Protein AF-0000000078793483 (afdb_homodimer)

Secondary structure (DSSP, 8-state):
-------EE---S-TT-SEEEEEPPS---BPPPEE--SEEEEEEEEE--EEEEETTEEEE--SSEEEEE-TT--EEEEESS--EEEEEEEEGGGS-TTTTHHHHHHHHHTTT--EETT---THHHHHHHHHHHHHHS--TTHHHHHHHHHHHHHHHHHHHHHS--SS----HHHHHHHHHHHSSSS----HHHHHHHTTS-HHHHHHHHHHHHSS-HHHHHHHHHHHHHHHHHHH----HHHHHHHTT-S-HHHHHHHHHHHHSS-HHHHHHHHH-/-------EE---S-TT-SEEEEEPPS---BPPPEE--SEEEEEEEEE--EEEEETTEEEE--SSEEEEE-TT--EEEEESS--EEEEEEEEGGGS-TTTTHHHHHHHHHTTT--EETT---THHHHHHHHHHHHHHS--TTHHHHHHHHHHHHHHHHHHHHHS--SS----HHHHHHHHHHHSSSS----HHHHHHHTTS-HHHHHHHHHHHHSS-HHHHHHHHHHHHHHHHHHH----HHHHHHHTT-S-HHHHHHHHHHHHSS-HHHHHHHHH-

Nearest PDB structures (foldseek):
  3lsg-assembly1_A  TM=8.757E-01  e=7.540E-05  Fusobacterium nucleatum subsp. nucleatum
  6swi-assembly1_A  TM=8.833E-01  e=2.533E-04  Geobacillus stearothermophilus
  3oio-assembly1_A  TM=7.846E-01  e=2.398E-04  Chromobacterium violaceum
  3w6v-assembly1_A  TM=8.165E-01  e=6.462E-04  Streptomyces griseus
  4fe7-assembly1_A-2  TM=6.194E-01  e=6.049E-05  Escherichia coli

Organism: Cecembia lonarensis (strain CCUG 58316 / KCTC 22772 / LW9) (NCBI:txid1225176)

Structure (mmCIF, N/CA/C/O backbone):
data_AF-0000000078793483-model_v1
#
loop_
_entity.id
_entity.type
_entity.pdbx_description
1 polymer 'Transcriptional activator RhaR'
#
loop_
_atom_site.group_PDB
_atom_site.id
_atom_site.type_symbol
_atom_site.label_atom_id
_atom_site.label_alt_id
_atom_site.label_comp_id
_atom_site.label_asym_id
_atom_site.label_entity_id
_atom_site.label_seq_id
_atom_site.pdbx_PDB_ins_code
_atom_site.Cartn_x
_atom_site.Cartn_y
_atom_site.Cartn_z
_atom_site.occupancy
_atom_site.B_iso_or_equiv
_atom_site.auth_seq_id
_atom_site.auth_comp_id
_atom_site.auth_asym_id
_atom_site.auth_atom_id
_atom_site.pdbx_PDB_model_num
ATOM 1 N N . MET A 1 1 ? -15.031 -50.344 -11.984 1 23.44 1 MET A N 1
ATOM 2 C CA . MET A 1 1 ? -15.297 -49.031 -12.531 1 23.44 1 MET A CA 1
ATOM 3 C C . MET A 1 1 ? -15.195 -47.969 -11.445 1 23.44 1 MET A C 1
ATOM 5 O O . MET A 1 1 ? -16.109 -47.812 -10.625 1 23.44 1 MET A O 1
ATOM 9 N N . ILE A 1 2 ? -14.07 -47.719 -10.906 1 30.75 2 ILE A N 1
ATOM 10 C CA . ILE A 1 2 ? -13.93 -46.938 -9.688 1 30.75 2 ILE A CA 1
ATOM 11 C C . ILE A 1 2 ? -14.359 -45.5 -9.969 1 30.75 2 ILE A C 1
ATOM 13 O O . ILE A 1 2 ? -13.945 -44.906 -10.969 1 30.75 2 ILE A O 1
ATOM 17 N N . PRO A 1 3 ? -15.43 -45 -9.461 1 30.16 3 PRO A N 1
ATOM 18 C CA . PRO A 1 3 ? -16.047 -43.688 -9.734 1 30.16 3 PRO A CA 1
ATOM 19 C C . PRO A 1 3 ? -15.07 -42.531 -9.594 1 30.16 3 PRO A C 1
ATOM 21 O O . PRO A 1 3 ? -14.234 -42.531 -8.695 1 30.16 3 PRO A O 1
ATOM 24 N N . SER A 1 4 ? -14.43 -42.031 -10.703 1 36.22 4 SER A N 1
ATOM 25 C CA . SER A 1 4 ? -13.617 -40.844 -10.836 1 36.22 4 SER A CA 1
ATOM 26 C C . SER A 1 4 ? -14.234 -39.656 -10.078 1 36.22 4 SER A C 1
ATOM 28 O O . SER A 1 4 ? -15.352 -39.25 -10.367 1 36.22 4 SER A O 1
ATOM 30 N N . SER A 1 5 ? -14.008 -39.531 -8.938 1 37.38 5 SER A N 1
ATOM 31 C CA . SER A 1 5 ? -14.625 -38.438 -8.195 1 37.38 5 SER A CA 1
ATOM 32 C C . SER A 1 5 ? -14.328 -37.094 -8.852 1 37.38 5 SER A C 1
ATOM 34 O O . SER A 1 5 ? -13.188 -36.812 -9.195 1 37.38 5 SER A O 1
ATOM 36 N N . PRO A 1 6 ? -15.227 -36.375 -9.438 1 42.81 6 PRO A N 1
ATOM 37 C CA . PRO A 1 6 ? -15.141 -35.094 -10.133 1 42.81 6 PRO A CA 1
ATOM 38 C C . PRO A 1 6 ? -14.352 -34.031 -9.352 1 42.81 6 PRO A C 1
ATOM 40 O O . PRO A 1 6 ? -14.32 -34.062 -8.117 1 42.81 6 PRO A O 1
ATOM 43 N N . ILE A 1 7 ? -13.219 -33.594 -9.891 1 48.56 7 ILE A N 1
ATOM 44 C CA . ILE A 1 7 ? -12.492 -32.469 -9.312 1 48.56 7 ILE A CA 1
ATOM 45 C C . ILE A 1 7 ? -13.477 -31.375 -8.906 1 48.56 7 ILE A C 1
ATOM 47 O O . ILE A 1 7 ? -14.344 -30.984 -9.695 1 48.56 7 ILE A O 1
ATOM 51 N N . SER A 1 8 ? -13.469 -31.094 -7.68 1 53.72 8 SER A N 1
ATOM 52 C CA . SER A 1 8 ? -14.445 -30.156 -7.145 1 53.72 8 SER A CA 1
ATOM 53 C C . SER A 1 8 ? -14.039 -28.703 -7.418 1 53.72 8 SER A C 1
ATOM 55 O O . SER A 1 8 ? -12.859 -28.359 -7.324 1 53.72 8 SER A O 1
ATOM 57 N N . THR A 1 9 ? -14.742 -27.953 -8.266 1 50 9 THR A N 1
ATOM 58 C CA . THR A 1 9 ? -14.656 -26.5 -8.273 1 50 9 THR A CA 1
ATOM 59 C C . THR A 1 9 ? -15.094 -25.922 -6.934 1 50 9 THR A C 1
ATOM 61 O O . THR A 1 9 ? -16.219 -26.125 -6.5 1 50 9 THR A O 1
ATOM 64 N N . LYS A 1 10 ? -14.023 -25.438 -6.16 1 66 10 LYS A N 1
ATOM 65 C CA . LYS A 1 10 ? -14.398 -24.828 -4.891 1 66 10 LYS A CA 1
ATOM 66 C C . LYS A 1 10 ? -14.531 -23.312 -5.035 1 66 10 LYS A C 1
ATOM 68 O O . LYS A 1 10 ? -13.617 -22.641 -5.516 1 66 10 LYS A O 1
ATOM 73 N N . ASN A 1 11 ? -15.719 -22.797 -4.953 1 59.62 11 ASN A N 1
ATOM 74 C CA . ASN A 1 11 ? -15.938 -21.344 -4.926 1 59.62 11 ASN A CA 1
ATOM 75 C C . ASN A 1 11 ? -15.914 -20.797 -3.502 1 59.62 11 ASN A C 1
ATOM 77 O O . ASN A 1 11 ? -16.891 -20.953 -2.76 1 59.62 11 ASN A O 1
ATOM 81 N N . LYS A 1 12 ? -14.805 -20.344 -3.053 1 70.75 12 LYS A N 1
ATOM 82 C CA . LYS A 1 12 ? -14.664 -19.828 -1.696 1 70.75 12 LYS A CA 1
ATOM 83 C C . LYS A 1 12 ? -15.164 -18.375 -1.609 1 70.75 12 LYS A C 1
ATOM 85 O O . LYS A 1 12 ? -15.273 -17.828 -0.516 1 70.75 12 LYS A O 1
ATOM 90 N N . LEU A 1 13 ? -15.344 -17.734 -2.768 1 70.31 13 LEU A N 1
ATOM 91 C CA . LEU A 1 13 ? -15.938 -16.406 -2.795 1 70.31 13 LEU A CA 1
ATOM 92 C C . LEU A 1 13 ? -17.422 -16.484 -3.104 1 70.31 13 LEU A C 1
ATOM 94 O O . LEU A 1 13 ? -17.828 -17.031 -4.133 1 70.31 13 LEU A O 1
ATOM 98 N N . GLU A 1 14 ? -18.234 -16.125 -2.137 1 66.06 14 GLU A N 1
ATOM 99 C CA . GLU A 1 14 ? -19.672 -16.109 -2.408 1 66.06 14 GLU A CA 1
ATOM 100 C C . GLU A 1 14 ? -19.984 -15.281 -3.654 1 66.06 14 GLU A C 1
ATOM 102 O O . GLU A 1 14 ? -19.219 -14.398 -4.031 1 66.06 14 GLU A O 1
ATOM 107 N N . SER A 1 15 ? -20.984 -15.656 -4.398 1 59.72 15 SER A N 1
ATOM 108 C CA . SER A 1 15 ? -21.344 -15.094 -5.699 1 59.72 15 SER A CA 1
ATOM 109 C C . SER A 1 15 ? -21.266 -13.57 -5.688 1 59.72 15 SER A C 1
ATOM 111 O O . SER A 1 15 ? -20.781 -12.961 -6.645 1 59.72 15 SER A O 1
ATOM 113 N N . GLN A 1 16 ? -21.453 -12.977 -4.516 1 69.44 16 GLN A N 1
ATOM 114 C CA . GLN A 1 16 ? -21.531 -11.516 -4.508 1 69.44 16 GLN A CA 1
ATOM 115 C C . GLN A 1 16 ? -20.266 -10.906 -3.926 1 69.44 16 GLN A C 1
ATOM 117 O O . GLN A 1 16 ? -20.031 -9.695 -4.055 1 69.44 16 GLN A O 1
ATOM 122 N N . GLU A 1 17 ? -19.375 -11.781 -3.545 1 85.69 17 GLU A N 1
ATOM 123 C CA . GLU A 1 17 ? -18.172 -11.242 -2.914 1 85.69 17 GLU A CA 1
ATOM 124 C C . GLU A 1 17 ? -17.047 -11.109 -3.918 1 85.69 17 GLU A C 1
ATOM 126 O O . GLU A 1 17 ? -16.703 -12.07 -4.621 1 85.69 17 GLU A O 1
ATOM 131 N N . LEU A 1 18 ? -16.516 -9.969 -4.082 1 90 18 LEU A N 1
ATOM 132 C CA . LEU A 1 18 ? -15.453 -9.703 -5.059 1 90 18 LEU A CA 1
ATOM 133 C C . LEU A 1 18 ? -14.078 -9.867 -4.426 1 90 18 LEU A C 1
ATOM 135 O O . LEU A 1 18 ? -13.07 -9.984 -5.133 1 90 18 LEU A O 1
ATOM 139 N N . PHE A 1 19 ? -14.008 -9.93 -3.111 1 95.5 19 PHE A N 1
ATOM 140 C CA . PHE A 1 19 ? -12.75 -9.992 -2.379 1 95.5 19 PHE A CA 1
ATOM 141 C C . PHE A 1 19 ? -12.93 -10.734 -1.062 1 95.5 19 PHE A C 1
ATOM 143 O O . PHE A 1 19 ? -13.953 -10.578 -0.388 1 95.5 19 PHE A O 1
ATOM 150 N N . LYS A 1 20 ? -11.953 -11.555 -0.68 1 96.19 20 LYS A N 1
ATOM 151 C CA . LYS A 1 20 ? -11.953 -12.273 0.592 1 96.19 20 LYS A CA 1
ATOM 152 C C . LYS A 1 20 ? -10.531 -12.578 1.05 1 96.19 20 LYS A C 1
ATOM 154 O O . LYS A 1 20 ? -9.656 -12.859 0.228 1 96.19 20 LYS A O 1
ATOM 159 N N . ILE A 1 21 ? -10.305 -12.469 2.326 1 97.44 21 ILE A N 1
ATOM 160 C CA . ILE A 1 21 ? -9.039 -12.898 2.9 1 97.44 21 ILE A CA 1
ATOM 161 C C . ILE A 1 21 ? -9.289 -13.672 4.191 1 97.44 21 ILE A C 1
ATOM 163 O O . ILE A 1 21 ? -10.219 -13.359 4.938 1 97.44 21 ILE A O 1
ATOM 167 N N . SER A 1 22 ? -8.531 -14.664 4.426 1 96.75 22 SER A N 1
ATOM 168 C CA . SER A 1 22 ? -8.633 -15.477 5.641 1 96.75 22 SER A CA 1
ATOM 169 C C . SER A 1 22 ? -7.273 -16.047 6.031 1 96.75 22 SER A C 1
ATOM 171 O O . SER A 1 22 ? -6.344 -16.062 5.219 1 96.75 22 SER A O 1
ATOM 173 N N . ARG A 1 23 ? -7.156 -16.375 7.27 1 96.31 23 ARG A N 1
ATOM 174 C CA . ARG A 1 23 ? -5.988 -17.125 7.727 1 96.31 23 ARG A CA 1
ATOM 175 C C . ARG A 1 23 ? -6.125 -18.609 7.395 1 96.31 23 ARG A C 1
ATOM 177 O O . ARG A 1 23 ? -7.242 -19.125 7.25 1 96.31 23 ARG A O 1
ATOM 184 N N . PHE A 1 24 ? -5.031 -19.266 7.246 1 93.44 24 PHE A N 1
ATOM 185 C CA . PHE A 1 24 ? -5.059 -20.719 7.125 1 93.44 24 PHE A CA 1
ATOM 186 C C . PHE A 1 24 ? -5.645 -21.359 8.383 1 93.44 24 PHE A C 1
ATOM 188 O O . PHE A 1 24 ? -5.359 -20.922 9.5 1 93.44 24 PHE A O 1
ATOM 195 N N . LYS A 1 25 ? -6.438 -22.406 8.125 1 89.88 25 LYS A N 1
ATOM 196 C CA . LYS A 1 25 ? -6.801 -23.25 9.266 1 89.88 25 LYS A CA 1
ATOM 197 C C . LYS A 1 25 ? -5.586 -23.984 9.812 1 89.88 25 LYS A C 1
ATOM 199 O O . LYS A 1 25 ? -4.809 -24.562 9.047 1 89.88 25 LYS A O 1
ATOM 204 N N . PRO A 1 26 ? -5.363 -23.875 11.156 1 86.94 26 PRO A N 1
ATOM 205 C CA . PRO A 1 26 ? -4.184 -24.516 11.75 1 86.94 26 PRO A CA 1
ATOM 206 C C . PRO A 1 26 ? -4.316 -26.031 11.844 1 86.94 26 PRO A C 1
ATOM 208 O O . PRO A 1 26 ? -4.352 -26.578 12.945 1 86.94 26 PRO A O 1
ATOM 211 N N . LEU A 1 27 ? -4.383 -26.672 10.672 1 83.88 27 LEU A N 1
ATOM 212 C CA . LEU A 1 27 ? -4.551 -28.109 10.57 1 83.88 27 LEU A CA 1
ATOM 213 C C . LEU A 1 27 ? -3.602 -28.703 9.523 1 83.88 27 LEU A C 1
ATOM 215 O O . LEU A 1 27 ? -3.445 -28.141 8.438 1 83.88 27 LEU A O 1
ATOM 219 N N . ILE A 1 28 ? -2.941 -29.781 10.031 1 83 28 ILE A N 1
ATOM 220 C CA . ILE A 1 28 ? -2.154 -30.531 9.062 1 83 28 ILE A CA 1
ATOM 221 C C . ILE A 1 28 ? -3.082 -31.344 8.164 1 83 28 ILE A C 1
ATOM 223 O O . ILE A 1 28 ? -3.777 -32.25 8.633 1 83 28 ILE A O 1
ATOM 227 N N . LYS A 1 29 ? -3.221 -30.953 6.934 1 78.75 29 LYS A N 1
ATOM 228 C CA . LYS A 1 29 ? -4.16 -31.656 6.059 1 78.75 29 LYS A CA 1
ATOM 229 C C . LYS A 1 29 ? -3.635 -31.719 4.629 1 78.75 29 LYS A C 1
ATOM 231 O O . LYS A 1 29 ? -2.848 -30.859 4.211 1 78.75 29 LYS A O 1
ATOM 236 N N . LYS A 1 30 ? -3.982 -32.781 4.035 1 80.12 30 LYS A N 1
ATOM 237 C CA . LYS A 1 30 ? -3.873 -32.875 2.584 1 80.12 30 LYS A CA 1
ATOM 238 C C . LYS A 1 30 ? -5.188 -32.5 1.907 1 80.12 30 LYS A C 1
ATOM 240 O O . LYS A 1 30 ? -6.234 -33.062 2.205 1 80.12 30 LYS A O 1
ATOM 245 N N . THR A 1 31 ? -5.098 -31.453 1.108 1 83.06 31 THR A N 1
ATOM 246 C CA . THR A 1 31 ? -6.32 -31.078 0.415 1 83.06 31 THR A CA 1
ATOM 247 C C . THR A 1 31 ? -6.477 -31.859 -0.885 1 83.06 31 THR A C 1
ATOM 249 O O . THR A 1 31 ? -5.492 -32.375 -1.433 1 83.06 31 THR A O 1
ATOM 252 N N . LYS A 1 32 ? -7.68 -31.953 -1.383 1 79.88 32 LYS A N 1
ATOM 253 C CA . LYS A 1 32 ? -7.926 -32.531 -2.697 1 79.88 32 LYS A CA 1
ATOM 254 C C . LYS A 1 32 ? -7.566 -31.562 -3.811 1 79.88 32 LYS A C 1
ATOM 256 O O . LYS A 1 32 ? -7.734 -30.344 -3.658 1 79.88 32 LYS A O 1
ATOM 261 N N . PRO A 1 33 ? -7.039 -32.094 -4.875 1 79.5 33 PRO A N 1
ATOM 262 C CA . PRO A 1 33 ? -6.816 -31.219 -6.02 1 79.5 33 PRO A CA 1
ATOM 263 C C . PRO A 1 33 ? -8.062 -30.422 -6.406 1 79.5 33 PRO A C 1
ATOM 265 O O . PRO A 1 33 ? -9.164 -30.984 -6.453 1 79.5 33 PRO A O 1
ATOM 268 N N . HIS A 1 34 ? -7.871 -29.141 -6.562 1 81.38 34 HIS A N 1
ATOM 269 C CA . HIS A 1 34 ? -9.016 -28.297 -6.898 1 81.38 34 HIS A CA 1
ATOM 270 C C . HIS A 1 34 ? -8.578 -27.047 -7.66 1 81.38 34 HIS A C 1
ATOM 272 O O . HIS A 1 34 ? -7.383 -26.734 -7.707 1 81.38 34 HIS A O 1
ATOM 278 N N . LYS A 1 35 ? -9.508 -26.5 -8.328 1 79.44 35 LYS A N 1
ATOM 279 C CA . LYS A 1 35 ? -9.289 -25.234 -9.023 1 79.44 35 LYS A CA 1
ATOM 280 C C . LYS A 1 35 ? -10.352 -24.203 -8.648 1 79.44 35 LYS A C 1
ATOM 282 O O . LYS A 1 35 ? -11.414 -24.562 -8.141 1 79.44 35 LYS A O 1
ATOM 287 N N . HIS A 1 36 ? -9.922 -22.922 -8.695 1 79.31 36 HIS A N 1
ATOM 288 C CA . HIS A 1 36 ? -10.836 -21.812 -8.477 1 79.31 36 HIS A CA 1
ATOM 289 C C . HIS A 1 36 ? -11.07 -21.031 -9.766 1 79.31 36 HIS A C 1
ATOM 291 O O . HIS A 1 36 ? -10.125 -20.688 -10.477 1 79.31 36 HIS A O 1
ATOM 297 N N . GLU A 1 37 ? -12.391 -20.938 -10.031 1 77.5 37 GLU A N 1
ATOM 298 C CA . GLU A 1 37 ? -12.719 -20.188 -11.242 1 77.5 37 GLU A CA 1
ATOM 299 C C . GLU A 1 37 ? -13.117 -18.75 -10.898 1 77.5 37 GLU A C 1
ATOM 301 O O . GLU A 1 37 ? -13.734 -18.5 -9.859 1 77.5 37 GLU A O 1
ATOM 306 N N . GLY A 1 38 ? -12.539 -17.875 -11.648 1 80.19 38 GLY A N 1
ATOM 307 C CA . GLY A 1 38 ? -13.102 -16.547 -11.633 1 80.19 38 GLY A CA 1
ATOM 308 C C . GLY A 1 38 ? -12.383 -15.602 -10.688 1 80.19 38 GLY A C 1
ATOM 309 O O . GLY A 1 38 ? -12.773 -14.438 -10.547 1 80.19 38 GLY A O 1
ATOM 310 N N . TYR A 1 39 ? -11.422 -16.188 -9.953 1 87.94 39 TYR A N 1
ATOM 311 C CA . TYR A 1 39 ? -10.734 -15.234 -9.086 1 87.94 39 TYR A CA 1
ATOM 312 C C . TYR A 1 39 ? -9.258 -15.602 -8.938 1 87.94 39 TYR A C 1
ATOM 314 O O . TYR A 1 39 ? -8.867 -16.734 -9.195 1 87.94 39 TYR A O 1
ATOM 322 N N . PHE A 1 40 ? -8.43 -14.648 -8.625 1 91.12 40 PHE A N 1
ATOM 323 C CA . PHE A 1 40 ? -7.012 -14.789 -8.305 1 91.12 40 PHE A CA 1
ATOM 324 C C . PHE A 1 40 ? -6.82 -15.133 -6.836 1 91.12 40 PHE A C 1
ATOM 326 O O . PHE A 1 40 ? -7.676 -14.82 -6.004 1 91.12 40 PHE A O 1
ATOM 333 N N . GLU A 1 41 ? -5.711 -15.789 -6.535 1 94.38 41 GLU A N 1
ATOM 334 C CA . GLU A 1 41 ? -5.34 -16.047 -5.148 1 94.38 41 GLU A CA 1
ATOM 335 C C . GLU A 1 41 ? -3.918 -15.578 -4.859 1 94.38 41 GLU A C 1
ATOM 337 O O . GLU A 1 41 ? -2.988 -15.906 -5.598 1 94.38 41 GLU A O 1
ATOM 342 N N . LEU A 1 42 ? -3.748 -14.727 -3.898 1 96.25 42 LEU A N 1
ATOM 343 C CA . LEU A 1 42 ? -2.459 -14.438 -3.279 1 96.25 42 LEU A CA 1
ATOM 344 C C . LEU A 1 42 ? -2.328 -15.148 -1.937 1 96.25 42 LEU A C 1
ATOM 346 O O . LEU A 1 42 ? -3.148 -14.945 -1.039 1 96.25 42 LEU A O 1
ATOM 350 N N . ILE A 1 43 ? -1.295 -15.977 -1.832 1 97.06 43 ILE A N 1
ATOM 351 C CA . ILE A 1 43 ? -1.139 -16.812 -0.643 1 97.06 43 ILE A CA 1
ATOM 352 C C . ILE A 1 43 ? 0.224 -16.547 -0.006 1 97.06 43 ILE A C 1
ATOM 354 O O . ILE A 1 43 ? 1.243 -16.5 -0.7 1 97.06 43 ILE A O 1
ATOM 358 N N . LEU A 1 44 ? 0.242 -16.312 1.23 1 97.56 44 LEU A N 1
ATOM 359 C CA . LEU A 1 44 ? 1.479 -16.234 2 1 97.56 44 LEU A CA 1
ATOM 360 C C . LEU A 1 44 ? 1.509 -17.297 3.09 1 97.56 44 LEU A C 1
ATOM 362 O O . LEU A 1 44 ? 0.669 -17.297 3.992 1 97.56 44 LEU A O 1
ATOM 366 N N . ILE A 1 45 ? 2.383 -18.25 2.979 1 95.88 45 ILE A N 1
ATOM 367 C CA . ILE A 1 45 ? 2.65 -19.188 4.059 1 95.88 45 ILE A CA 1
ATOM 368 C C . ILE A 1 45 ? 3.795 -18.672 4.926 1 95.88 45 ILE A C 1
ATOM 370 O O . ILE A 1 45 ? 4.949 -18.641 4.496 1 95.88 45 ILE A O 1
ATOM 374 N N . ALA A 1 46 ? 3.475 -18.25 6.09 1 94.69 46 ALA A N 1
ATOM 375 C CA . ALA A 1 46 ? 4.473 -17.703 7.004 1 94.69 46 ALA A CA 1
ATOM 376 C C . ALA A 1 46 ? 5.199 -18.812 7.754 1 94.69 46 ALA A C 1
ATOM 378 O O . ALA A 1 46 ? 6.402 -18.719 8.008 1 94.69 46 ALA A O 1
ATOM 379 N N . GLU A 1 47 ? 4.48 -19.766 8.18 1 90.69 47 GLU A N 1
ATOM 380 C CA . GLU A 1 47 ? 4.992 -20.969 8.836 1 90.69 47 GLU A CA 1
ATOM 381 C C . GLU A 1 47 ? 4.324 -22.219 8.281 1 90.69 47 GLU A C 1
ATOM 383 O O . GLU A 1 47 ? 3.166 -22.188 7.867 1 90.69 47 GLU A O 1
ATOM 388 N N . GLY A 1 48 ? 5.109 -23.281 8.297 1 88.56 48 GLY A N 1
ATOM 389 C CA . GLY A 1 48 ? 4.59 -24.547 7.812 1 88.56 48 GLY A CA 1
ATOM 390 C C . GLY A 1 48 ? 5.586 -25.312 6.961 1 88.56 48 GLY A C 1
ATOM 391 O O . GLY A 1 48 ? 6.617 -24.766 6.559 1 88.56 48 GLY A O 1
ATOM 392 N N . GLU A 1 49 ? 5.273 -26.609 6.863 1 84.38 49 GLU A N 1
ATOM 393 C CA . GLU A 1 49 ? 6.074 -27.5 6.027 1 84.38 49 GLU A CA 1
ATOM 394 C C . GLU A 1 49 ? 5.191 -28.391 5.148 1 84.38 49 GLU A C 1
ATOM 396 O O . GLU A 1 49 ? 4 -28.547 5.426 1 84.38 49 GLU A O 1
ATOM 401 N N . GLY A 1 50 ? 5.898 -28.859 4.066 1 88.62 50 GLY A N 1
ATOM 402 C CA . GLY A 1 50 ? 5.191 -29.734 3.156 1 88.62 50 GLY A CA 1
ATOM 403 C C . GLY A 1 50 ? 5.367 -29.359 1.698 1 88.62 50 GLY A C 1
ATOM 404 O O . GLY A 1 50 ? 6.449 -28.922 1.289 1 88.62 50 GLY A O 1
ATOM 405 N N . PHE A 1 51 ? 4.176 -29.641 0.994 1 85.25 51 PHE A N 1
ATOM 406 C CA . PHE A 1 51 ? 4.285 -29.453 -0.448 1 85.25 51 PHE A CA 1
ATOM 407 C C . PHE A 1 51 ? 3.049 -28.75 -0.997 1 85.25 51 PHE A C 1
ATOM 409 O O . PHE A 1 51 ? 1.958 -28.875 -0.438 1 85.25 51 PHE A O 1
ATOM 416 N N . HIS A 1 52 ? 3.281 -27.938 -1.968 1 91.81 52 HIS A N 1
ATOM 417 C CA . HIS A 1 52 ? 2.215 -27.328 -2.756 1 91.81 52 HIS A CA 1
ATOM 418 C C . HIS A 1 52 ? 2.312 -27.734 -4.223 1 91.81 52 HIS A C 1
ATOM 420 O O . HIS A 1 52 ? 3.301 -27.422 -4.891 1 91.81 52 HIS A O 1
ATOM 426 N N . TRP A 1 53 ? 1.3 -28.438 -4.625 1 81.06 53 TRP A N 1
ATOM 427 C CA . TRP A 1 53 ? 1.233 -28.828 -6.027 1 81.06 53 TRP A CA 1
ATOM 428 C C . TRP A 1 53 ? 0.428 -27.812 -6.836 1 81.06 53 TRP A C 1
ATOM 430 O O . TRP A 1 53 ? -0.71 -27.5 -6.484 1 81.06 53 TRP A O 1
ATOM 440 N N . ILE A 1 54 ? 1.061 -27.328 -7.859 1 82.56 54 ILE A N 1
ATOM 441 C CA . ILE A 1 54 ? 0.388 -26.391 -8.75 1 82.56 54 ILE A CA 1
ATOM 442 C C . ILE A 1 54 ? 0.548 -26.844 -10.195 1 82.56 54 ILE A C 1
ATOM 444 O O . ILE A 1 54 ? 1.668 -26.938 -10.711 1 82.56 54 ILE A O 1
ATOM 448 N N . GLU A 1 55 ? -0.542 -27.078 -10.727 1 69.75 55 GLU A N 1
ATOM 449 C CA . GLU A 1 55 ? -0.528 -27.656 -12.07 1 69.75 55 GLU A CA 1
ATOM 450 C C . GLU A 1 55 ? 0.36 -28.891 -12.141 1 69.75 55 GLU A C 1
ATOM 452 O O . GLU A 1 55 ? 0.1 -29.891 -11.461 1 69.75 55 GLU A O 1
ATOM 457 N N . THR A 1 56 ? 1.571 -28.734 -12.672 1 61.84 56 THR A N 1
ATOM 458 C CA . THR A 1 56 ? 2.416 -29.922 -12.82 1 61.84 56 THR A CA 1
ATOM 459 C C . THR A 1 56 ? 3.627 -29.844 -11.898 1 61.84 56 THR A C 1
ATOM 461 O O . THR A 1 56 ? 4.453 -30.75 -11.867 1 61.84 56 THR A O 1
ATOM 464 N N . GLU A 1 57 ? 3.678 -28.828 -11.188 1 70.62 57 GLU A N 1
ATOM 465 C CA . GLU A 1 57 ? 4.867 -28.609 -10.367 1 70.62 57 GLU A CA 1
ATOM 466 C C . GLU A 1 57 ? 4.59 -28.922 -8.898 1 70.62 57 GLU A C 1
ATOM 468 O O . GLU A 1 57 ? 3.512 -28.609 -8.391 1 70.62 57 GLU A O 1
ATOM 473 N N . ASN A 1 58 ? 5.535 -29.625 -8.336 1 77.94 58 ASN A N 1
ATOM 474 C CA . ASN A 1 58 ? 5.523 -29.906 -6.906 1 77.94 58 ASN A CA 1
ATOM 475 C C . ASN A 1 58 ? 6.555 -29.062 -6.16 1 77.94 58 ASN A C 1
ATOM 477 O O . ASN A 1 58 ? 7.758 -29.297 -6.293 1 77.94 58 ASN A O 1
ATOM 481 N N . TYR A 1 59 ? 6.09 -28.156 -5.355 1 83.62 59 TYR A N 1
ATOM 482 C CA . TYR A 1 59 ? 6.977 -27.25 -4.652 1 83.62 59 TYR A CA 1
ATOM 483 C C . TYR A 1 59 ? 7.109 -27.625 -3.184 1 83.62 59 TYR A C 1
ATOM 485 O O . TYR A 1 59 ? 6.102 -27.781 -2.484 1 83.62 59 TYR A O 1
ATOM 493 N N . GLN A 1 60 ? 8.32 -27.844 -2.795 1 85.5 60 GLN A N 1
ATOM 494 C CA . GLN A 1 60 ? 8.539 -27.906 -1.354 1 85.5 60 GLN A CA 1
ATOM 495 C C . GLN A 1 60 ? 8.383 -26.531 -0.715 1 85.5 60 GLN A C 1
ATOM 497 O O . GLN A 1 60 ? 9.023 -25.562 -1.145 1 85.5 60 GLN A O 1
ATOM 502 N N . ILE A 1 61 ? 7.582 -26.438 0.275 1 89.31 61 ILE A N 1
ATOM 503 C CA . ILE A 1 61 ? 7.309 -25.156 0.917 1 89.31 61 ILE A CA 1
ATOM 504 C C . ILE A 1 61 ? 8.57 -24.656 1.612 1 89.31 61 ILE A C 1
ATOM 506 O O . ILE A 1 61 ? 9.195 -25.375 2.391 1 89.31 61 ILE A O 1
ATOM 510 N N . GLN A 1 62 ? 9.008 -23.469 1.332 1 87.38 62 GLN A N 1
ATOM 511 C CA . GLN A 1 62 ? 10.117 -22.766 1.962 1 87.38 62 GLN A CA 1
ATOM 512 C C . GLN A 1 62 ? 9.656 -21.438 2.566 1 87.38 62 GLN A C 1
ATOM 514 O O . GLN A 1 62 ? 9.633 -20.406 1.885 1 87.38 62 GLN A O 1
ATOM 519 N N . THR A 1 63 ? 9.422 -21.391 3.816 1 90.12 63 THR A N 1
ATOM 520 C CA . THR A 1 63 ? 8.758 -20.25 4.441 1 90.12 63 THR A CA 1
ATOM 521 C C . THR A 1 63 ? 9.758 -19.125 4.703 1 90.12 63 THR A C 1
ATOM 523 O O . THR A 1 63 ? 10.922 -19.375 5.023 1 90.12 63 THR A O 1
ATOM 526 N N . PRO A 1 64 ? 9.312 -17.891 4.559 1 92.31 64 PRO A N 1
ATOM 527 C CA . PRO A 1 64 ? 7.996 -17.516 4.047 1 92.31 64 PRO A CA 1
ATOM 528 C C . PRO A 1 64 ? 7.84 -17.797 2.555 1 92.31 64 PRO A C 1
ATOM 530 O O . PRO A 1 64 ? 8.766 -17.562 1.777 1 92.31 64 PRO A O 1
ATOM 533 N N . ASP A 1 65 ? 6.773 -18.422 2.186 1 93.94 65 ASP A N 1
ATOM 534 C CA . ASP A 1 65 ? 6.527 -18.859 0.812 1 93.94 65 ASP A CA 1
ATOM 535 C C . ASP A 1 65 ? 5.309 -18.156 0.224 1 93.94 65 ASP A C 1
ATOM 537 O O . ASP A 1 65 ? 4.227 -18.172 0.819 1 93.94 65 ASP A O 1
ATOM 541 N N . PHE A 1 66 ? 5.547 -17.484 -0.908 1 95.5 66 PHE A N 1
ATOM 542 C CA . PHE A 1 66 ? 4.469 -16.719 -1.523 1 95.5 66 PHE A CA 1
ATOM 543 C C . PHE A 1 66 ? 4.008 -17.375 -2.818 1 95.5 66 PHE A C 1
ATOM 545 O O . PHE A 1 66 ? 4.828 -17.875 -3.59 1 95.5 66 PHE A O 1
ATOM 552 N N . TYR A 1 67 ? 2.67 -17.375 -3.051 1 94.5 67 TYR A N 1
ATOM 553 C CA . TYR A 1 67 ? 2.107 -17.906 -4.285 1 94.5 67 TYR A CA 1
ATOM 554 C C . TYR A 1 67 ? 1.103 -16.938 -4.891 1 94.5 67 TYR A C 1
ATOM 556 O O . TYR A 1 67 ? 0.327 -16.297 -4.172 1 94.5 67 TYR A O 1
ATOM 564 N N . PHE A 1 68 ? 1.174 -16.844 -6.152 1 93.62 68 PHE A N 1
ATOM 565 C CA . PHE A 1 68 ? 0.161 -16.156 -6.941 1 93.62 68 PHE A CA 1
ATOM 566 C C . PHE A 1 68 ? -0.517 -17.109 -7.914 1 93.62 68 PHE A C 1
ATOM 568 O O . PHE A 1 68 ? 0.084 -17.531 -8.914 1 93.62 68 PHE A O 1
ATOM 575 N N . LEU A 1 69 ? -1.82 -17.391 -7.688 1 92.31 69 LEU A N 1
ATOM 576 C CA . LEU A 1 69 ? -2.557 -18.328 -8.523 1 92.31 69 LEU A CA 1
ATOM 577 C C . LEU A 1 69 ? -3.582 -17.609 -9.391 1 92.31 69 LEU A C 1
ATOM 579 O O . LEU A 1 69 ? -4.34 -16.766 -8.883 1 92.31 69 LEU A O 1
ATOM 583 N N . LYS A 1 70 ? -3.553 -17.906 -10.648 1 8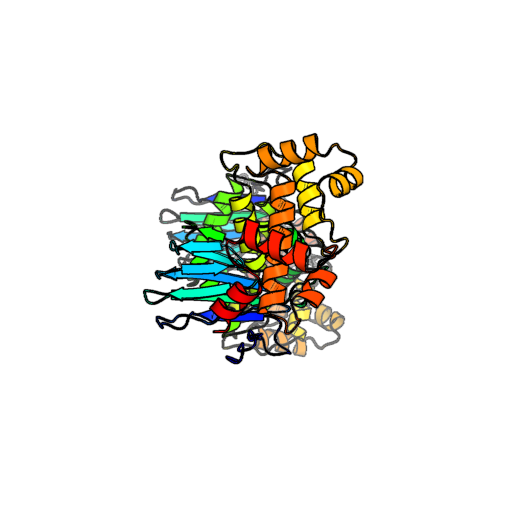5.94 70 LYS A N 1
ATOM 584 C CA . LYS A 1 70 ? -4.523 -17.359 -11.594 1 85.94 70 LYS A CA 1
ATOM 585 C C . LYS A 1 70 ? -5.773 -18.234 -11.656 1 85.94 70 LYS A C 1
ATOM 587 O O . LYS A 1 70 ? -5.75 -19.391 -11.25 1 85.94 70 LYS A O 1
ATOM 592 N N . PRO A 1 71 ? -6.875 -17.562 -12.117 1 82.12 71 PRO A N 1
ATOM 593 C CA . PRO A 1 71 ? -8.094 -18.359 -12.258 1 82.12 71 PRO A CA 1
ATOM 594 C C . PRO A 1 71 ? -7.879 -19.609 -13.109 1 82.12 71 PRO A C 1
ATOM 596 O O . PRO A 1 71 ? -7.219 -19.547 -14.148 1 82.12 71 PRO A O 1
ATOM 599 N N . GLY A 1 72 ? -8.32 -20.719 -12.531 1 76.19 72 GLY A N 1
ATOM 600 C CA . GLY A 1 72 ? -8.297 -21.938 -13.312 1 76.19 72 GLY A CA 1
ATOM 601 C C . GLY A 1 72 ? -7.094 -22.812 -13.023 1 76.19 72 GLY A C 1
ATOM 602 O O . GLY A 1 72 ? -7.023 -23.953 -13.484 1 76.19 72 GLY A O 1
ATOM 603 N N . GLN A 1 73 ? -6.129 -22.344 -12.273 1 80 73 GLN A N 1
ATOM 604 C CA . GLN A 1 73 ? -4.949 -23.141 -11.961 1 80 73 GLN A CA 1
ATOM 605 C C . GLN A 1 73 ? -5.262 -24.188 -10.891 1 80 73 GLN A C 1
ATOM 607 O O . GLN A 1 73 ? -5.812 -23.875 -9.844 1 80 73 GLN A O 1
ATOM 612 N N . LEU A 1 74 ? -4.977 -25.422 -11.219 1 77.12 74 LEU A N 1
ATOM 613 C CA . LEU A 1 74 ? -5.18 -26.547 -10.32 1 77.12 74 LEU A CA 1
ATOM 614 C C . LEU A 1 74 ? -4.09 -26.594 -9.25 1 77.12 74 LEU A C 1
ATOM 616 O O . LEU A 1 74 ? -2.908 -26.406 -9.555 1 77.12 74 LEU A O 1
ATOM 620 N N . HIS A 1 75 ? -4.531 -26.812 -8.023 1 85.06 75 HIS A N 1
ATOM 621 C CA . HIS A 1 75 ? -3.514 -26.922 -6.984 1 85.06 75 HIS A CA 1
ATOM 622 C C . HIS A 1 75 ? -4.043 -27.672 -5.773 1 85.06 75 HIS A C 1
ATOM 624 O O . HIS A 1 75 ? -5.25 -27.906 -5.652 1 85.06 75 HIS A O 1
ATOM 630 N N . PHE A 1 76 ? -3.205 -28.188 -4.969 1 83.5 76 PHE A N 1
ATOM 631 C CA . PHE A 1 76 ? -3.564 -28.766 -3.678 1 83.5 76 PHE A CA 1
ATOM 632 C C . PHE A 1 76 ? -2.373 -28.75 -2.729 1 83.5 76 PHE A C 1
ATOM 634 O O . PHE A 1 76 ? -1.23 -28.578 -3.16 1 83.5 76 PHE A O 1
ATOM 641 N N . TRP A 1 77 ? -2.725 -28.844 -1.485 1 89.19 77 TRP A N 1
ATOM 642 C CA . TRP A 1 77 ? -1.732 -28.766 -0.419 1 89.19 77 TRP A CA 1
ATOM 643 C C . TRP A 1 77 ? -1.49 -30.141 0.2 1 89.19 77 TRP A C 1
ATOM 645 O O . TRP A 1 77 ? -2.42 -30.938 0.334 1 89.19 77 TRP A O 1
ATOM 655 N N . GLN A 1 78 ? -0.314 -30.453 0.525 1 84.19 78 GLN A N 1
ATOM 656 C CA . GLN A 1 78 ? 0.068 -31.547 1.419 1 84.19 78 GLN A CA 1
ATOM 657 C C . GLN A 1 78 ? 0.935 -31.031 2.566 1 84.19 78 GLN A C 1
ATOM 659 O O . GLN A 1 78 ? 2.158 -31.172 2.537 1 84.19 78 GLN A O 1
ATOM 664 N N . PHE A 1 79 ? 0.291 -30.531 3.598 1 86.06 79 PHE A N 1
ATOM 665 C CA . PHE A 1 79 ? 1.013 -29.969 4.734 1 86.06 79 PHE A CA 1
ATOM 666 C C . PHE A 1 79 ? 1.546 -31.078 5.633 1 86.06 79 PHE A C 1
ATOM 668 O O . PHE A 1 79 ? 0.862 -32.062 5.871 1 86.06 79 PHE A O 1
ATOM 675 N N . THR A 1 80 ? 2.75 -30.984 6.141 1 82.75 80 THR A N 1
ATOM 676 C CA . THR A 1 80 ? 3.342 -31.938 7.082 1 82.75 80 THR A CA 1
ATOM 677 C C . THR A 1 80 ? 3.561 -31.266 8.438 1 82.75 80 THR A C 1
ATOM 679 O O . THR A 1 80 ? 3.99 -31.922 9.391 1 82.75 80 THR A O 1
ATOM 682 N N . ALA A 1 81 ? 3.393 -30.016 8.586 1 82.44 81 ALA A N 1
ATOM 683 C CA . ALA A 1 81 ? 3.363 -29.234 9.82 1 82.44 81 ALA A CA 1
ATOM 684 C C . ALA A 1 81 ? 2.221 -28.219 9.805 1 82.44 81 ALA A C 1
ATOM 686 O O . ALA A 1 81 ? 1.669 -27.922 8.742 1 82.44 81 ALA A O 1
ATOM 687 N N . ILE A 1 82 ? 1.889 -27.656 10.867 1 86.44 82 ILE A N 1
ATOM 688 C CA . ILE A 1 82 ? 0.786 -26.719 10.984 1 86.44 82 ILE A CA 1
ATOM 689 C C . ILE A 1 82 ? 1.098 -25.469 10.164 1 86.44 82 ILE A C 1
ATOM 691 O O . ILE A 1 82 ? 2.113 -24.797 10.391 1 86.44 82 ILE A O 1
ATOM 695 N N . PRO A 1 83 ? 0.262 -25.172 9.227 1 93.5 83 PRO A N 1
ATOM 696 C CA . PRO A 1 83 ? 0.505 -23.969 8.438 1 93.5 83 PRO A CA 1
ATOM 697 C C . PRO A 1 83 ? -0.021 -22.703 9.109 1 93.5 83 PRO A C 1
ATOM 699 O O . PRO A 1 83 ? -1.056 -22.75 9.781 1 93.5 83 PRO A O 1
ATOM 702 N N . LYS A 1 84 ? 0.718 -21.641 9.055 1 94.94 84 LYS A N 1
ATOM 703 C CA . LYS A 1 84 ? 0.288 -20.297 9.391 1 94.94 84 LYS A CA 1
ATOM 704 C C . LYS A 1 84 ? 0.491 -19.344 8.211 1 94.94 84 LYS A C 1
ATOM 706 O O . LYS A 1 84 ? 1.525 -19.391 7.539 1 94.94 84 LYS A O 1
ATOM 711 N N . GLY A 1 85 ? -0.531 -18.609 7.887 1 97.12 85 GLY A N 1
ATOM 712 C CA . GLY A 1 85 ? -0.452 -17.688 6.773 1 97.12 85 GLY A CA 1
ATOM 713 C C . GLY A 1 85 ? -1.807 -17.156 6.34 1 97.12 85 GLY A C 1
ATOM 714 O O . GLY A 1 85 ? -2.738 -17.078 7.145 1 97.12 85 GLY A O 1
ATOM 715 N N . TYR A 1 86 ? -1.835 -16.641 5.156 1 97.56 86 TYR A N 1
ATOM 716 C CA . TYR A 1 86 ? -3.018 -15.953 4.66 1 97.56 86 TYR A CA 1
ATOM 717 C C . TYR A 1 86 ? -3.359 -16.406 3.244 1 97.56 86 TYR A C 1
ATOM 719 O O . TYR A 1 86 ? -2.465 -16.688 2.443 1 97.56 86 TYR A O 1
ATOM 727 N N . VAL A 1 87 ? -4.605 -16.516 2.961 1 97.12 87 VAL A N 1
ATOM 728 C CA . VAL A 1 87 ? -5.105 -16.672 1.6 1 97.12 87 VAL A CA 1
ATOM 729 C C . VAL A 1 87 ? -6.016 -15.508 1.242 1 97.12 87 VAL A C 1
ATOM 731 O O . VAL A 1 87 ? -7.004 -15.25 1.933 1 97.12 87 VAL A O 1
ATOM 734 N N . MET A 1 88 ? -5.652 -14.812 0.261 1 97.25 88 MET A N 1
ATOM 735 C CA . MET A 1 88 ? -6.422 -13.68 -0.246 1 97.25 88 MET A CA 1
ATOM 736 C C . MET A 1 88 ? -6.934 -13.961 -1.655 1 97.25 88 MET A C 1
ATOM 738 O O . MET A 1 88 ? -6.188 -14.445 -2.508 1 97.25 88 MET A O 1
ATOM 742 N N . MET A 1 89 ? -8.195 -13.695 -1.908 1 95.94 89 MET A N 1
ATOM 743 C CA . MET A 1 89 ? -8.828 -13.953 -3.197 1 95.94 89 MET A CA 1
ATOM 744 C C . MET A 1 89 ? -9.547 -12.711 -3.703 1 95.94 89 MET A C 1
ATOM 746 O O . MET A 1 89 ? -10.156 -11.977 -2.922 1 95.94 89 MET A O 1
ATOM 750 N N . PHE A 1 90 ? -9.469 -12.469 -4.953 1 93.25 90 PHE A N 1
ATOM 751 C CA . PHE A 1 90 ? -10.242 -11.375 -5.52 1 93.25 90 PHE A CA 1
ATOM 752 C C . PHE A 1 90 ? -10.594 -11.648 -6.977 1 93.25 90 PHE A C 1
ATOM 754 O O . PHE A 1 90 ? -9.812 -12.273 -7.699 1 93.25 90 PHE A O 1
ATOM 761 N N . LYS A 1 91 ? -11.719 -11.234 -7.391 1 87.56 91 LYS A N 1
ATOM 762 C CA . LYS A 1 91 ? -12.148 -11.305 -8.781 1 87.56 91 LYS A CA 1
ATOM 763 C C . LYS A 1 91 ? -11.602 -10.125 -9.586 1 87.56 91 LYS A C 1
ATOM 765 O O . LYS A 1 91 ? -11.281 -9.078 -9.023 1 87.56 91 LYS A O 1
ATOM 770 N N . GLU A 1 92 ? -11.531 -10.32 -10.867 1 83.19 92 GLU A N 1
ATOM 771 C CA . GLU A 1 92 ? -11.07 -9.234 -11.727 1 83.19 92 GLU A CA 1
ATOM 772 C C . GLU A 1 92 ? -11.945 -7.996 -11.578 1 83.19 92 GLU A C 1
ATOM 774 O O . GLU A 1 92 ? -11.461 -6.867 -11.68 1 83.19 92 GLU A O 1
ATOM 779 N N . GLU A 1 93 ? -13.164 -8.164 -11.25 1 84.31 93 GLU A N 1
ATOM 780 C CA . GLU A 1 93 ? -14.141 -7.082 -11.117 1 84.31 93 GLU A CA 1
ATOM 781 C C . GLU A 1 93 ? -13.844 -6.219 -9.891 1 84.31 93 GLU A C 1
ATOM 783 O O . GLU A 1 93 ? -14.359 -5.105 -9.773 1 84.31 93 GLU A O 1
ATOM 788 N N . PHE A 1 94 ? -13.125 -6.77 -9.016 1 90.19 94 PHE A N 1
ATOM 789 C CA . PHE A 1 94 ? -12.719 -6.008 -7.84 1 90.19 94 PHE A CA 1
ATOM 790 C C . PHE A 1 94 ? -11.805 -4.855 -8.234 1 90.19 94 PHE A C 1
ATOM 792 O O . PHE A 1 94 ? -11.719 -3.852 -7.52 1 90.19 94 PHE A O 1
ATOM 799 N N . ILE A 1 95 ? -11.102 -5.051 -9.367 1 83.94 95 ILE A N 1
ATOM 800 C CA . ILE A 1 95 ? -10.156 -4.059 -9.859 1 83.94 95 ILE A CA 1
ATOM 801 C C . ILE A 1 95 ? -10.82 -3.201 -10.93 1 83.94 95 ILE A C 1
ATOM 803 O O . ILE A 1 95 ? -11.062 -3.666 -12.047 1 83.94 95 ILE A O 1
ATOM 807 N N . ASP A 1 96 ? -11.047 -1.953 -10.578 1 73.75 96 ASP A N 1
ATOM 808 C CA . ASP A 1 96 ? -11.633 -1.03 -11.547 1 73.75 96 ASP A CA 1
ATOM 809 C C . ASP A 1 96 ? -10.656 -0.734 -12.68 1 73.75 96 ASP A C 1
ATOM 811 O O . ASP A 1 96 ? -9.539 -0.267 -12.445 1 73.75 96 ASP A O 1
ATOM 815 N N . ALA A 1 97 ? -11.086 -0.917 -13.844 1 67.75 97 ALA A N 1
ATOM 816 C CA . ALA A 1 97 ? -10.203 -0.865 -15.008 1 67.75 97 ALA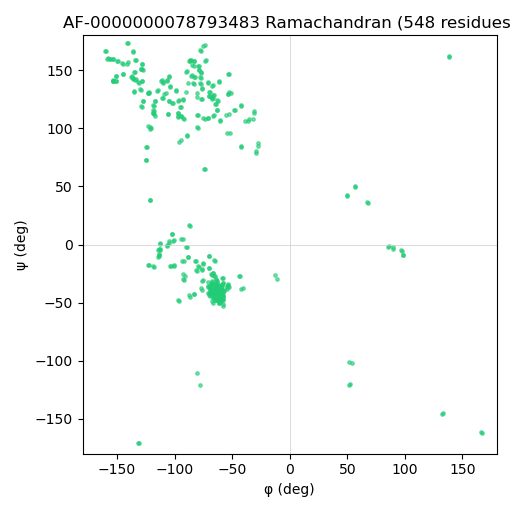 A CA 1
ATOM 817 C C . ALA A 1 97 ? -9.664 0.547 -15.227 1 67.75 97 ALA A C 1
ATOM 819 O O . ALA A 1 97 ? -8.594 0.728 -15.805 1 67.75 97 ALA A O 1
ATOM 820 N N . VAL A 1 98 ? -10.344 1.502 -14.773 1 63.25 98 VAL A N 1
ATOM 821 C CA . VAL A 1 98 ? -9.93 2.885 -14.992 1 63.25 98 VAL A CA 1
ATOM 822 C C . VAL A 1 98 ? -9.148 3.389 -13.781 1 63.25 98 VAL A C 1
ATOM 824 O O . VAL A 1 98 ? -8.008 3.84 -13.914 1 63.25 98 VAL A O 1
ATOM 827 N N . LYS A 1 99 ? -9.648 3.188 -12.617 1 69.25 99 LYS A N 1
ATOM 828 C CA . LYS A 1 99 ? -9.078 3.756 -11.398 1 69.25 99 LYS A CA 1
ATOM 829 C C . LYS A 1 99 ? -7.895 2.932 -10.906 1 69.25 99 LYS A C 1
ATOM 831 O O . LYS A 1 99 ? -7.035 3.441 -10.188 1 69.25 99 LYS A O 1
ATOM 836 N N . GLU A 1 100 ? -7.922 1.659 -11.375 1 76.56 100 GLU A N 1
ATOM 837 C CA . GLU A 1 100 ? -6.891 0.745 -10.898 1 76.56 100 GLU A CA 1
ATOM 838 C C . GLU A 1 100 ? -6.078 0.176 -12.055 1 76.56 100 GLU A C 1
ATOM 840 O O . GLU A 1 100 ? -5.715 -1.002 -12.047 1 76.56 100 GLU A O 1
ATOM 845 N N . VAL A 1 101 ? -5.793 0.945 -13.031 1 70.75 101 VAL A N 1
ATOM 846 C CA . VAL A 1 101 ? -5.156 0.492 -14.266 1 70.75 101 VAL A CA 1
ATOM 847 C C . VAL A 1 101 ? -3.758 -0.042 -13.961 1 70.75 101 VAL A C 1
ATOM 849 O O . VAL A 1 101 ? -3.295 -0.991 -14.594 1 70.75 101 VAL A O 1
ATOM 852 N N . LYS A 1 102 ? -3.174 0.508 -13.008 1 75.69 102 LYS A N 1
ATOM 853 C CA . LYS A 1 102 ? -1.806 0.105 -12.695 1 75.69 102 LYS A CA 1
ATOM 854 C C . LYS A 1 102 ? -1.769 -1.311 -12.125 1 75.69 102 LYS A C 1
ATOM 856 O O . LYS A 1 102 ? -0.857 -2.084 -12.43 1 75.69 102 LYS A O 1
ATOM 861 N N . ILE A 1 103 ? -2.75 -1.648 -11.305 1 82.75 103 ILE A N 1
ATOM 862 C CA . ILE A 1 103 ? -2.834 -2.996 -10.75 1 82.75 103 ILE A CA 1
ATOM 863 C C . ILE A 1 103 ? -3.047 -4.004 -11.883 1 82.75 103 ILE A C 1
ATOM 865 O O . ILE A 1 103 ? -2.398 -5.051 -11.914 1 82.75 103 ILE A O 1
ATOM 869 N N . LEU A 1 104 ? -3.916 -3.637 -12.789 1 73.94 104 LEU A N 1
ATOM 870 C CA . LEU A 1 104 ? -4.203 -4.52 -13.914 1 73.94 104 LEU A CA 1
ATOM 871 C C . LEU A 1 104 ? -2.953 -4.75 -14.758 1 73.94 104 LEU A C 1
ATOM 873 O O . LEU A 1 104 ? -2.672 -5.883 -15.156 1 73.94 104 LEU A O 1
ATOM 877 N N . HIS A 1 105 ? -2.256 -3.689 -14.93 1 74.81 105 HIS A N 1
ATOM 878 C CA . HIS A 1 105 ? -1.019 -3.787 -15.695 1 74.81 105 HIS A CA 1
ATOM 879 C C . HIS A 1 105 ? -0.008 -4.691 -15 1 74.81 105 HIS A C 1
ATOM 881 O O . HIS A 1 105 ? 0.661 -5.5 -15.648 1 74.81 105 HIS A O 1
ATOM 887 N N . GLN A 1 106 ? 0.084 -4.578 -13.758 1 80.31 106 GLN A N 1
ATOM 888 C CA . GLN A 1 106 ? 1.014 -5.391 -12.984 1 80.31 106 GLN A CA 1
ATOM 889 C C . GLN A 1 106 ? 0.639 -6.867 -13.039 1 80.31 106 GLN A C 1
ATOM 891 O O . GLN A 1 106 ? 1.505 -7.727 -13.227 1 80.31 106 GLN A O 1
ATOM 896 N N . ILE A 1 107 ? -0.661 -7.121 -12.898 1 81.25 107 ILE A N 1
ATOM 897 C CA . ILE A 1 107 ? -1.15 -8.492 -12.977 1 81.25 107 ILE A CA 1
ATOM 898 C C . ILE A 1 107 ? -0.791 -9.102 -14.328 1 81.25 107 ILE A C 1
ATOM 900 O O . ILE A 1 107 ? -0.316 -10.234 -14.406 1 81.25 107 ILE A O 1
ATOM 904 N N . GLN A 1 108 ? -0.926 -8.305 -15.305 1 70.19 108 GLN A N 1
ATOM 905 C CA . GLN A 1 108 ? -0.646 -8.766 -16.656 1 70.19 108 GLN A CA 1
ATOM 906 C C . GLN A 1 108 ? 0.844 -9.031 -16.859 1 70.19 108 GLN A C 1
ATOM 908 O O . GLN A 1 108 ? 1.228 -9.922 -17.609 1 70.19 108 GLN A O 1
ATOM 913 N N . GLN A 1 109 ? 1.665 -8.375 -16.094 1 67.31 109 GLN A N 1
ATOM 914 C CA . GLN A 1 109 ? 3.113 -8.453 -16.266 1 67.31 109 GLN A CA 1
ATOM 915 C C . GLN A 1 109 ? 3.693 -9.609 -15.453 1 67.31 109 GLN A C 1
ATOM 917 O O . GLN A 1 109 ? 4.855 -9.977 -15.633 1 67.31 109 GLN A O 1
ATOM 922 N N . MET A 1 110 ? 2.879 -10.156 -14.609 1 74.81 110 MET A N 1
ATOM 923 C CA . MET A 1 110 ? 3.369 -11.234 -13.758 1 74.81 110 MET A CA 1
ATOM 924 C C . MET A 1 110 ? 3.746 -12.461 -14.578 1 74.81 110 MET A C 1
ATOM 926 O O . MET A 1 110 ? 4.492 -13.32 -14.117 1 74.81 110 MET A O 1
ATOM 930 N N . GLY A 1 111 ? 3.334 -12.469 -15.734 1 65.38 111 GLY A N 1
ATOM 931 C CA . GLY A 1 111 ? 3.654 -13.594 -16.594 1 65.38 111 GLY A CA 1
ATOM 932 C C . GLY A 1 111 ? 3.312 -14.938 -15.984 1 65.38 111 GLY A C 1
ATOM 933 O O . GLY A 1 111 ? 2.182 -15.156 -15.539 1 65.38 111 GLY A O 1
ATOM 934 N N . GLU A 1 112 ? 4.426 -15.773 -15.844 1 64.88 112 GLU A N 1
ATOM 935 C CA . GLU A 1 112 ? 4.234 -17.141 -15.359 1 64.88 112 GLU A CA 1
ATOM 936 C C . GLU A 1 112 ? 4.637 -17.25 -13.891 1 64.88 112 GLU A C 1
ATOM 938 O O . GLU A 1 112 ? 4.711 -18.359 -13.352 1 64.88 112 GLU A O 1
ATOM 943 N N . LEU A 1 113 ? 4.883 -16.062 -13.359 1 74.56 113 LEU A N 1
ATOM 944 C CA . LEU A 1 113 ? 5.301 -16.125 -11.969 1 74.56 113 LEU A CA 1
ATOM 945 C C . LEU A 1 113 ? 4.191 -16.703 -11.094 1 74.56 113 LEU A C 1
ATOM 947 O O . LEU A 1 113 ? 3.057 -16.219 -11.125 1 74.56 113 LEU A O 1
ATOM 951 N N . THR A 1 114 ? 4.508 -17.766 -10.352 1 82.62 114 THR A N 1
ATOM 952 C CA . THR A 1 114 ? 3.525 -18.438 -9.516 1 82.62 114 THR A CA 1
ATOM 953 C C . THR A 1 114 ? 3.986 -18.469 -8.055 1 82.62 114 THR A C 1
ATOM 955 O O . THR A 1 114 ? 3.166 -18.562 -7.145 1 82.62 114 THR A O 1
ATOM 958 N N . ARG A 1 115 ? 5.309 -18.219 -7.984 1 89.31 115 ARG A N 1
ATOM 959 C CA . ARG A 1 115 ? 5.832 -18.453 -6.645 1 89.31 115 ARG A CA 1
ATOM 960 C C . ARG A 1 115 ? 7.074 -17.609 -6.379 1 89.31 115 ARG A C 1
ATOM 962 O O . ARG A 1 115 ? 7.867 -17.359 -7.289 1 89.31 115 ARG A O 1
ATOM 969 N N . ILE A 1 116 ? 7.172 -17.109 -5.223 1 87.44 116 ILE A N 1
ATOM 970 C CA . ILE A 1 116 ? 8.391 -16.547 -4.672 1 87.44 116 ILE A CA 1
ATOM 971 C C . ILE A 1 116 ? 8.773 -17.281 -3.385 1 87.44 116 ILE A C 1
ATOM 973 O O . ILE A 1 116 ? 8.242 -16.969 -2.312 1 87.44 116 ILE A O 1
ATOM 977 N N . PRO A 1 117 ? 9.75 -18.188 -3.5 1 86.31 117 PRO A N 1
ATOM 978 C CA . PRO A 1 117 ? 10.148 -18.938 -2.314 1 86.31 117 PRO A CA 1
ATOM 979 C C . PRO A 1 117 ? 11.031 -18.141 -1.365 1 86.31 117 PRO A C 1
ATOM 981 O O . PRO A 1 117 ? 11.789 -17.266 -1.809 1 86.31 117 PRO A O 1
ATOM 984 N N . ALA A 1 118 ? 10.961 -18.391 -0.01 1 83.88 118 ALA A N 1
ATOM 985 C CA . ALA A 1 118 ? 11.828 -17.812 1.011 1 83.88 118 ALA A CA 1
ATOM 986 C C . ALA A 1 118 ? 11.906 -16.297 0.853 1 83.88 118 ALA A C 1
ATOM 988 O O . ALA A 1 118 ? 13 -15.719 0.83 1 83.88 118 ALA A O 1
ATOM 989 N N . TRP A 1 119 ? 10.711 -15.688 0.573 1 88.25 119 TRP A N 1
ATOM 990 C CA . TRP A 1 119 ? 10.648 -14.25 0.359 1 88.25 119 TRP A CA 1
ATOM 991 C C . TRP A 1 119 ? 11.062 -13.492 1.617 1 88.25 119 TRP A C 1
ATOM 993 O O . TRP A 1 119 ? 10.344 -13.5 2.619 1 88.25 119 TRP A O 1
ATOM 1003 N N . LYS A 1 120 ? 12.078 -12.773 1.638 1 84.94 120 LYS A N 1
ATOM 1004 C CA . LYS A 1 120 ? 12.719 -12.195 2.816 1 84.94 120 LYS A CA 1
ATOM 1005 C C . LYS A 1 120 ? 12.125 -10.82 3.135 1 84.94 120 LYS A C 1
ATOM 1007 O O . LYS A 1 120 ? 12.508 -10.188 4.121 1 84.94 120 LYS A O 1
ATOM 1012 N N . ASP A 1 121 ? 11.258 -10.406 2.355 1 91.25 121 ASP A N 1
ATOM 1013 C CA . ASP A 1 121 ? 10.656 -9.102 2.605 1 91.25 121 ASP A CA 1
ATOM 1014 C C . ASP A 1 121 ? 9.742 -9.148 3.828 1 91.25 121 ASP A C 1
ATOM 1016 O O . ASP A 1 121 ? 8.602 -9.609 3.744 1 91.25 121 ASP A O 1
ATOM 1020 N N . THR A 1 122 ? 10.102 -8.555 4.918 1 87.25 122 THR A N 1
ATOM 1021 C CA . THR A 1 122 ? 9.477 -8.719 6.227 1 87.25 122 THR A CA 1
ATOM 1022 C C . THR A 1 122 ? 8.156 -7.953 6.293 1 87.25 122 THR A C 1
ATOM 1024 O O . THR A 1 122 ? 7.289 -8.273 7.109 1 87.25 122 THR A O 1
ATOM 1027 N N . ILE A 1 123 ? 7.992 -6.984 5.43 1 95.12 123 ILE A N 1
ATOM 1028 C CA . ILE A 1 123 ? 6.793 -6.16 5.547 1 95.12 123 ILE A CA 1
ATOM 1029 C C . ILE A 1 123 ? 5.602 -6.891 4.938 1 95.12 123 ILE A C 1
ATOM 1031 O O . ILE A 1 123 ? 4.449 -6.559 5.223 1 95.12 123 ILE A O 1
ATOM 1035 N N . VAL A 1 124 ? 5.836 -7.883 4.109 1 96.31 124 VAL A N 1
ATOM 1036 C CA . VAL A 1 124 ? 4.777 -8.547 3.363 1 96.31 124 VAL A CA 1
ATOM 1037 C C . VAL A 1 124 ? 3.787 -9.195 4.332 1 96.31 124 VAL A C 1
ATOM 1039 O O . VAL A 1 124 ? 2.572 -9.039 4.184 1 96.31 124 VAL A O 1
ATOM 1042 N N . GLY A 1 125 ? 4.316 -9.867 5.371 1 96.12 125 GLY A N 1
ATOM 1043 C CA . GLY A 1 125 ? 3.441 -10.461 6.367 1 96.12 125 GLY A CA 1
ATOM 1044 C C . GLY A 1 125 ? 2.561 -9.445 7.07 1 96.12 125 GLY A C 1
ATOM 1045 O O . GLY A 1 125 ? 1.386 -9.711 7.328 1 96.12 125 GLY A O 1
ATOM 1046 N N . GLN A 1 126 ? 3.074 -8.336 7.336 1 96.31 126 GLN A N 1
ATOM 1047 C CA . GLN A 1 126 ? 2.324 -7.281 8.016 1 96.31 126 GLN A CA 1
ATOM 1048 C C . GLN A 1 126 ? 1.258 -6.688 7.098 1 96.31 126 GLN A C 1
ATOM 1050 O O . GLN A 1 126 ? 0.184 -6.297 7.559 1 96.31 126 GLN A O 1
ATOM 1055 N N . ILE A 1 127 ? 1.578 -6.59 5.828 1 97.94 127 ILE A N 1
ATOM 1056 C CA . ILE A 1 127 ? 0.613 -6.109 4.844 1 97.94 127 ILE A CA 1
ATOM 1057 C C . ILE A 1 127 ? -0.602 -7.035 4.82 1 97.94 127 ILE A C 1
ATOM 1059 O O . ILE A 1 127 ? -1.742 -6.574 4.898 1 97.94 127 ILE A O 1
ATOM 1063 N N . PHE A 1 128 ? -0.366 -8.328 4.832 1 97.81 128 PHE A N 1
ATOM 1064 C CA . PHE A 1 128 ? -1.466 -9.281 4.84 1 97.81 128 PHE A CA 1
ATOM 1065 C C . PHE A 1 128 ? -2.301 -9.141 6.105 1 97.81 128 PHE A C 1
ATOM 1067 O O . PHE A 1 128 ? -3.531 -9.203 6.055 1 97.81 128 PHE A O 1
ATOM 1074 N N . GLU A 1 129 ? -1.635 -8.961 7.176 1 96.81 129 GLU A N 1
ATOM 1075 C CA . GLU A 1 129 ? -2.344 -8.789 8.438 1 96.81 129 GLU A CA 1
ATOM 1076 C C . GLU A 1 129 ? -3.201 -7.527 8.43 1 96.81 129 GLU A C 1
ATOM 1078 O O . GLU A 1 129 ? -4.348 -7.543 8.883 1 96.81 129 GLU A O 1
ATOM 1083 N N . ASP A 1 130 ? -2.629 -6.465 7.957 1 97.25 130 ASP A N 1
ATOM 1084 C CA . ASP A 1 130 ? -3.361 -5.203 7.898 1 97.25 130 ASP A CA 1
ATOM 1085 C C . ASP A 1 130 ? -4.566 -5.312 6.969 1 97.25 130 ASP A C 1
ATOM 1087 O O . ASP A 1 130 ? -5.633 -4.766 7.262 1 97.25 130 ASP A O 1
ATOM 1091 N N . ILE A 1 131 ? -4.422 -5.988 5.844 1 98 131 ILE A N 1
ATOM 1092 C CA . ILE A 1 131 ? -5.523 -6.219 4.918 1 98 131 ILE A CA 1
ATOM 1093 C C . ILE A 1 131 ? -6.605 -7.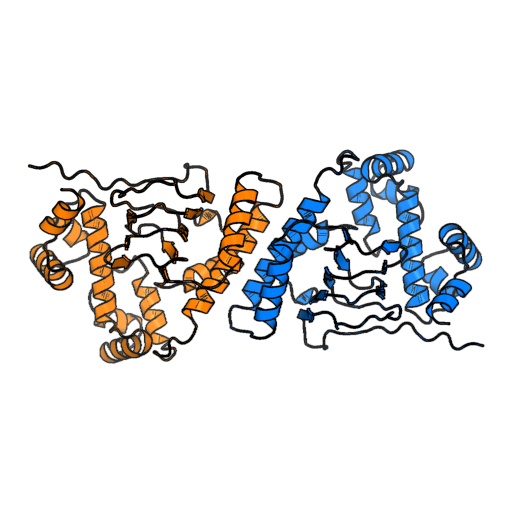051 5.602 1 98 131 ILE A C 1
ATOM 1095 O O . ILE A 1 131 ? -7.797 -6.758 5.477 1 98 131 ILE A O 1
ATOM 1099 N N . LEU A 1 132 ? -6.18 -8.094 6.324 1 97.31 132 LEU A N 1
ATOM 1100 C CA . LEU A 1 132 ? -7.121 -8.945 7.043 1 97.31 132 LEU A CA 1
ATOM 1101 C C . LEU A 1 132 ? -7.949 -8.125 8.031 1 97.31 132 LEU A C 1
ATOM 1103 O O . LEU A 1 132 ? -9.172 -8.273 8.102 1 97.31 132 LEU A O 1
ATOM 1107 N N . LEU A 1 133 ? -7.328 -7.262 8.727 1 95.5 133 LEU A N 1
ATOM 1108 C CA . LEU A 1 133 ? -8.016 -6.434 9.711 1 95.5 133 LEU A CA 1
ATOM 1109 C C . LEU A 1 133 ? -9.008 -5.496 9.031 1 95.5 133 LEU A C 1
ATOM 1111 O O . LEU A 1 133 ? -10.133 -5.32 9.5 1 95.5 133 LEU A O 1
ATOM 1115 N N . ALA A 1 134 ? -8.586 -4.906 7.941 1 94.75 134 ALA A N 1
ATOM 1116 C CA . ALA A 1 134 ? -9.469 -4.016 7.191 1 94.75 134 ALA A CA 1
ATOM 1117 C C . ALA A 1 134 ? -10.672 -4.773 6.645 1 94.75 134 ALA A C 1
ATOM 1119 O O . ALA A 1 134 ? -11.773 -4.223 6.57 1 94.75 134 ALA A O 1
ATOM 1120 N N . TYR A 1 135 ? -10.438 -6 6.23 1 95.5 135 TYR A N 1
ATOM 1121 C CA . TYR A 1 135 ? -11.508 -6.844 5.699 1 95.5 135 TYR A CA 1
ATOM 1122 C C . TYR A 1 135 ? -12.492 -7.234 6.793 1 95.5 135 TYR A C 1
ATOM 1124 O O . TYR A 1 135 ? -13.703 -7.238 6.574 1 95.5 135 TYR A O 1
ATOM 1132 N N . GLN A 1 136 ? -11.969 -7.539 7.945 1 93.25 136 GLN A N 1
ATOM 1133 C CA . GLN A 1 136 ? -12.797 -8.016 9.055 1 93.25 136 GLN A CA 1
ATOM 1134 C C . GLN A 1 136 ? -13.57 -6.871 9.695 1 93.25 136 GLN A C 1
ATOM 1136 O O . GLN A 1 136 ? -14.656 -7.082 10.234 1 93.25 136 GLN A O 1
ATOM 1141 N N . ASN A 1 137 ? -12.992 -5.641 9.664 1 92 137 ASN A N 1
ATOM 1142 C CA . ASN A 1 137 ? -13.617 -4.438 10.203 1 92 137 ASN A CA 1
ATOM 1143 C C . ASN A 1 137 ? -13.703 -3.328 9.164 1 92 137 ASN A C 1
ATOM 1145 O O . ASN A 1 137 ? -13.047 -2.291 9.297 1 92 137 ASN A O 1
ATOM 1149 N N . PRO A 1 138 ? -14.617 -3.559 8.234 1 90 138 PRO A N 1
ATOM 1150 C CA . PRO A 1 138 ? -14.648 -2.639 7.094 1 90 138 PRO A CA 1
ATOM 1151 C C . PRO A 1 138 ? -15.172 -1.255 7.469 1 90 138 PRO A C 1
ATOM 1153 O O . PRO A 1 138 ? -16.078 -1.139 8.289 1 90 138 PRO A O 1
ATOM 1156 N N . ASP A 1 139 ? -14.562 -0.211 6.938 1 85.25 139 ASP A N 1
ATOM 1157 C CA . ASP A 1 139 ? -15.047 1.166 6.98 1 85.25 139 ASP A CA 1
ATOM 1158 C C . ASP A 1 139 ? -15.008 1.807 5.594 1 85.25 139 ASP A C 1
ATOM 1160 O O . ASP A 1 139 ? -14.852 1.111 4.59 1 85.25 139 ASP A O 1
ATOM 1164 N N . GLN A 1 140 ? -15.242 3.102 5.512 1 85.25 140 GLN A N 1
ATOM 1165 C CA . GLN A 1 140 ? -15.367 3.766 4.223 1 85.25 140 GLN A CA 1
ATOM 1166 C C . GLN A 1 140 ? -14.023 3.834 3.5 1 85.25 140 GLN A C 1
ATOM 1168 O O . GLN A 1 140 ? -13.977 4.09 2.295 1 85.25 140 GLN A O 1
ATOM 1173 N N . TYR A 1 141 ? -12.898 3.494 4.156 1 89.31 141 TYR A N 1
ATOM 1174 C CA . TYR A 1 141 ? -11.57 3.639 3.57 1 89.31 141 TYR A CA 1
ATOM 1175 C C . TYR A 1 141 ? -10.93 2.277 3.334 1 89.31 141 TYR A C 1
ATOM 1177 O O . TYR A 1 141 ? -9.859 2.188 2.725 1 89.31 141 TYR A O 1
ATOM 1185 N N . SER A 1 142 ? -11.586 1.207 3.744 1 92.88 142 SER A N 1
ATOM 1186 C CA . SER A 1 142 ? -11.008 -0.132 3.715 1 92.88 142 SER A CA 1
ATOM 1187 C C . SER A 1 142 ? -10.703 -0.571 2.287 1 92.88 142 SER A C 1
ATOM 1189 O O . SER A 1 142 ? -9.648 -1.153 2.023 1 92.88 142 SER A O 1
ATOM 1191 N N . GLU A 1 143 ? -11.609 -0.291 1.4 1 92.38 143 GLU A N 1
ATOM 1192 C CA . GLU A 1 143 ? -11.398 -0.725 0.022 1 92.38 143 GLU A CA 1
ATOM 1193 C C . GLU A 1 143 ? -10.18 -0.041 -0.591 1 92.38 143 GLU A C 1
ATOM 1195 O O . GLU A 1 143 ? -9.375 -0.685 -1.268 1 92.38 143 GLU A O 1
ATOM 1200 N N . ASP A 1 144 ? -10.047 1.225 -0.363 1 91.88 144 ASP A N 1
ATOM 1201 C CA . ASP A 1 144 ? -8.898 1.971 -0.87 1 91.88 144 ASP A CA 1
ATOM 1202 C C . ASP A 1 144 ? -7.594 1.462 -0.256 1 91.88 144 ASP A C 1
ATOM 1204 O O . ASP A 1 144 ? -6.574 1.367 -0.941 1 91.88 144 ASP A O 1
ATOM 1208 N N . LEU A 1 145 ? -7.672 1.215 1.028 1 95.75 145 LEU A N 1
ATOM 1209 C CA . LEU A 1 145 ? -6.516 0.658 1.722 1 95.75 145 LEU A CA 1
ATOM 1210 C C . LEU A 1 145 ? -6.09 -0.665 1.092 1 95.75 145 LEU A C 1
ATOM 1212 O O . LEU A 1 145 ? -4.918 -0.852 0.766 1 95.75 145 LEU A O 1
ATOM 1216 N N . ILE A 1 146 ? -7.023 -1.513 0.857 1 96.88 146 ILE A N 1
ATOM 1217 C CA . ILE A 1 146 ? -6.758 -2.838 0.309 1 96.88 146 ILE A CA 1
ATOM 1218 C C . ILE A 1 146 ? -6.191 -2.709 -1.104 1 96.88 146 ILE A C 1
ATOM 1220 O O . ILE A 1 146 ? -5.199 -3.361 -1.442 1 96.88 146 ILE A O 1
ATOM 1224 N N . LYS A 1 147 ? -6.77 -1.897 -1.898 1 94.44 147 LYS A N 1
ATOM 1225 C CA . LYS A 1 147 ? -6.297 -1.718 -3.268 1 94.44 147 LYS A CA 1
ATOM 1226 C C . LYS A 1 147 ? -4.91 -1.082 -3.291 1 94.44 147 LYS A C 1
ATOM 1228 O O . LYS A 1 147 ? -4.09 -1.4 -4.152 1 94.44 147 LYS A O 1
ATOM 1233 N N . GLY A 1 148 ? -4.645 -0.134 -2.355 1 96.44 148 GLY A N 1
ATOM 1234 C CA . GLY A 1 148 ? -3.289 0.371 -2.199 1 96.44 148 GLY A CA 1
ATOM 1235 C C . GLY A 1 148 ? -2.281 -0.716 -1.879 1 96.44 148 GLY A C 1
ATOM 1236 O O . GLY A 1 148 ? -1.205 -0.768 -2.48 1 96.44 148 GLY A O 1
ATOM 1237 N N . TYR A 1 149 ? -2.633 -1.581 -0.973 1 97.5 149 TYR A N 1
ATOM 1238 C CA . TYR A 1 149 ? -1.759 -2.686 -0.594 1 97.5 149 TYR A CA 1
ATOM 1239 C C . TYR A 1 149 ? -1.565 -3.652 -1.757 1 97.5 149 TYR A C 1
ATOM 1241 O O . TYR A 1 149 ? -0.479 -4.207 -1.937 1 97.5 149 TYR A O 1
ATOM 1249 N N . LEU A 1 150 ? -2.631 -3.902 -2.537 1 96.31 150 LEU A N 1
ATOM 1250 C CA . LEU A 1 150 ? -2.486 -4.77 -3.701 1 96.31 150 LEU A CA 1
ATOM 1251 C C . LEU A 1 150 ? -1.477 -4.191 -4.688 1 96.31 150 LEU A C 1
ATOM 1253 O O . LEU A 1 150 ? -0.65 -4.926 -5.234 1 96.31 150 LEU A O 1
ATOM 1257 N N . ARG A 1 151 ? -1.553 -2.928 -4.906 1 94.44 151 ARG A N 1
ATOM 1258 C CA . ARG A 1 151 ? -0.594 -2.271 -5.789 1 94.44 151 ARG A CA 1
ATOM 1259 C C . ARG A 1 151 ? 0.831 -2.438 -5.27 1 94.44 151 ARG A C 1
ATOM 1261 O O . ARG A 1 151 ? 1.753 -2.699 -6.043 1 94.44 151 ARG A O 1
ATOM 1268 N N . VAL A 1 152 ? 1.017 -2.264 -3.961 1 96.88 152 VAL A N 1
ATOM 1269 C CA . VAL A 1 152 ? 2.318 -2.445 -3.326 1 96.88 152 VAL A CA 1
ATOM 1270 C C . VAL A 1 152 ? 2.789 -3.885 -3.516 1 96.88 152 VAL A C 1
ATOM 1272 O O . VAL A 1 152 ? 3.914 -4.125 -3.959 1 96.88 152 VAL A O 1
ATOM 1275 N N . LEU A 1 153 ? 1.953 -4.809 -3.197 1 96.25 153 LEU A N 1
ATOM 1276 C CA . LEU A 1 153 ? 2.305 -6.223 -3.285 1 96.25 153 LEU A CA 1
ATOM 1277 C C . LEU A 1 153 ? 2.699 -6.598 -4.711 1 96.25 153 LEU A C 1
ATOM 1279 O O . LEU A 1 153 ? 3.73 -7.238 -4.926 1 96.25 153 LEU A O 1
ATOM 1283 N N . PHE A 1 154 ? 1.934 -6.188 -5.703 1 93.62 154 PHE A N 1
ATOM 1284 C CA . PHE A 1 154 ? 2.23 -6.539 -7.09 1 93.62 154 PHE A CA 1
ATOM 1285 C C . PHE A 1 154 ? 3.521 -5.871 -7.551 1 93.62 154 PHE A C 1
ATOM 1287 O O . PHE A 1 154 ? 4.266 -6.438 -8.352 1 93.62 154 PHE A O 1
ATOM 1294 N N . SER A 1 155 ? 3.789 -4.66 -7.055 1 93 155 SER A N 1
ATOM 1295 C CA . SER A 1 155 ? 5.059 -4.004 -7.359 1 93 155 SER A CA 1
ATOM 1296 C C . SER A 1 155 ? 6.234 -4.797 -6.805 1 93 155 SER A C 1
ATOM 1298 O O . SER A 1 155 ? 7.246 -4.98 -7.488 1 93 155 SER A O 1
ATOM 1300 N N . LYS A 1 156 ? 6.098 -5.258 -5.574 1 93 156 LYS A N 1
ATOM 1301 C CA . LYS A 1 156 ? 7.152 -6.039 -4.938 1 93 156 LYS A CA 1
ATOM 1302 C C . LYS A 1 156 ? 7.371 -7.363 -5.66 1 93 156 LYS A C 1
ATOM 1304 O O . LYS A 1 156 ? 8.508 -7.785 -5.867 1 93 156 LYS A O 1
ATOM 1309 N N . ILE A 1 157 ? 6.285 -7.98 -6.047 1 90.31 157 ILE A N 1
ATOM 1310 C CA . ILE A 1 157 ? 6.352 -9.258 -6.758 1 90.31 157 ILE A CA 1
ATOM 1311 C C . ILE A 1 157 ? 7.027 -9.055 -8.109 1 90.31 157 ILE A C 1
ATOM 1313 O O . ILE A 1 157 ? 7.922 -9.82 -8.484 1 90.31 157 ILE A O 1
ATOM 1317 N N . ALA A 1 158 ? 6.594 -8.07 -8.805 1 83.94 158 ALA A N 1
ATOM 1318 C CA . ALA A 1 158 ? 7.164 -7.781 -10.117 1 83.94 158 ALA A CA 1
ATOM 1319 C C . ALA A 1 158 ? 8.656 -7.488 -10.008 1 83.94 158 ALA A C 1
ATOM 1321 O O . ALA A 1 158 ? 9.445 -7.922 -10.859 1 83.94 158 ALA A O 1
ATOM 1322 N N . ASN A 1 159 ? 9.008 -6.695 -9.016 1 83.31 159 ASN A N 1
ATOM 1323 C CA . ASN A 1 159 ? 10.414 -6.379 -8.797 1 83.31 159 ASN A CA 1
ATOM 1324 C C . ASN A 1 159 ? 11.234 -7.633 -8.516 1 83.31 159 ASN A C 1
ATOM 1326 O O . ASN A 1 159 ? 12.352 -7.77 -9.008 1 83.31 159 ASN A O 1
ATOM 1330 N N . HIS A 1 160 ? 10.727 -8.453 -7.695 1 78.31 160 HIS A N 1
ATOM 1331 C CA . HIS A 1 160 ? 11.398 -9.711 -7.395 1 78.31 160 HIS A CA 1
ATOM 1332 C C . HIS A 1 160 ? 11.594 -10.547 -8.656 1 78.31 160 HIS A C 1
ATOM 1334 O O . HIS A 1 160 ? 12.648 -11.164 -8.836 1 78.31 160 HIS A O 1
ATOM 1340 N N . ALA A 1 161 ? 10.562 -10.531 -9.469 1 71.12 161 ALA A N 1
ATOM 1341 C CA . ALA A 1 161 ? 10.586 -11.312 -10.703 1 71.12 161 ALA A CA 1
ATOM 1342 C C . ALA A 1 161 ? 11.594 -10.742 -11.695 1 71.12 161 ALA A C 1
ATOM 1344 O O . ALA A 1 161 ? 12.133 -11.469 -12.531 1 71.12 161 ALA A O 1
ATOM 1345 N N . SER A 1 162 ? 11.688 -9.375 -11.664 1 65.12 162 SER A N 1
ATOM 1346 C CA . SER A 1 162 ? 12.562 -8.703 -12.617 1 65.12 162 SER A CA 1
ATOM 1347 C C . SER A 1 162 ? 14.023 -8.82 -12.203 1 65.12 162 SER A C 1
ATOM 1349 O O . SER A 1 162 ? 14.93 -8.539 -12.992 1 65.12 162 SER A O 1
ATOM 1351 N N . GLU A 1 163 ? 14.312 -8.758 -10.969 1 58.16 163 GLU A N 1
ATOM 1352 C CA . GLU A 1 163 ? 15.703 -8.914 -10.555 1 58.16 163 GLU A CA 1
ATOM 1353 C C . GLU A 1 163 ? 16.406 -9.977 -11.391 1 58.16 163 GLU A C 1
ATOM 1355 O O . GLU A 1 163 ? 15.844 -11.047 -11.641 1 58.16 163 GLU A O 1
ATOM 1360 N N . PRO A 1 164 ? 17.312 -9.312 -12.328 1 43.66 164 PRO A N 1
ATOM 1361 C CA . PRO A 1 164 ? 18.031 -10.281 -13.172 1 43.66 164 PRO A CA 1
ATOM 1362 C C . PRO A 1 164 ? 18.25 -11.617 -12.469 1 43.66 164 PRO A C 1
ATOM 1364 O O . PRO A 1 164 ? 18.734 -11.641 -11.328 1 43.66 164 PRO A O 1
ATOM 1367 N N . SER A 1 165 ? 17.391 -12.32 -12.43 1 40.5 165 SER A N 1
ATOM 1368 C CA . SER A 1 165 ? 18.062 -13.602 -12.234 1 40.5 165 SER A CA 1
ATOM 1369 C C . SER A 1 165 ? 19.438 -13.625 -12.914 1 40.5 165 SER A C 1
ATOM 1371 O O . SER A 1 165 ? 19.656 -12.914 -13.898 1 40.5 165 SER A O 1
ATOM 1373 N N . THR A 1 166 ? 20.547 -13.586 -12.164 1 36.41 166 THR A N 1
ATOM 1374 C CA . THR A 1 166 ? 21.797 -13.805 -12.906 1 36.41 166 THR A CA 1
ATOM 1375 C C . THR A 1 166 ? 21.5 -14.336 -14.305 1 36.41 166 THR A C 1
ATOM 1377 O O . THR A 1 166 ? 22.422 -14.492 -15.117 1 36.41 166 THR A O 1
ATOM 1380 N N . SER A 1 167 ? 20.469 -14.961 -14.523 1 38.16 167 SER A N 1
ATOM 1381 C CA . SER A 1 167 ? 20.484 -15.617 -15.828 1 38.16 167 SER A CA 1
ATOM 1382 C C . SER A 1 167 ? 20.188 -14.633 -16.953 1 38.16 167 SER A C 1
ATOM 1384 O O . SER A 1 167 ? 21.016 -14.453 -17.859 1 38.16 167 SER A O 1
ATOM 1386 N N . GLY A 1 168 ? 19 -14.797 -17.922 1 36.88 168 GLY A N 1
ATOM 1387 C CA . GLY A 1 168 ? 19 -14.523 -19.344 1 36.88 168 GLY A CA 1
ATOM 1388 C C . GLY A 1 168 ? 18.656 -13.078 -19.672 1 36.88 168 GLY A C 1
ATOM 1389 O O . GLY A 1 168 ? 18.062 -12.375 -18.859 1 36.88 168 GLY A O 1
ATOM 1390 N N . LYS A 1 169 ? 19.297 -12.375 -20.625 1 42.22 169 LYS A N 1
ATOM 1391 C CA . LYS A 1 169 ? 19.188 -11.203 -21.5 1 42.22 169 LYS A CA 1
ATOM 1392 C C . LYS A 1 169 ? 17.734 -10.93 -21.875 1 42.22 169 LYS A C 1
ATOM 1394 O O . LYS A 1 169 ? 16.984 -11.852 -22.172 1 42.22 169 LYS A O 1
ATOM 1399 N N . GLU A 1 170 ? 17.188 -9.773 -21.391 1 47.09 170 GLU A N 1
ATOM 1400 C CA . GLU A 1 170 ? 15.938 -9.266 -21.922 1 47.09 170 GLU A CA 1
ATOM 1401 C C . GLU A 1 170 ? 15.727 -9.711 -23.375 1 47.09 170 GLU A C 1
ATOM 1403 O O . GLU A 1 170 ? 16.594 -9.508 -24.219 1 47.09 170 GLU A O 1
ATOM 1408 N N . ASN A 1 171 ? 15.195 -10.781 -23.781 1 53.22 171 ASN A N 1
ATOM 1409 C CA . ASN A 1 171 ? 14.883 -11.125 -25.172 1 53.22 171 ASN A CA 1
ATOM 1410 C C . ASN A 1 171 ? 13.422 -10.812 -25.5 1 53.22 171 ASN A C 1
ATOM 1412 O O . ASN A 1 171 ? 12.523 -11.586 -25.172 1 53.22 171 ASN A O 1
ATOM 1416 N N . PRO A 1 172 ? 13.211 -9.492 -25.953 1 65 172 PRO A N 1
ATOM 1417 C CA . PRO A 1 172 ? 11.852 -9.07 -26.312 1 65 172 PRO A CA 1
ATOM 1418 C C . PRO A 1 172 ? 11.078 -10.148 -27.078 1 65 172 PRO A C 1
ATOM 1420 O O . PRO A 1 172 ? 9.867 -10.266 -26.922 1 65 172 PRO A O 1
ATOM 1423 N N . LEU A 1 173 ? 11.766 -10.836 -27.906 1 78.12 173 LEU A N 1
ATOM 1424 C CA . LEU A 1 173 ? 11.133 -11.875 -28.703 1 78.12 173 LEU A CA 1
ATOM 1425 C C . LEU A 1 173 ? 10.5 -12.938 -27.797 1 78.12 173 LEU A C 1
ATOM 1427 O O . LEU A 1 173 ? 9.344 -13.32 -28 1 78.12 173 LEU A O 1
ATOM 1431 N N . CYS A 1 174 ? 11.164 -13.273 -26.828 1 80.38 174 CYS A N 1
ATOM 1432 C CA . CYS A 1 174 ? 10.648 -14.281 -25.906 1 80.38 174 CYS A CA 1
ATOM 1433 C C . CYS A 1 174 ? 9.461 -13.75 -25.125 1 80.38 174 CYS A C 1
ATOM 1435 O O . CYS A 1 174 ? 8.477 -14.469 -24.906 1 80.38 174 CYS A O 1
ATOM 1437 N N . ASP A 1 175 ? 9.516 -12.523 -24.859 1 72.12 175 ASP A N 1
ATOM 1438 C CA . ASP A 1 175 ? 8.406 -11.93 -24.125 1 72.12 175 ASP A CA 1
ATOM 1439 C C . ASP A 1 175 ? 7.125 -11.938 -24.953 1 72.12 175 ASP A C 1
ATOM 1441 O O . ASP A 1 175 ? 6.055 -12.281 -24.438 1 72.12 175 ASP A O 1
ATOM 1445 N N . LYS A 1 176 ? 7.234 -11.484 -26.094 1 73.88 176 LYS A N 1
ATOM 1446 C CA . LYS A 1 176 ? 6.082 -11.477 -27 1 73.88 176 LYS A CA 1
ATOM 1447 C C . LYS A 1 176 ? 5.523 -12.883 -27.188 1 73.88 176 LYS A C 1
ATOM 1449 O O . LYS A 1 176 ? 4.305 -13.07 -27.203 1 73.88 176 LYS A O 1
ATOM 1454 N N . PHE A 1 177 ? 6.391 -13.82 -27.266 1 83.62 177 PHE A N 1
ATOM 1455 C CA . PHE A 1 177 ? 6 -15.219 -27.406 1 83.62 177 PHE A CA 1
ATOM 1456 C C . PHE A 1 177 ? 5.223 -15.688 -26.188 1 83.62 177 PHE A C 1
ATOM 1458 O O . PHE A 1 177 ? 4.137 -16.266 -26.312 1 83.62 177 PHE A O 1
ATOM 1465 N N . LEU A 1 178 ? 5.742 -15.344 -25.125 1 74.69 178 LEU A N 1
ATOM 1466 C CA . LEU A 1 178 ? 5.109 -15.797 -23.891 1 74.69 178 LEU A CA 1
ATOM 1467 C C . LEU A 1 178 ? 3.746 -15.141 -23.703 1 74.69 178 LEU A C 1
ATOM 1469 O O . LEU A 1 178 ? 2.809 -15.773 -23.219 1 74.69 178 LEU A O 1
ATOM 1473 N N . SER A 1 179 ? 3.666 -13.969 -24.172 1 70 179 SER A N 1
ATOM 1474 C CA . SER A 1 179 ? 2.381 -13.281 -24.141 1 70 179 SER A CA 1
ATOM 1475 C C . SER A 1 179 ? 1.364 -13.961 -25.047 1 70 179 SER A C 1
ATOM 1477 O O . SER A 1 179 ? 0.205 -14.141 -24.672 1 70 179 SER A O 1
ATOM 1479 N N . LEU A 1 180 ? 1.77 -14.352 -26.234 1 75 180 LEU A N 1
ATOM 1480 C CA . LEU A 1 180 ? 0.908 -15.055 -27.172 1 75 180 LEU A CA 1
ATOM 1481 C C . LEU A 1 180 ? 0.472 -16.406 -26.609 1 75 180 LEU A C 1
ATOM 1483 O O . LEU A 1 180 ? -0.687 -16.797 -26.766 1 75 180 LEU A O 1
ATOM 1487 N N . LEU A 1 181 ? 1.389 -17.047 -26 1 78.94 181 LEU A N 1
ATOM 1488 C CA . LEU A 1 181 ? 1.146 -18.375 -25.453 1 78.94 181 LEU A CA 1
ATOM 1489 C C . LEU A 1 181 ? 0.104 -18.328 -24.328 1 78.94 181 LEU A C 1
ATOM 1491 O O . LEU A 1 181 ? -0.677 -19.266 -24.156 1 78.94 181 LEU A O 1
ATOM 1495 N N . SER A 1 182 ? 0.156 -17.234 -23.625 1 63.91 182 SER A N 1
ATOM 1496 C CA . SER A 1 182 ? -0.746 -17.094 -22.484 1 63.91 182 SER A CA 1
ATOM 1497 C C . SER A 1 182 ? -2.17 -16.797 -22.953 1 63.91 182 SER A C 1
ATOM 1499 O O . SER A 1 182 ? -3.125 -17 -22.188 1 63.91 182 SER A O 1
ATOM 1501 N N . GLN A 1 183 ? -2.201 -16.422 -24.125 1 61.09 183 GLN A N 1
ATOM 1502 C CA . GLN A 1 183 ? -3.52 -16.125 -24.672 1 61.09 183 GLN A CA 1
ATOM 1503 C C . GLN A 1 183 ? -4.242 -17.406 -25.094 1 61.09 183 GLN A C 1
ATOM 1505 O O . GLN A 1 183 ? -3.604 -18.406 -25.438 1 61.09 183 GLN A O 1
ATOM 1510 N N . LYS A 1 184 ? -5.555 -17.531 -24.609 1 53.5 184 LYS A N 1
ATOM 1511 C CA . LYS A 1 184 ? -6.348 -18.734 -24.859 1 53.5 184 LYS A CA 1
ATOM 1512 C C . LYS A 1 184 ? -6.434 -19.047 -26.344 1 53.5 184 LYS A C 1
ATOM 1514 O O . LYS A 1 184 ? -6.566 -20.203 -26.734 1 53.5 184 LYS A O 1
ATOM 1519 N N . TYR A 1 185 ? -6.562 -18.031 -27.328 1 54.59 185 TYR A N 1
ATOM 1520 C CA . TYR A 1 185 ? -6.703 -18.188 -28.766 1 54.59 185 TYR A CA 1
ATOM 1521 C C . TYR A 1 185 ? -5.688 -17.328 -29.516 1 54.59 185 TYR A C 1
ATOM 1523 O O . TYR A 1 185 ? -5.422 -16.188 -29.125 1 54.59 185 TYR A O 1
ATOM 1531 N N . PRO A 1 186 ? -5 -18.156 -30.609 1 55.28 186 PRO A N 1
ATOM 1532 C CA . PRO A 1 186 ? -5.148 -19.547 -31.031 1 55.28 186 PRO A CA 1
ATOM 1533 C C . PRO A 1 186 ? -4.289 -20.5 -30.219 1 55.28 186 PRO A C 1
ATOM 1535 O O . PRO A 1 186 ? -3.215 -20.125 -29.734 1 55.28 186 PRO A O 1
ATOM 1538 N N . LEU A 1 187 ? -4.922 -21.703 -30.031 1 70.94 187 LEU A N 1
ATOM 1539 C CA . LEU A 1 187 ? -4.102 -22.766 -29.453 1 70.94 187 LEU A CA 1
ATOM 1540 C C . LEU A 1 187 ? -3.229 -23.406 -30.531 1 70.94 187 LEU A C 1
ATOM 1542 O O . LEU A 1 187 ? -3.734 -24.109 -31.406 1 70.94 187 LEU A O 1
ATOM 1546 N N . LEU A 1 188 ? -1.913 -23.016 -30.578 1 80.19 188 LEU A N 1
ATOM 1547 C CA . LEU A 1 188 ? -0.972 -23.547 -31.562 1 80.19 188 LEU A CA 1
ATOM 1548 C C . LEU A 1 188 ? -0.014 -24.547 -30.922 1 80.19 188 LEU A C 1
ATOM 1550 O O . LEU A 1 188 ? 0.328 -24.406 -29.734 1 80.19 188 LEU A O 1
ATOM 1554 N N . HIS A 1 189 ? 0.348 -25.594 -31.719 1 86.12 189 HIS A N 1
ATOM 1555 C CA . HIS A 1 189 ? 1.147 -26.672 -31.156 1 86.12 189 HIS A CA 1
ATOM 1556 C C . HIS A 1 189 ? 2.604 -26.562 -31.609 1 86.12 189 HIS A C 1
ATOM 1558 O O . HIS A 1 189 ? 3.484 -27.188 -31.016 1 86.12 189 HIS A O 1
ATOM 1564 N N . ARG A 1 190 ? 2.844 -25.797 -32.688 1 89.81 190 ARG A N 1
ATOM 1565 C CA . ARG A 1 190 ? 4.176 -25.812 -33.281 1 89.81 190 ARG A CA 1
ATOM 1566 C C . ARG A 1 190 ? 4.883 -24.469 -33.062 1 89.81 190 ARG A C 1
ATOM 1568 O O . ARG A 1 190 ? 4.27 -23.406 -33.219 1 89.81 190 ARG A O 1
ATOM 1575 N N . VAL A 1 191 ? 6.117 -24.594 -32.812 1 93.25 191 VAL A N 1
ATOM 1576 C CA . VAL A 1 191 ? 6.961 -23.406 -32.688 1 93.25 191 VAL A CA 1
ATOM 1577 C C . VAL A 1 191 ? 6.902 -22.594 -33.969 1 93.25 191 VAL A C 1
ATOM 1579 O O . VAL A 1 191 ? 6.895 -21.359 -33.938 1 93.25 191 VAL A O 1
ATOM 1582 N N . ALA A 1 192 ? 6.762 -23.266 -35.094 1 93.56 192 ALA A N 1
ATOM 1583 C CA . ALA A 1 192 ? 6.754 -22.625 -36.406 1 93.56 192 ALA A CA 1
ATOM 1584 C C . ALA A 1 192 ? 5.566 -21.672 -36.531 1 93.56 192 ALA A C 1
ATOM 1586 O O . ALA A 1 192 ? 5.691 -20.594 -37.125 1 93.56 192 ALA A O 1
ATOM 1587 N N . ASP A 1 193 ? 4.473 -22.031 -36 1 91.44 193 ASP A N 1
ATOM 1588 C CA . ASP A 1 193 ? 3.273 -21.203 -36.094 1 91.44 193 ASP A CA 1
ATOM 1589 C C . ASP A 1 193 ? 3.434 -19.922 -35.281 1 91.44 193 ASP A C 1
ATOM 1591 O O . ASP A 1 193 ? 3.053 -18.844 -35.719 1 91.44 193 ASP A O 1
ATOM 1595 N N . TYR A 1 194 ? 4.02 -20.031 -34.156 1 90.31 194 TYR A N 1
ATOM 1596 C CA . TYR A 1 194 ? 4.273 -18.844 -33.344 1 90.31 194 TYR A CA 1
ATOM 1597 C C . TYR A 1 194 ? 5.348 -17.969 -33.969 1 90.31 194 TYR A C 1
ATOM 1599 O O . TYR A 1 194 ? 5.246 -16.75 -33.938 1 90.31 194 TYR A O 1
ATOM 1607 N N . ALA A 1 195 ? 6.309 -18.594 -34.438 1 92.19 195 ALA A N 1
ATOM 1608 C CA . ALA A 1 195 ? 7.383 -17.875 -35.094 1 92.19 195 ALA A CA 1
ATOM 1609 C C . ALA A 1 195 ? 6.848 -17.062 -36.281 1 92.19 195 ALA A C 1
ATOM 1611 O O . ALA A 1 195 ? 7.25 -15.906 -36.469 1 92.19 195 ALA A O 1
ATOM 1612 N N . GLU A 1 196 ? 5.945 -17.672 -37 1 90.44 196 GLU A N 1
ATOM 1613 C CA . GLU A 1 196 ? 5.324 -16.984 -38.125 1 90.44 196 GLU A CA 1
ATOM 1614 C C . GLU A 1 196 ? 4.559 -15.75 -37.656 1 90.44 196 GLU A C 1
ATOM 1616 O O . GLU A 1 196 ? 4.672 -14.672 -38.25 1 90.44 196 GLU A O 1
ATOM 1621 N N . LEU A 1 197 ? 3.857 -15.914 -36.594 1 86.5 197 LEU A N 1
ATOM 1622 C CA . LEU A 1 197 ? 3.088 -14.812 -36.031 1 86.5 197 LEU A CA 1
ATOM 1623 C C . LEU A 1 197 ? 4.008 -13.688 -35.562 1 86.5 197 LEU A C 1
ATOM 1625 O O . LEU A 1 197 ? 3.643 -12.508 -35.625 1 86.5 197 LEU A O 1
ATOM 1629 N N . LEU A 1 198 ? 5.195 -14.062 -35.156 1 87.44 198 LEU A N 1
ATOM 1630 C CA . LEU A 1 198 ? 6.129 -13.109 -34.562 1 87.44 198 LEU A CA 1
ATOM 1631 C C . LEU A 1 198 ? 7.184 -12.688 -35.594 1 87.44 198 LEU A C 1
ATOM 1633 O O . LEU A 1 198 ? 8.133 -11.984 -35.25 1 87.44 198 LEU A O 1
ATOM 1637 N N . GLN A 1 199 ? 6.98 -13.219 -36.812 1 89.5 199 GLN A N 1
ATOM 1638 C CA . GLN A 1 199 ? 7.844 -12.875 -37.938 1 89.5 199 GLN A CA 1
ATOM 1639 C C . GLN A 1 199 ? 9.305 -13.18 -37.625 1 89.5 199 GLN A C 1
ATOM 1641 O O . GLN A 1 199 ? 10.18 -12.336 -37.844 1 89.5 199 GLN A O 1
ATOM 1646 N N . THR A 1 200 ? 9.562 -14.336 -37.156 1 90.88 200 THR A N 1
ATOM 1647 C CA . THR A 1 200 ? 10.898 -14.852 -36.844 1 90.88 200 THR A CA 1
ATOM 1648 C C . THR A 1 200 ? 11.016 -16.312 -37.25 1 90.88 200 THR A C 1
ATOM 1650 O O . THR A 1 200 ? 10.086 -16.891 -37.844 1 90.88 200 THR A O 1
ATOM 1653 N N . SER A 1 201 ? 12.203 -16.906 -37.156 1 92.69 201 SER A N 1
ATOM 1654 C CA . SER A 1 201 ? 12.383 -18.328 -37.406 1 92.69 201 SER A CA 1
ATOM 1655 C C . SER A 1 201 ? 12.203 -19.141 -36.125 1 92.69 201 SER A C 1
ATOM 1657 O O . SER A 1 201 ? 12.414 -18.641 -35.031 1 92.69 201 SER A O 1
ATOM 1659 N N . PRO A 1 202 ? 11.695 -20.391 -36.344 1 94.19 202 PRO A N 1
ATOM 1660 C CA . PRO A 1 202 ? 11.562 -21.266 -35.156 1 94.19 202 PRO A CA 1
ATOM 1661 C C . PRO A 1 202 ? 12.867 -21.391 -34.375 1 94.19 202 PRO A C 1
ATOM 1663 O O . PRO A 1 202 ? 12.844 -21.406 -33.156 1 94.19 202 PRO A O 1
ATOM 1666 N N . GLN A 1 203 ? 13.914 -21.391 -35.094 1 93 203 GLN A N 1
ATOM 1667 C CA . GLN A 1 203 ? 15.219 -21.516 -34.438 1 93 203 GLN A CA 1
ATOM 1668 C C . GLN A 1 203 ? 15.516 -20.297 -33.594 1 93 203 GLN A C 1
ATOM 1670 O O . GLN A 1 203 ? 15.961 -20.422 -32.438 1 93 203 GLN A O 1
ATOM 1675 N N . ASN A 1 204 ? 15.281 -19.172 -34.125 1 91.38 204 ASN A N 1
ATOM 1676 C CA . ASN A 1 204 ? 15.508 -17.922 -33.406 1 91.38 204 ASN A CA 1
ATOM 1677 C C . ASN A 1 204 ? 14.602 -17.812 -32.188 1 91.38 204 ASN A C 1
ATOM 1679 O O . ASN A 1 204 ? 15.039 -17.359 -31.125 1 91.38 204 ASN A O 1
ATOM 1683 N N . LEU A 1 205 ? 13.414 -18.188 -32.375 1 92.75 205 LEU A N 1
ATOM 1684 C CA . LEU A 1 205 ? 12.469 -18.141 -31.266 1 92.75 205 LEU A CA 1
ATOM 1685 C C . LEU A 1 205 ? 12.898 -19.078 -30.141 1 92.75 205 LEU A C 1
ATOM 1687 O O . LEU A 1 205 ? 12.883 -18.688 -28.969 1 92.75 205 LEU A O 1
ATOM 1691 N N . ASN A 1 206 ? 13.297 -20.234 -30.484 1 92.62 206 ASN A N 1
ATOM 1692 C CA . ASN A 1 206 ? 13.781 -21.203 -29.484 1 92.62 206 ASN A CA 1
ATOM 1693 C C . ASN A 1 206 ? 15.008 -20.656 -28.75 1 92.62 206 ASN A C 1
ATOM 1695 O O . ASN A 1 206 ? 15.086 -20.766 -27.531 1 92.62 206 ASN A O 1
ATOM 1699 N N . GLN A 1 207 ? 15.898 -20.094 -29.484 1 89.06 207 GLN A N 1
ATOM 1700 C CA . GLN A 1 207 ? 17.109 -19.562 -28.875 1 89.06 207 GLN A CA 1
ATOM 1701 C C . GLN A 1 207 ? 16.812 -18.391 -27.953 1 89.06 207 GLN A C 1
ATOM 1703 O O . GLN A 1 207 ? 17.375 -18.281 -26.875 1 89.06 207 GLN A O 1
ATOM 1708 N N . ALA A 1 208 ? 15.938 -17.578 -28.422 1 84.75 208 ALA A N 1
ATOM 1709 C CA . ALA A 1 208 ? 15.547 -16.406 -27.625 1 84.75 208 ALA A CA 1
ATOM 1710 C C . ALA A 1 208 ? 14.938 -16.844 -26.297 1 84.75 208 ALA A C 1
ATOM 1712 O O . ALA A 1 208 ? 15.258 -16.266 -25.25 1 84.75 208 ALA A O 1
ATOM 1713 N N . CYS A 1 209 ? 14.117 -17.828 -26.344 1 84.38 209 CYS A N 1
ATOM 1714 C CA . CYS A 1 209 ? 13.461 -18.312 -25.125 1 84.38 209 CYS A CA 1
ATOM 1715 C C . CYS A 1 209 ? 14.461 -19 -24.203 1 84.38 209 CYS A C 1
ATOM 1717 O O . CYS A 1 209 ? 14.445 -18.766 -23 1 84.38 209 CYS A O 1
ATOM 1719 N N . LYS A 1 210 ? 15.281 -19.797 -24.812 1 84.5 210 LYS A N 1
ATOM 1720 C CA . LYS A 1 210 ? 16.281 -20.5 -24.031 1 84.5 210 LYS A CA 1
ATOM 1721 C C . LYS A 1 210 ? 17.203 -19.516 -23.312 1 84.5 210 LYS A C 1
ATOM 1723 O O . LYS A 1 210 ? 17.531 -19.719 -22.141 1 84.5 210 LYS A O 1
ATOM 1728 N N . LYS A 1 211 ? 17.625 -18.562 -23.969 1 74.5 211 LYS A N 1
ATOM 1729 C CA . LYS A 1 211 ? 18.516 -17.547 -23.391 1 74.5 211 LYS A CA 1
ATOM 1730 C C . LYS A 1 211 ? 17.844 -16.828 -22.234 1 74.5 211 LYS A C 1
ATOM 1732 O O . LYS A 1 211 ? 18.484 -16.547 -21.219 1 74.5 211 LYS A O 1
ATOM 1737 N N . LYS A 1 212 ? 16.625 -16.672 -22.469 1 66.81 212 LYS A N 1
ATOM 1738 C CA . LYS A 1 212 ? 15.914 -15.844 -21.5 1 66.81 212 LYS A CA 1
ATOM 1739 C C . LYS A 1 212 ? 15.422 -16.672 -20.312 1 66.81 212 LYS A C 1
ATOM 1741 O O . LYS A 1 212 ? 15.523 -16.234 -19.172 1 66.81 212 LYS A O 1
ATOM 1746 N N . THR A 1 213 ? 14.867 -17.797 -20.641 1 67.81 213 THR A N 1
ATOM 1747 C CA . THR A 1 213 ? 14.133 -18.516 -19.609 1 67.81 213 THR A CA 1
ATOM 1748 C C . THR A 1 213 ? 14.828 -19.828 -19.266 1 67.81 213 THR A C 1
ATOM 1750 O O . THR A 1 213 ? 14.453 -20.516 -18.312 1 67.81 213 THR A O 1
ATOM 1753 N N . GLY A 1 214 ? 15.797 -20.203 -20.016 1 71.94 214 GLY A N 1
ATOM 1754 C CA . GLY A 1 214 ? 16.453 -21.5 -19.844 1 71.94 214 GLY A CA 1
ATOM 1755 C C . GLY A 1 214 ? 15.742 -22.625 -20.562 1 71.94 214 GLY A C 1
ATOM 1756 O O . GLY A 1 214 ? 16.234 -23.766 -20.594 1 71.94 214 GLY A O 1
ATOM 1757 N N . ARG A 1 215 ? 14.609 -22.328 -21.219 1 77.5 215 ARG A N 1
ATOM 1758 C CA . ARG A 1 215 ? 13.812 -23.312 -21.953 1 77.5 215 ARG A CA 1
ATOM 1759 C C . ARG A 1 215 ? 13.516 -22.828 -23.359 1 77.5 215 ARG A C 1
ATOM 1761 O O . ARG A 1 215 ? 13.414 -21.625 -23.609 1 77.5 215 ARG A O 1
ATOM 1768 N N . THR A 1 216 ? 13.359 -23.766 -24.297 1 89.38 216 THR A N 1
ATOM 1769 C CA . THR A 1 216 ? 13.023 -23.422 -25.672 1 89.38 216 THR A CA 1
ATOM 1770 C C . THR A 1 216 ? 11.547 -23.062 -25.797 1 89.38 216 THR A C 1
ATOM 1772 O O . THR A 1 216 ? 10.758 -23.344 -24.891 1 89.38 216 THR A O 1
ATOM 1775 N N . ALA A 1 217 ? 11.195 -22.484 -26.906 1 89.38 217 ALA A N 1
ATOM 1776 C CA . ALA A 1 217 ? 9.789 -22.188 -27.203 1 89.38 217 ALA A CA 1
ATOM 1777 C C . ALA A 1 217 ? 8.961 -23.469 -27.25 1 89.38 217 ALA A C 1
ATOM 1779 O O . ALA A 1 217 ? 7.832 -23.484 -26.734 1 89.38 217 ALA A O 1
ATOM 1780 N N . SER A 1 218 ? 9.523 -24.469 -27.781 1 91.88 218 SER A N 1
ATOM 1781 C CA . SER A 1 218 ? 8.844 -25.75 -27.859 1 91.88 218 SER A CA 1
ATOM 1782 C C . SER A 1 218 ? 8.5 -26.281 -26.484 1 91.88 218 SER A C 1
ATOM 1784 O O . SER A 1 218 ? 7.395 -26.781 -26.25 1 91.88 218 SER A O 1
ATOM 1786 N N . GLU A 1 219 ? 9.453 -26.141 -25.641 1 86.75 219 GLU A N 1
ATOM 1787 C CA . GLU A 1 219 ? 9.242 -26.609 -24.281 1 86.75 219 GLU A CA 1
ATOM 1788 C C . GLU A 1 219 ? 8.133 -25.812 -23.594 1 86.75 219 GLU A C 1
ATOM 1790 O O . GLU A 1 219 ? 7.32 -26.391 -22.859 1 86.75 219 GLU A O 1
ATOM 1795 N N . HIS A 1 220 ? 8.109 -24.547 -23.891 1 84.25 220 HIS A N 1
ATOM 1796 C CA . HIS A 1 220 ? 7.055 -23.719 -23.328 1 84.25 220 HIS A CA 1
ATOM 1797 C C . HIS A 1 220 ? 5.688 -24.109 -23.875 1 84.25 220 HIS A C 1
ATOM 1799 O O . HIS A 1 220 ? 4.707 -24.172 -23.125 1 84.25 220 HIS A O 1
ATOM 1805 N N . ILE A 1 221 ? 5.605 -24.375 -25.172 1 87.19 221 ILE A N 1
ATOM 1806 C CA . ILE A 1 221 ? 4.355 -24.766 -25.812 1 87.19 221 ILE A CA 1
ATOM 1807 C C . ILE A 1 221 ? 3.865 -26.094 -25.219 1 87.19 221 ILE A C 1
ATOM 1809 O O . ILE A 1 221 ? 2.701 -26.203 -24.828 1 87.19 221 ILE A O 1
ATOM 1813 N N . ASN A 1 222 ? 4.797 -27 -25.156 1 87 222 ASN A N 1
ATOM 1814 C CA . ASN A 1 222 ? 4.445 -28.297 -24.609 1 87 222 ASN A CA 1
ATOM 1815 C C . ASN A 1 222 ? 3.967 -28.203 -23.172 1 87 222 ASN A C 1
ATOM 1817 O O . ASN A 1 222 ? 2.979 -28.828 -22.797 1 87 222 ASN A O 1
ATOM 1821 N N . SER A 1 223 ? 4.68 -27.406 -22.469 1 81.69 223 SER A N 1
ATOM 1822 C CA . SER A 1 223 ? 4.309 -27.219 -21.062 1 81.69 223 SER A CA 1
ATOM 1823 C C . SER A 1 223 ? 2.902 -26.641 -20.938 1 81.69 223 SER A C 1
ATOM 1825 O O . SER A 1 223 ? 2.127 -27.062 -20.078 1 81.69 223 SER A O 1
ATOM 1827 N N . GLN A 1 224 ? 2.635 -25.719 -21.781 1 78.5 224 GLN A N 1
ATOM 1828 C CA . GLN A 1 224 ? 1.308 -25.109 -21.781 1 78.5 224 GLN A CA 1
ATOM 1829 C C . GLN A 1 224 ? 0.234 -26.125 -22.156 1 78.5 224 GLN A C 1
ATOM 1831 O O . GLN A 1 224 ? -0.829 -26.172 -21.531 1 78.5 224 GLN A O 1
ATOM 1836 N N . LEU A 1 225 ? 0.489 -26.875 -23.172 1 83.94 225 LEU A N 1
ATOM 1837 C CA . LEU A 1 225 ? -0.453 -27.891 -23.625 1 83.94 225 LEU A CA 1
ATOM 1838 C C . LEU A 1 225 ? -0.712 -28.922 -22.531 1 83.94 225 LEU A C 1
ATOM 1840 O O . LEU A 1 225 ? -1.858 -29.312 -22.297 1 83.94 225 LEU A O 1
ATOM 1844 N N . ILE A 1 226 ? 0.36 -29.281 -21.859 1 82.31 226 ILE A N 1
ATOM 1845 C CA . ILE A 1 226 ? 0.236 -30.266 -20.797 1 82.31 226 ILE A CA 1
ATOM 1846 C C . ILE A 1 226 ? -0.578 -29.688 -19.641 1 82.31 226 ILE A C 1
ATOM 1848 O O . ILE A 1 226 ? -1.438 -30.359 -19.078 1 82.31 226 ILE A O 1
ATOM 1852 N N . LEU A 1 227 ? -0.279 -28.5 -19.406 1 73.19 227 LEU A N 1
ATOM 1853 C CA . LEU A 1 227 ? -1.017 -27.828 -18.344 1 73.19 227 LEU A CA 1
ATOM 1854 C C . LEU A 1 227 ? -2.51 -27.797 -18.656 1 73.19 227 LEU A C 1
ATOM 1856 O O . LEU A 1 227 ? -3.334 -28.125 -17.797 1 73.19 227 LEU A O 1
ATOM 1860 N N . GLU A 1 228 ? -2.854 -27.453 -19.828 1 73.88 228 GLU A N 1
ATOM 1861 C CA . GLU A 1 228 ? -4.246 -27.406 -20.266 1 73.88 228 GLU A CA 1
ATOM 1862 C C . GLU A 1 228 ? -4.863 -28.812 -20.25 1 73.88 228 GLU A C 1
ATOM 1864 O O . GLU A 1 228 ? -6.031 -28.984 -19.891 1 73.88 228 GLU A O 1
ATOM 1869 N N . ALA A 1 229 ? -4.078 -29.688 -20.672 1 82.25 229 ALA A N 1
ATOM 1870 C CA . ALA A 1 229 ? -4.543 -31.078 -20.656 1 82.25 229 ALA A CA 1
ATOM 1871 C C . ALA A 1 229 ? -4.879 -31.516 -19.234 1 82.25 229 ALA A C 1
ATOM 1873 O O . ALA A 1 229 ? -5.969 -32.031 -18.984 1 82.25 229 ALA A O 1
ATOM 1874 N N . LYS A 1 230 ? -3.947 -31.234 -18.375 1 74.38 230 LYS A N 1
ATOM 1875 C CA . LYS A 1 230 ? -4.141 -31.609 -16.984 1 74.38 230 LYS A CA 1
ATOM 1876 C C . LYS A 1 230 ? -5.383 -30.938 -16.391 1 74.38 230 LYS A C 1
ATOM 1878 O O . LYS A 1 230 ? -6.172 -31.578 -15.703 1 74.38 230 LYS A O 1
ATOM 1883 N N . ARG A 1 231 ? -5.566 -29.781 -16.766 1 67.69 231 ARG A N 1
ATOM 1884 C CA . ARG A 1 231 ? -6.715 -29 -16.312 1 67.69 231 ARG A CA 1
ATOM 1885 C C . ARG A 1 231 ? -8.023 -29.641 -16.766 1 67.69 231 ARG A C 1
ATOM 1887 O O . ARG A 1 231 ? -8.953 -29.812 -15.977 1 67.69 231 ARG A O 1
ATOM 1894 N N . ASN A 1 232 ? -8.039 -29.953 -17.984 1 74.25 232 ASN A N 1
ATOM 1895 C CA . ASN A 1 232 ? -9.242 -30.531 -18.562 1 74.25 232 ASN A CA 1
ATOM 1896 C C . ASN A 1 232 ? -9.492 -31.953 -18.031 1 74.25 232 ASN A C 1
ATOM 1898 O O . ASN A 1 232 ? -10.633 -32.344 -17.797 1 74.25 232 ASN A O 1
ATOM 1902 N N . ILE A 1 233 ? -8.406 -32.656 -17.812 1 75.81 233 ILE A N 1
ATOM 1903 C CA . ILE A 1 233 ? -8.523 -34.031 -17.312 1 75.81 233 ILE A CA 1
ATOM 1904 C C . ILE A 1 233 ? -9.062 -34.031 -15.891 1 75.81 233 ILE A C 1
ATOM 1906 O O . ILE A 1 233 ? -9.914 -34.844 -15.539 1 75.81 233 ILE A O 1
ATOM 1910 N N . LEU A 1 234 ? -8.617 -33 -15.266 1 65.19 234 LEU A N 1
ATOM 1911 C CA . LEU A 1 234 ? -8.922 -33 -13.844 1 65.19 234 LEU A CA 1
ATOM 1912 C C . LEU A 1 234 ? -10.242 -32.25 -13.578 1 65.19 234 LEU A C 1
ATOM 1914 O O . LEU A 1 234 ? -10.961 -32.594 -12.641 1 65.19 234 LEU A O 1
ATOM 1918 N N . HIS A 1 235 ? -10.602 -31.328 -14.484 1 60.91 235 HIS A N 1
ATOM 1919 C CA . HIS A 1 235 ? -11.648 -30.391 -14.102 1 60.91 235 HIS A CA 1
ATOM 1920 C C . HIS A 1 235 ? -12.898 -30.578 -14.945 1 60.91 235 HIS A C 1
ATOM 1922 O O . HIS A 1 235 ? -13.891 -29.859 -14.781 1 60.91 235 HIS A O 1
ATOM 1928 N N . THR A 1 236 ? -12.773 -31.406 -15.828 1 64.44 236 THR A N 1
ATOM 1929 C CA . THR A 1 236 ? -13.938 -31.656 -16.672 1 64.44 236 THR A CA 1
ATOM 1930 C C . THR A 1 236 ? -14.242 -33.156 -16.75 1 64.44 236 THR A C 1
ATOM 1932 O O . THR A 1 236 ? -13.422 -33.969 -16.344 1 64.44 236 THR A O 1
ATOM 1935 N N . ASP A 1 237 ? -15.508 -33.406 -17.031 1 70.12 237 ASP A N 1
ATOM 1936 C CA . ASP A 1 237 ? -15.898 -34.812 -17.234 1 70.12 237 ASP A CA 1
ATOM 1937 C C . ASP A 1 237 ? -15.695 -35.219 -18.688 1 70.12 237 ASP A C 1
ATOM 1939 O O . ASP A 1 237 ? -16.234 -36.219 -19.125 1 70.12 237 ASP A O 1
ATOM 1943 N N . GLN A 1 238 ? -14.961 -34.469 -19.375 1 80.38 238 GLN A N 1
ATOM 1944 C CA . GLN A 1 238 ? -14.711 -34.781 -20.766 1 80.38 238 GLN A CA 1
ATOM 1945 C C . GLN A 1 238 ? -13.883 -36.062 -20.906 1 80.38 238 GLN A C 1
ATOM 1947 O O . GLN A 1 238 ? -13 -36.344 -20.078 1 80.38 238 GLN A O 1
ATOM 1952 N N . ASN A 1 239 ? -14.32 -36.844 -21.828 1 87.94 239 ASN A N 1
ATOM 1953 C CA . ASN A 1 239 ? -13.492 -38.031 -22.094 1 87.94 239 ASN A CA 1
ATOM 1954 C C . ASN A 1 239 ? -12.219 -37.656 -22.844 1 87.94 239 ASN A C 1
ATOM 1956 O O . ASN A 1 239 ? -12.047 -36.5 -23.266 1 87.94 239 ASN A O 1
ATOM 1960 N N . ILE A 1 240 ? -11.344 -38.531 -23 1 90.56 240 ILE A N 1
ATOM 1961 C CA . ILE A 1 240 ? -10 -38.312 -23.531 1 90.56 240 ILE A CA 1
ATOM 1962 C C . ILE A 1 240 ? -10.102 -37.812 -24.969 1 90.56 240 ILE A C 1
ATOM 1964 O O . ILE A 1 240 ? -9.328 -36.938 -25.375 1 90.56 240 ILE A O 1
ATOM 1968 N N . ASN A 1 241 ? -11.094 -38.312 -25.656 1 92.56 241 ASN A N 1
ATOM 1969 C CA . ASN A 1 241 ? -11.289 -37.875 -27.047 1 92.56 241 ASN A CA 1
ATOM 1970 C C . ASN A 1 241 ? -11.711 -36.406 -27.094 1 92.56 241 ASN A C 1
ATOM 1972 O O . ASN A 1 241 ? -11.227 -35.656 -27.938 1 92.56 241 ASN A O 1
ATOM 1976 N N . GLN A 1 242 ? -12.547 -36 -26.234 1 91.5 242 GLN A N 1
ATOM 1977 C CA . GLN A 1 242 ? -13.039 -34.625 -26.172 1 91.5 242 GLN A CA 1
ATOM 1978 C C . GLN A 1 242 ? -11.922 -33.656 -25.781 1 91.5 242 GLN A C 1
ATOM 1980 O O . GLN A 1 242 ? -11.82 -32.562 -26.328 1 91.5 242 GLN A O 1
ATOM 1985 N N . ILE A 1 243 ? -11.141 -34.125 -24.922 1 89.44 243 ILE A N 1
ATOM 1986 C CA . ILE A 1 243 ? -10.023 -33.312 -24.484 1 89.44 243 ILE A CA 1
ATOM 1987 C C . ILE A 1 243 ? -9.008 -33.156 -25.609 1 89.44 243 ILE A C 1
ATOM 1989 O O . ILE A 1 243 ? -8.484 -32.062 -25.844 1 89.44 243 ILE A O 1
ATOM 1993 N N . ALA A 1 244 ? -8.781 -34.219 -26.281 1 92.5 244 ALA A N 1
ATOM 1994 C CA . ALA A 1 244 ? -7.875 -34.188 -27.422 1 92.5 244 ALA A CA 1
ATOM 1995 C C . ALA A 1 244 ? -8.359 -33.188 -28.469 1 92.5 244 ALA A C 1
ATOM 1997 O O . ALA A 1 244 ? -7.578 -32.375 -29 1 92.5 244 ALA A O 1
ATOM 1998 N N . ASP A 1 245 ? -9.688 -33.188 -28.672 1 89.19 245 ASP A N 1
ATOM 1999 C CA . ASP A 1 245 ? -10.289 -32.281 -29.625 1 89.19 245 ASP A CA 1
ATOM 2000 C C . ASP A 1 245 ? -10.203 -30.828 -29.156 1 89.19 245 ASP A C 1
ATOM 2002 O O . ASP A 1 245 ? -9.875 -29.922 -29.922 1 89.19 245 ASP A O 1
ATOM 2006 N N . LEU A 1 246 ? -10.453 -30.656 -27.938 1 86.25 246 LEU A N 1
ATOM 2007 C CA . LEU A 1 246 ? -10.438 -29.328 -27.328 1 86.25 246 LEU A CA 1
ATOM 2008 C C . LEU A 1 246 ? -9.055 -28.688 -27.453 1 86.25 246 LEU A C 1
ATOM 2010 O O . LEU A 1 246 ? -8.938 -27.484 -27.703 1 86.25 246 LEU A O 1
ATOM 2014 N N . LEU A 1 247 ? -8.102 -29.531 -27.328 1 88.31 247 LEU A N 1
ATOM 2015 C CA . LEU A 1 247 ? -6.727 -29.047 -27.359 1 88.31 247 LEU A CA 1
ATOM 2016 C C . LEU A 1 247 ? -6.152 -29.141 -28.766 1 88.31 247 LEU A C 1
ATOM 2018 O O . LEU A 1 247 ? -4.957 -28.922 -28.969 1 88.31 247 LEU A O 1
ATOM 2022 N N . GLN A 1 248 ? -6.961 -29.531 -29.734 1 88.88 248 GLN A N 1
ATOM 2023 C CA . GLN A 1 248 ? -6.672 -29.484 -31.156 1 88.88 248 GLN A CA 1
ATOM 2024 C C . GLN A 1 248 ? -5.566 -30.484 -31.516 1 88.88 248 GLN A C 1
ATOM 2026 O O . GLN A 1 248 ? -4.664 -30.156 -32.281 1 88.88 248 GLN A O 1
ATOM 2031 N N . PHE A 1 249 ? -5.59 -31.547 -30.875 1 91.06 249 PHE A N 1
ATOM 2032 C CA . PHE A 1 249 ? -4.766 -32.656 -31.344 1 91.06 249 PHE A CA 1
ATOM 2033 C C . PHE A 1 249 ? -5.426 -33.375 -32.531 1 91.06 249 PHE A C 1
ATOM 2035 O O . PHE A 1 249 ? -6.648 -33.344 -32.656 1 91.06 249 PHE A O 1
ATOM 2042 N N . ASN A 1 250 ? -4.539 -33.938 -33.406 1 85.81 250 ASN A N 1
ATOM 2043 C CA . ASN A 1 250 ? -5.035 -34.625 -34.594 1 85.81 250 ASN A CA 1
ATOM 2044 C C . ASN A 1 250 ? -5.879 -35.844 -34.25 1 85.81 250 ASN A C 1
ATOM 2046 O O . ASN A 1 250 ? -6.84 -36.156 -34.938 1 85.81 250 ASN A O 1
ATOM 2050 N N . ASP A 1 251 ? -5.5 -36.562 -33.156 1 87.38 251 ASP A N 1
ATOM 2051 C CA . ASP A 1 251 ? -6.309 -37.688 -32.688 1 87.38 251 ASP A CA 1
ATOM 2052 C C . ASP A 1 251 ? -5.973 -38 -31.219 1 87.38 251 ASP A C 1
ATOM 2054 O O . ASP A 1 251 ? -4.949 -37.562 -30.703 1 87.38 251 ASP A O 1
ATOM 2058 N N . ALA A 1 252 ? -6.801 -38.781 -30.609 1 93.12 252 ALA A N 1
ATOM 2059 C CA . ALA A 1 252 ? -6.707 -39.094 -29.188 1 93.12 252 ALA A CA 1
ATOM 2060 C C . ALA A 1 252 ? -5.449 -39.906 -28.891 1 93.12 252 ALA A C 1
ATOM 2062 O O . ALA A 1 252 ? -4.84 -39.75 -27.828 1 93.12 252 ALA A O 1
ATOM 2063 N N . SER A 1 253 ? -5.113 -40.75 -29.859 1 93.31 253 SER A N 1
ATOM 2064 C CA . SER A 1 253 ? -3.924 -41.562 -29.672 1 93.31 253 SER A CA 1
ATOM 2065 C C . SER A 1 253 ? -2.67 -40.719 -29.547 1 93.31 253 SER A C 1
ATOM 2067 O O . SER A 1 253 ? -1.813 -40.969 -28.703 1 93.31 253 SER A O 1
ATOM 2069 N N . TYR A 1 254 ? -2.594 -39.75 -30.453 1 93.44 254 TYR A N 1
ATOM 2070 C CA . TYR A 1 254 ? -1.454 -38.844 -30.406 1 93.44 254 TYR A CA 1
ATOM 2071 C C . TYR A 1 254 ? -1.445 -38.062 -29.109 1 93.44 254 TYR A C 1
ATOM 2073 O O . TYR A 1 254 ? -0.385 -37.812 -28.516 1 93.44 254 TYR A O 1
ATOM 2081 N N . PHE A 1 255 ? -2.609 -37.656 -28.672 1 94.94 255 PHE A N 1
ATOM 2082 C CA . PHE A 1 255 ? -2.732 -36.938 -27.422 1 94.94 255 PHE A CA 1
ATOM 2083 C C . PHE A 1 255 ? -2.238 -37.781 -26.25 1 94.94 255 PHE A C 1
ATOM 2085 O O . PHE A 1 255 ? -1.466 -37.312 -25.422 1 94.94 255 PHE A O 1
ATOM 2092 N N . VAL A 1 256 ? -2.611 -38.969 -26.156 1 93.75 256 VAL A N 1
ATOM 2093 C CA . VAL A 1 256 ? -2.242 -39.875 -25.078 1 93.75 256 VAL A CA 1
ATOM 2094 C C . VAL A 1 256 ? -0.728 -40.094 -25.062 1 93.75 256 VAL A C 1
ATOM 2096 O O . VAL A 1 256 ? -0.1 -40.031 -24 1 93.75 256 VAL A O 1
ATOM 2099 N N . LYS A 1 257 ? -0.138 -40.25 -26.281 1 94.31 257 LYS A N 1
ATOM 2100 C CA . LYS A 1 257 ? 1.307 -40.438 -26.406 1 94.31 257 LYS A CA 1
ATOM 2101 C C . LYS A 1 257 ? 2.049 -39.188 -25.938 1 94.31 257 LYS A C 1
ATOM 2103 O O . LYS A 1 257 ? 3.053 -39.281 -25.234 1 94.31 257 LYS A O 1
ATOM 2108 N N . PHE A 1 258 ? 1.563 -38.062 -26.391 1 93.69 258 PHE A N 1
ATOM 2109 C CA . PHE A 1 258 ? 2.137 -36.781 -26.016 1 93.69 258 PHE A CA 1
ATOM 2110 C C . PHE A 1 258 ? 2.111 -36.594 -24.5 1 93.69 258 PHE A C 1
ATOM 2112 O O . PHE A 1 258 ? 3.127 -36.25 -23.906 1 93.69 258 PHE A O 1
ATOM 2119 N N . PHE A 1 259 ? 0.925 -36.812 -23.906 1 92.81 259 PHE A N 1
ATOM 2120 C CA . PHE A 1 259 ? 0.743 -36.625 -22.469 1 92.81 259 PHE A CA 1
ATOM 2121 C C . PHE A 1 259 ? 1.655 -37.562 -21.688 1 92.81 259 PHE A C 1
ATOM 2123 O O . PHE A 1 259 ? 2.332 -37.156 -20.75 1 92.81 259 PHE A O 1
ATOM 2130 N N . LYS A 1 260 ? 1.741 -38.781 -22.109 1 92.06 260 LYS A N 1
ATOM 2131 C CA . LYS A 1 260 ? 2.58 -39.781 -21.453 1 92.06 260 LYS A CA 1
ATOM 2132 C C . LYS A 1 260 ? 4.059 -39.406 -21.562 1 92.06 260 LYS A C 1
ATOM 2134 O O . LYS A 1 260 ? 4.816 -39.531 -20.594 1 92.06 260 LYS A O 1
ATOM 2139 N N . LYS A 1 261 ? 4.434 -38.969 -22.688 1 91.69 261 LYS A N 1
ATOM 2140 C CA . LYS A 1 261 ? 5.82 -38.594 -22.938 1 91.69 261 LYS A CA 1
ATOM 2141 C C . LYS A 1 261 ? 6.27 -37.5 -21.984 1 91.69 261 LYS A C 1
ATOM 2143 O O . LYS A 1 261 ? 7.398 -37.531 -21.484 1 91.69 261 LYS A O 1
ATOM 2148 N N . HIS A 1 262 ? 5.34 -36.656 -21.688 1 86.69 262 HIS A N 1
ATOM 2149 C CA . HIS A 1 262 ? 5.738 -35.438 -20.969 1 86.69 262 HIS A CA 1
ATOM 2150 C C . HIS A 1 262 ? 5.422 -35.562 -19.469 1 86.69 262 HIS A C 1
ATOM 2152 O O . HIS A 1 262 ? 5.973 -34.844 -18.656 1 86.69 262 HIS A O 1
ATOM 2158 N N . THR A 1 263 ? 4.531 -36.531 -19.094 1 81.62 263 THR A N 1
ATOM 2159 C CA . THR A 1 263 ? 4.145 -36.625 -17.688 1 81.62 263 THR A CA 1
ATOM 2160 C C . THR A 1 263 ? 4.527 -37.969 -17.109 1 81.62 263 THR A C 1
ATOM 2162 O O . THR A 1 263 ? 4.539 -38.156 -15.883 1 81.62 263 THR A O 1
ATOM 2165 N N . GLY A 1 264 ? 4.77 -38.938 -17.953 1 85.56 264 GLY A N 1
ATOM 2166 C CA . GLY A 1 264 ? 5.168 -40.281 -17.516 1 85.56 264 GLY A CA 1
ATOM 2167 C C . GLY A 1 264 ? 3.992 -41.188 -17.281 1 85.56 264 GLY A C 1
ATOM 2168 O O . GLY A 1 264 ? 4.176 -42.375 -17 1 85.56 264 GLY A O 1
ATOM 2169 N N . GLU A 1 265 ? 2.783 -40.656 -17.422 1 84.31 265 GLU A N 1
ATOM 2170 C CA . GLU A 1 265 ? 1.575 -41.469 -17.25 1 84.31 265 GLU A CA 1
ATOM 2171 C C . GLU A 1 265 ? 0.516 -41.094 -18.281 1 84.31 265 GLU A C 1
ATOM 2173 O O . GLU A 1 265 ? 0.589 -40 -18.891 1 84.31 265 GLU A O 1
ATOM 2178 N N . THR A 1 266 ? -0.409 -42.031 -18.562 1 91.62 266 THR A N 1
ATOM 2179 C CA . THR A 1 266 ? -1.49 -41.75 -19.5 1 91.62 266 THR A CA 1
ATOM 2180 C C . THR A 1 266 ? -2.516 -40.812 -18.859 1 91.62 266 THR A C 1
ATOM 2182 O O . THR A 1 266 ? -2.584 -40.688 -17.641 1 91.62 266 THR A O 1
ATOM 2185 N N . PRO A 1 267 ? -3.254 -40.156 -19.734 1 88.44 267 PRO A N 1
ATOM 2186 C CA . PRO A 1 267 ? -4.328 -39.312 -19.172 1 88.44 267 PRO A CA 1
ATOM 2187 C C . PRO A 1 267 ? -5.258 -40.094 -18.25 1 88.44 267 PRO A C 1
ATOM 2189 O O . PRO A 1 267 ? -5.664 -39.594 -17.203 1 88.44 267 PRO A O 1
ATOM 2192 N N . HIS A 1 268 ? -5.516 -41.312 -18.547 1 86.62 268 HIS A N 1
ATOM 2193 C CA . HIS A 1 268 ? -6.383 -42.125 -17.734 1 86.62 268 HIS A CA 1
ATOM 2194 C C . HIS A 1 268 ? -5.75 -42.438 -16.375 1 86.62 268 HIS A C 1
ATOM 2196 O O . HIS A 1 268 ? -6.426 -42.375 -15.352 1 86.62 268 HIS A O 1
ATOM 2202 N N . GLN A 1 269 ? -4.512 -42.75 -16.375 1 82.12 269 GLN A N 1
ATOM 2203 C CA . GLN A 1 269 ? -3.785 -43 -15.125 1 82.12 269 GLN A CA 1
ATOM 2204 C C . GLN A 1 269 ? -3.748 -41.75 -14.266 1 82.12 269 GLN A C 1
ATOM 2206 O O . GLN A 1 269 ? -3.926 -41.812 -13.047 1 82.12 269 GLN A O 1
ATOM 2211 N N . PHE A 1 270 ? -3.48 -40.656 -14.977 1 80.62 270 PHE A N 1
ATOM 2212 C CA . PHE A 1 270 ? -3.41 -39.375 -14.289 1 80.62 270 PHE A CA 1
ATOM 2213 C C . PHE A 1 270 ? -4.738 -39.031 -13.617 1 80.62 270 PHE A C 1
ATOM 2215 O O . PHE A 1 270 ? -4.766 -38.625 -12.453 1 80.62 270 PHE A O 1
ATOM 2222 N N . ARG A 1 271 ? -5.809 -39.156 -14.312 1 75.75 271 ARG A N 1
ATOM 2223 C CA . ARG A 1 271 ? -7.141 -38.906 -13.766 1 75.75 271 ARG A CA 1
ATOM 2224 C C . ARG A 1 271 ? -7.414 -39.812 -12.57 1 75.75 271 ARG A C 1
ATOM 2226 O O . ARG A 1 271 ? -7.977 -39.375 -11.57 1 75.75 271 ARG A O 1
ATOM 2233 N N . GLY A 1 272 ? -7.035 -41.031 -12.633 1 72.56 272 GLY A N 1
ATOM 2234 C CA . GLY A 1 272 ? -7.234 -42 -11.57 1 72.56 272 GLY A CA 1
ATOM 2235 C C . GLY A 1 272 ? -6.453 -41.656 -10.312 1 72.56 272 GLY A C 1
ATOM 2236 O O . GLY A 1 272 ? -6.902 -41.969 -9.203 1 72.56 272 GLY A O 1
ATOM 2237 N N . ARG A 1 273 ? -5.25 -41.125 -10.547 1 60.88 273 ARG A N 1
ATOM 2238 C CA . ARG A 1 273 ? -4.402 -40.781 -9.414 1 60.88 273 ARG A CA 1
ATOM 2239 C C . ARG A 1 273 ? -5.035 -39.656 -8.586 1 60.88 273 ARG A C 1
ATOM 2241 O O . ARG A 1 273 ? -4.887 -39.625 -7.359 1 60.88 273 ARG A O 1
ATOM 2248 N N . TYR A 1 274 ? -5.582 -38.781 -9.266 1 52.94 274 TYR A N 1
ATOM 2249 C CA . TYR A 1 274 ? -6.098 -37.625 -8.547 1 52.94 274 TYR A CA 1
ATOM 2250 C C . TYR A 1 274 ? -7.555 -37.844 -8.156 1 52.94 274 TYR A C 1
ATOM 2252 O O . TYR A 1 274 ? -8.047 -37.219 -7.203 1 52.94 274 TYR A O 1
ATOM 2260 N N . PHE A 1 275 ? -8.312 -38.594 -8.922 1 46.84 275 PHE A N 1
ATOM 2261 C CA . PHE A 1 275 ? -9.711 -38.875 -8.609 1 46.84 275 PHE A CA 1
ATOM 2262 C C . PHE A 1 275 ? -9.875 -40.281 -8.094 1 46.84 275 PHE A C 1
ATOM 2264 O O . PHE A 1 275 ? -10.984 -40.719 -7.734 1 46.84 275 PHE A O 1
ATOM 2271 N N . GLY A 1 276 ? -8.773 -41.156 -7.934 1 43.34 276 GLY A N 1
ATOM 2272 C CA . GLY A 1 276 ? -8.922 -42.469 -7.312 1 43.34 276 GLY A CA 1
ATOM 2273 C C . GLY A 1 276 ? -8.664 -42.438 -5.816 1 43.34 276 GLY A C 1
ATOM 2274 O O . GLY A 1 276 ? -8.023 -41.531 -5.305 1 43.34 276 GLY A O 1
ATOM 2275 N N . MET B 1 1 ? 16.938 49.375 14.453 1 23.45 1 MET B N 1
ATOM 2276 C CA . MET B 1 1 ? 16.234 48.844 13.281 1 23.45 1 MET B CA 1
ATOM 2277 C C . MET B 1 1 ? 16.625 47.406 13.031 1 23.45 1 MET B C 1
ATOM 2279 O O . MET B 1 1 ? 17.703 47.125 12.523 1 23.45 1 MET B O 1
ATOM 2283 N N . ILE B 1 2 ? 16.297 46.5 13.883 1 30.8 2 ILE B N 1
ATOM 2284 C CA . ILE B 1 2 ? 16.844 45.156 13.875 1 30.8 2 ILE B CA 1
ATOM 2285 C C . ILE B 1 2 ? 16.391 44.438 12.617 1 30.8 2 ILE B C 1
ATOM 2287 O O . ILE B 1 2 ? 15.203 44.438 12.281 1 30.8 2 ILE B O 1
ATOM 2291 N N . PRO B 1 3 ? 17.203 44.125 11.672 1 30.25 3 PRO B N 1
ATOM 2292 C CA . PRO B 1 3 ? 16.906 43.562 10.359 1 30.25 3 PRO B CA 1
ATOM 2293 C C . PRO B 1 3 ? 16.078 42.281 10.453 1 30.25 3 PRO B C 1
ATOM 2295 O O . PRO B 1 3 ? 16.328 41.438 11.32 1 30.25 3 PRO B O 1
ATOM 2298 N N . SER B 1 4 ? 14.695 42.344 10.328 1 36.12 4 SER B N 1
ATOM 2299 C CA . SER B 1 4 ? 13.734 41.25 10.211 1 36.12 4 SER B CA 1
ATOM 2300 C C . SER B 1 4 ? 14.234 40.156 9.266 1 36.12 4 SER B C 1
ATOM 2302 O O . SER B 1 4 ? 14.461 40.406 8.086 1 36.12 4 SER B O 1
ATOM 2304 N N . SER B 1 5 ? 14.945 39.344 9.672 1 37.03 5 SER B N 1
ATOM 2305 C CA . SER B 1 5 ? 15.461 38.312 8.758 1 37.03 5 SER B CA 1
ATOM 2306 C C . SER B 1 5 ? 14.328 37.625 8.016 1 37.03 5 SER B C 1
ATOM 2308 O O . SER B 1 5 ? 13.344 37.188 8.633 1 37.03 5 SER B O 1
ATOM 2310 N N . PRO B 1 6 ? 14.109 37.719 6.742 1 42.25 6 PRO B N 1
ATOM 2311 C CA . PRO B 1 6 ? 13.086 37.156 5.863 1 42.25 6 PRO B CA 1
ATOM 2312 C C . PRO B 1 6 ? 12.883 35.656 6.082 1 42.25 6 PRO B C 1
ATOM 2314 O O . PRO B 1 6 ? 13.812 34.938 6.477 1 42.25 6 PRO B O 1
ATOM 2317 N N . ILE B 1 7 ? 11.695 35.25 6.535 1 48.16 7 ILE B N 1
ATOM 2318 C CA . ILE B 1 7 ? 11.344 33.844 6.602 1 48.16 7 ILE B CA 1
ATOM 2319 C C . ILE B 1 7 ? 11.812 33.156 5.328 1 48.16 7 ILE B C 1
ATOM 2321 O O . ILE B 1 7 ? 11.523 33.594 4.219 1 48.16 7 ILE B O 1
ATOM 2325 N N . SER B 1 8 ? 12.641 32.219 5.523 1 53.66 8 SER B N 1
ATOM 2326 C CA . SER B 1 8 ? 13.266 31.547 4.383 1 53.66 8 SER B CA 1
ATOM 2327 C C . SER B 1 8 ? 12.336 30.5 3.775 1 53.66 8 SER B C 1
ATOM 2329 O O . SER B 1 8 ? 11.648 29.781 4.5 1 53.66 8 SER B O 1
ATOM 2331 N N . THR B 1 9 ? 11.812 30.688 2.564 1 49.91 9 THR B N 1
ATOM 2332 C CA . THR B 1 9 ? 11.258 29.594 1.778 1 49.91 9 THR B CA 1
ATOM 2333 C C . THR B 1 9 ? 12.32 28.547 1.483 1 49.91 9 THR B C 1
ATOM 2335 O O . THR B 1 9 ? 13.344 28.844 0.866 1 49.91 9 THR B O 1
ATOM 2338 N N . LYS B 1 10 ? 12.148 27.359 2.236 1 66.25 10 LYS B N 1
ATOM 2339 C CA . LYS B 1 10 ? 13.109 26.297 1.953 1 66.25 10 LYS B CA 1
ATOM 2340 C C . LYS B 1 10 ? 12.555 25.328 0.924 1 66.25 10 LYS B C 1
ATOM 2342 O O . LYS B 1 10 ? 11.453 24.797 1.088 1 66.25 10 LYS B O 1
ATOM 2347 N N . ASN B 1 11 ? 13.094 25.312 -0.25 1 59.41 11 ASN B N 1
ATOM 2348 C CA . ASN B 1 11 ? 12.734 24.328 -1.255 1 59.41 11 ASN B CA 1
ATOM 2349 C C . ASN B 1 11 ? 13.609 23.078 -1.155 1 59.41 11 ASN B C 1
ATOM 2351 O O . ASN B 1 11 ? 14.758 23.078 -1.609 1 59.41 11 ASN B O 1
ATOM 2355 N N . LYS B 1 12 ? 13.195 22.078 -0.461 1 70.62 12 LYS B N 1
ATOM 2356 C CA . LYS B 1 12 ? 13.969 20.859 -0.285 1 70.62 12 LYS B CA 1
ATOM 2357 C C . LYS B 1 12 ? 13.797 19.922 -1.483 1 70.62 12 LYS B C 1
ATOM 2359 O O . LYS B 1 12 ? 14.5 18.922 -1.595 1 70.62 12 LYS B O 1
ATOM 2364 N N . LEU B 1 13 ? 12.797 20.203 -2.309 1 70.62 13 LEU B N 1
ATOM 2365 C CA . LEU B 1 13 ? 12.633 19.453 -3.549 1 70.62 13 LEU B CA 1
ATOM 2366 C C . LEU B 1 13 ? 13.242 20.203 -4.727 1 70.62 13 LEU B C 1
ATOM 2368 O O . LEU B 1 13 ? 12.867 21.344 -4.996 1 70.62 13 LEU B O 1
ATOM 2372 N N . GLU B 1 14 ? 14.297 19.656 -5.285 1 66.06 14 GLU B N 1
ATOM 2373 C CA . GLU B 1 14 ? 14.875 20.297 -6.465 1 66.06 14 GLU B CA 1
ATOM 2374 C C . GLU B 1 14 ? 13.812 20.516 -7.539 1 66.06 14 GLU B C 1
ATOM 2376 O O . GLU B 1 14 ? 12.797 19.828 -7.57 1 66.06 14 GLU B O 1
ATOM 2381 N N . SER B 1 15 ? 13.922 21.578 -8.289 1 59.53 15 SER B N 1
ATOM 2382 C CA . SER B 1 15 ? 12.938 22.047 -9.258 1 59.53 15 SER B CA 1
ATOM 2383 C C . SER B 1 15 ? 12.375 20.906 -10.086 1 59.53 15 SER B C 1
ATOM 2385 O O . SER B 1 15 ? 11.172 20.844 -10.352 1 59.53 15 SER B O 1
ATOM 2387 N N . GLN B 1 16 ? 13.156 19.828 -10.258 1 69.75 16 GLN B N 1
ATOM 2388 C CA . GLN B 1 16 ? 12.688 18.781 -11.156 1 69.75 16 GLN B CA 1
ATOM 2389 C C . GLN B 1 16 ? 12.227 17.562 -10.383 1 69.75 16 GLN B C 1
ATOM 2391 O O . GLN B 1 16 ? 11.594 16.656 -10.945 1 69.75 16 GLN B O 1
ATOM 2396 N N . GLU B 1 17 ? 12.352 17.672 -9.102 1 85.62 17 GLU B N 1
ATOM 2397 C CA . GLU B 1 17 ? 11.992 16.5 -8.32 1 85.62 17 GLU B CA 1
ATOM 2398 C C . GLU B 1 17 ? 10.555 16.594 -7.809 1 85.62 17 GLU B C 1
ATOM 2400 O O . GLU B 1 17 ? 10.172 17.594 -7.199 1 85.62 17 GLU B O 1
ATOM 2405 N N . LEU B 1 18 ? 9.75 15.656 -8.094 1 90.25 18 LEU B N 1
ATOM 2406 C CA . LEU B 1 18 ? 8.336 15.664 -7.719 1 90.25 18 LEU B CA 1
ATOM 2407 C C . LEU B 1 18 ? 8.125 14.938 -6.395 1 90.25 18 LEU B C 1
ATOM 2409 O O . LEU B 1 18 ? 7.074 15.086 -5.766 1 90.25 18 LEU B O 1
ATOM 2413 N N . PHE B 1 19 ? 9.094 14.188 -5.93 1 95.44 19 PHE B N 1
ATOM 2414 C CA . PHE B 1 19 ? 8.992 13.375 -4.727 1 95.44 19 PHE B CA 1
ATOM 2415 C C . PHE B 1 19 ? 10.352 13.219 -4.055 1 95.44 19 PHE B C 1
ATOM 2417 O O . PHE B 1 19 ? 11.375 13.078 -4.734 1 95.44 19 PHE B O 1
ATOM 2424 N N . LYS B 1 20 ? 10.391 13.266 -2.73 1 96.25 20 LYS B N 1
ATOM 2425 C CA . LYS B 1 20 ? 11.609 13.055 -1.955 1 96.25 20 LYS B CA 1
ATOM 2426 C C . LYS B 1 20 ? 11.289 12.523 -0.562 1 96.25 20 LYS B C 1
ATOM 2428 O O . LYS B 1 20 ? 10.281 12.906 0.038 1 96.25 20 LYS B O 1
ATOM 2433 N N . ILE B 1 21 ? 12.094 11.617 -0.092 1 97.5 21 ILE B N 1
ATOM 2434 C CA . ILE B 1 21 ? 11.992 11.164 1.29 1 97.5 21 ILE B CA 1
ATOM 2435 C C . ILE B 1 21 ? 13.383 11.07 1.912 1 97.5 21 ILE B C 1
ATOM 2437 O O . ILE B 1 21 ? 14.352 10.727 1.231 1 97.5 21 ILE B O 1
ATOM 2441 N N . SER B 1 22 ? 13.492 11.406 3.131 1 96.81 22 SER B N 1
ATOM 2442 C CA . SER B 1 22 ? 14.75 11.328 3.867 1 96.81 22 SER B CA 1
ATOM 2443 C C . SER B 1 22 ? 14.508 11.055 5.348 1 96.81 22 SER B C 1
ATOM 2445 O O . SER B 1 22 ? 13.391 11.219 5.84 1 96.81 22 SER B O 1
ATOM 2447 N N . ARG B 1 23 ? 15.508 10.539 5.98 1 96.31 23 ARG B N 1
ATOM 2448 C CA . ARG B 1 23 ? 15.477 10.43 7.434 1 96.31 23 ARG B CA 1
ATOM 2449 C C . ARG B 1 23 ? 15.812 11.758 8.094 1 96.31 23 ARG B C 1
ATOM 2451 O O . ARG B 1 23 ? 16.484 12.609 7.496 1 96.31 23 ARG B O 1
ATOM 2458 N N . PHE B 1 24 ? 15.328 11.953 9.289 1 93.56 24 PHE B N 1
ATOM 2459 C CA . PHE B 1 24 ? 15.758 13.102 10.078 1 93.56 24 PHE B CA 1
ATOM 2460 C C . PHE B 1 24 ? 17.25 13.047 10.352 1 93.56 24 PHE B C 1
ATOM 2462 O O . PHE B 1 24 ? 17.797 11.977 10.617 1 93.56 24 PHE B O 1
ATOM 2469 N N . LYS B 1 25 ? 17.859 14.242 10.266 1 90.06 25 LYS B N 1
ATOM 2470 C CA . LYS B 1 25 ? 19.219 14.328 10.797 1 90.06 25 LYS B CA 1
ATOM 2471 C C . LYS B 1 25 ? 19.234 14.125 12.312 1 90.06 25 LYS B C 1
ATOM 2473 O O . LYS B 1 25 ? 18.422 14.719 13.023 1 90.06 25 LYS B O 1
ATOM 2478 N N . PRO B 1 26 ? 20.109 13.188 12.789 1 87.06 26 PRO B N 1
ATOM 2479 C CA . PRO B 1 26 ? 20.141 12.898 14.227 1 87.06 26 PRO B CA 1
ATOM 2480 C C . PRO B 1 26 ? 20.812 14.008 15.031 1 87.06 26 PRO B C 1
ATOM 2482 O O . PRO B 1 26 ? 21.859 13.789 15.648 1 87.06 26 PRO B O 1
ATOM 2485 N N . LEU B 1 27 ? 20.172 15.188 15.031 1 84.25 27 LEU B N 1
ATOM 2486 C CA . LEU B 1 27 ? 20.672 16.375 15.719 1 84.25 27 LEU B CA 1
ATOM 2487 C C . LEU B 1 27 ? 19.562 17.078 16.484 1 84.25 27 LEU B C 1
ATOM 2489 O O . LEU B 1 27 ? 18.453 17.234 15.969 1 84.25 27 LEU B O 1
ATOM 2493 N N . ILE B 1 28 ? 19.969 17.359 17.734 1 83.44 28 ILE B N 1
ATOM 2494 C CA . ILE B 1 28 ? 19.047 18.203 18.5 1 83.44 28 ILE B CA 1
ATOM 2495 C C . ILE B 1 28 ? 19.156 19.641 18.016 1 83.44 28 ILE B C 1
ATOM 2497 O O . ILE B 1 28 ? 20.203 20.281 18.141 1 83.44 28 ILE B O 1
ATOM 2501 N N . LYS B 1 29 ? 18.172 20.125 17.344 1 79.31 29 LYS B N 1
ATOM 2502 C CA . LYS B 1 29 ? 18.25 21.469 16.781 1 79.31 29 LYS B CA 1
ATOM 2503 C C . LYS B 1 29 ? 16.891 22.156 16.812 1 79.31 29 LYS B C 1
ATOM 2505 O O . LYS B 1 29 ? 15.852 21.5 16.812 1 79.31 29 LYS B O 1
ATOM 2510 N N . LYS B 1 30 ? 17 23.406 16.984 1 80.25 30 LYS B N 1
ATOM 2511 C CA . LYS B 1 30 ? 15.867 24.281 16.719 1 80.25 30 LYS B CA 1
ATOM 2512 C C . LYS B 1 30 ? 15.93 24.859 15.312 1 80.25 30 LYS B C 1
ATOM 2514 O O . LYS B 1 30 ? 16.922 25.484 14.93 1 80.25 30 LYS B O 1
ATOM 2519 N N . THR B 1 31 ? 14.906 24.516 14.57 1 83 31 THR B N 1
ATOM 2520 C CA . THR B 1 31 ? 14.898 25.062 13.211 1 83 31 THR B CA 1
ATOM 2521 C C . THR B 1 31 ? 14.266 26.453 13.188 1 83 31 THR B C 1
ATOM 2523 O O . THR B 1 31 ? 13.484 26.797 14.078 1 83 31 THR B O 1
ATOM 2526 N N . LYS B 1 32 ? 14.578 27.219 12.172 1 79.81 32 LYS B N 1
ATOM 2527 C CA . LYS B 1 32 ? 13.914 28.5 11.961 1 79.81 32 LYS B CA 1
ATOM 2528 C C . LYS B 1 32 ? 12.523 28.312 11.352 1 79.81 32 LYS B C 1
ATOM 2530 O O . LYS B 1 32 ? 12.32 27.391 10.555 1 79.81 32 LYS B O 1
ATOM 2535 N N . PRO B 1 33 ? 11.617 29.156 11.758 1 79.19 33 PRO B N 1
ATOM 2536 C CA . PRO B 1 33 ? 10.312 29.078 11.094 1 79.19 33 PRO B CA 1
ATOM 2537 C C . PRO B 1 33 ? 10.422 29.156 9.57 1 79.19 33 PRO B C 1
ATOM 2539 O O . PRO B 1 33 ? 11.18 29.969 9.047 1 79.19 33 PRO B O 1
ATOM 2542 N N . HIS B 1 34 ? 9.75 28.234 8.938 1 81.12 34 HIS B N 1
ATOM 2543 C CA . HIS B 1 34 ? 9.82 28.203 7.477 1 81.12 34 HIS B CA 1
ATOM 2544 C C . HIS B 1 34 ? 8.57 27.562 6.879 1 81.12 34 HIS B C 1
ATOM 2546 O O . HIS B 1 34 ? 7.781 26.938 7.594 1 81.12 34 HIS B O 1
ATOM 2552 N N . LYS B 1 35 ? 8.398 27.875 5.648 1 78.94 35 LYS B N 1
ATOM 2553 C CA . LYS B 1 35 ? 7.305 27.266 4.895 1 78.94 35 LYS B CA 1
ATOM 2554 C C . LYS B 1 35 ? 7.812 26.656 3.586 1 78.94 35 LYS B C 1
ATOM 2556 O O . LYS B 1 35 ? 8.906 27 3.123 1 78.94 35 LYS B O 1
ATOM 2561 N N . HIS B 1 36 ? 7.086 25.594 3.162 1 79.19 36 HIS B N 1
ATOM 2562 C CA . HIS B 1 36 ? 7.371 24.969 1.876 1 79.19 36 HIS B CA 1
ATOM 2563 C C . HIS B 1 36 ? 6.246 25.219 0.877 1 79.19 36 HIS B C 1
ATOM 2565 O O . HIS B 1 36 ? 5.07 25.062 1.207 1 79.19 36 HIS B O 1
ATOM 2571 N N . GLU B 1 37 ? 6.746 25.766 -0.26 1 76.88 37 GLU B N 1
ATOM 2572 C CA . GLU B 1 37 ? 5.742 26.031 -1.289 1 76.88 37 GLU B CA 1
ATOM 2573 C C . GLU B 1 37 ? 5.723 24.922 -2.332 1 76.88 37 GLU B C 1
ATOM 2575 O O . GLU B 1 37 ? 6.766 24.344 -2.65 1 76.88 37 GLU B O 1
ATOM 2580 N N . GLY B 1 38 ? 4.523 24.5 -2.598 1 79.62 38 GLY B N 1
ATOM 2581 C CA . GLY B 1 38 ? 4.379 23.703 -3.803 1 79.62 38 GLY B CA 1
ATOM 2582 C C . GLY B 1 38 ? 4.379 22.203 -3.535 1 79.62 38 GLY B C 1
ATOM 2583 O O . GLY B 1 38 ? 4.289 21.406 -4.465 1 79.62 38 GLY B O 1
ATOM 2584 N N . TYR B 1 39 ? 4.629 21.891 -2.246 1 87.62 39 TYR B N 1
ATOM 2585 C CA . TYR B 1 39 ? 4.59 20.438 -2.031 1 87.62 39 TYR B CA 1
ATOM 2586 C C . TYR B 1 39 ? 4.023 20.109 -0.656 1 87.62 39 TYR B C 1
ATOM 2588 O O . TYR B 1 39 ? 3.996 20.969 0.234 1 87.62 39 TYR B O 1
ATOM 2596 N N . PHE B 1 40 ? 3.465 18.938 -0.486 1 90.88 40 PHE B N 1
ATOM 2597 C CA . PHE B 1 40 ? 2.986 18.359 0.765 1 90.88 40 PHE B CA 1
ATOM 2598 C C . PHE B 1 40 ? 4.125 17.703 1.526 1 90.88 40 PHE B C 1
ATOM 2600 O O . PHE B 1 40 ? 5.121 17.281 0.927 1 90.88 40 PHE B O 1
ATOM 2607 N N . GLU B 1 41 ? 3.975 17.625 2.84 1 94.38 41 GLU B N 1
ATOM 2608 C CA . GLU B 1 41 ? 4.922 16.891 3.664 1 94.38 41 GLU B CA 1
ATOM 2609 C C . GLU B 1 41 ? 4.207 15.875 4.559 1 94.38 41 GLU B C 1
ATOM 2611 O O . GLU B 1 41 ? 3.25 16.219 5.254 1 94.38 41 GLU B O 1
ATOM 2616 N N . LEU B 1 42 ? 4.562 14.617 4.484 1 96.31 42 LEU B N 1
ATOM 2617 C CA . LEU B 1 42 ? 4.23 13.602 5.473 1 96.31 42 LEU B CA 1
ATOM 2618 C C . LEU B 1 42 ? 5.43 13.305 6.371 1 96.31 42 LEU B C 1
ATOM 2620 O O . LEU B 1 42 ? 6.496 12.922 5.879 1 96.31 42 LEU B O 1
ATOM 2624 N N . ILE B 1 43 ? 5.223 13.508 7.656 1 97.12 43 ILE B N 1
ATOM 2625 C CA . ILE B 1 43 ? 6.332 13.375 8.594 1 97.12 43 ILE B CA 1
ATOM 2626 C C . ILE B 1 43 ? 5.984 12.344 9.664 1 97.12 43 ILE B C 1
ATOM 2628 O O . ILE B 1 43 ? 4.883 12.359 10.219 1 97.12 43 ILE B O 1
ATOM 2632 N N . LEU B 1 44 ? 6.848 11.43 9.891 1 97.62 44 LEU B N 1
ATOM 2633 C CA . LEU B 1 44 ? 6.738 10.5 11.008 1 97.62 44 LEU B CA 1
ATOM 2634 C C . LEU B 1 44 ? 7.922 10.648 11.953 1 97.62 44 LEU B C 1
ATOM 2636 O O . LEU B 1 44 ? 9.07 10.414 11.562 1 97.62 44 LEU B O 1
ATOM 2640 N N . ILE B 1 45 ? 7.676 11.102 13.141 1 96.06 45 ILE B N 1
ATOM 2641 C CA . ILE B 1 45 ? 8.68 11.078 14.203 1 96.06 45 ILE B CA 1
ATOM 2642 C C . ILE B 1 45 ? 8.539 9.797 15.016 1 96.06 45 ILE B C 1
ATOM 2644 O O . ILE B 1 45 ? 7.574 9.625 15.758 1 96.06 45 ILE B O 1
ATOM 2648 N N . ALA B 1 46 ? 9.469 8.914 14.859 1 95 46 ALA B N 1
ATOM 2649 C CA . ALA B 1 46 ? 9.438 7.633 15.562 1 95 46 ALA B CA 1
ATOM 2650 C C . ALA B 1 46 ? 10 7.766 16.969 1 95 46 ALA B C 1
ATOM 2652 O O . ALA B 1 46 ? 9.508 7.133 17.906 1 95 46 ALA B O 1
ATOM 2653 N N . GLU B 1 47 ? 11.039 8.469 17.094 1 91.06 47 GLU B N 1
ATOM 2654 C CA . GLU B 1 47 ? 11.68 8.797 18.359 1 91.06 47 GLU B CA 1
ATOM 2655 C C . GLU B 1 47 ? 12.062 10.273 18.438 1 91.06 47 GLU B C 1
ATOM 2657 O O . GLU B 1 47 ? 12.359 10.891 17.406 1 91.06 47 GLU B O 1
ATOM 2662 N N . GLY B 1 48 ? 12.016 10.766 19.656 1 88.94 48 GLY B N 1
ATOM 2663 C CA . GLY B 1 48 ? 12.367 12.164 19.859 1 88.94 48 GLY B CA 1
ATOM 2664 C C . GLY B 1 48 ? 11.445 12.875 20.828 1 88.94 48 GLY B C 1
ATOM 2665 O O . GLY B 1 48 ? 10.398 12.344 21.203 1 88.94 48 GLY B O 1
ATOM 2666 N N . GLU B 1 49 ? 11.977 14.016 21.297 1 84.88 49 GLU B N 1
ATOM 2667 C CA . GLU B 1 49 ? 11.211 14.875 22.203 1 84.88 49 GLU B CA 1
ATOM 2668 C C . GLU B 1 49 ? 11.32 16.344 21.781 1 84.88 49 GLU B C 1
ATOM 2670 O O . GLU B 1 49 ? 12.234 16.703 21.047 1 84.88 49 GLU B O 1
ATOM 2675 N N . GLY B 1 50 ? 10.281 17.078 22.281 1 89.12 50 GLY B N 1
ATOM 2676 C CA . GLY B 1 50 ? 10.273 18.5 22 1 89.12 50 GLY B CA 1
ATOM 2677 C C . GLY B 1 50 ? 8.93 19 21.516 1 89.12 50 GLY B C 1
ATOM 2678 O O . GLY B 1 50 ? 7.883 18.547 21.969 1 89.12 50 GLY B O 1
ATOM 2679 N N . PHE B 1 51 ? 9.141 20.031 20.562 1 85.62 51 PHE B N 1
ATOM 2680 C CA . PHE B 1 51 ? 7.914 20.688 20.125 1 85.62 51 PHE B CA 1
ATOM 2681 C C . PHE B 1 51 ? 7.922 20.922 18.625 1 85.62 51 PHE B C 1
ATOM 2683 O O . PHE B 1 51 ? 8.984 21.062 18.016 1 85.62 51 PHE B O 1
ATOM 2690 N N . HIS B 1 52 ? 6.762 20.797 18.062 1 91.94 52 HIS B N 1
ATOM 2691 C CA . HIS B 1 52 ? 6.527 21.172 16.672 1 91.94 52 HIS B CA 1
ATOM 2692 C C . HIS B 1 52 ? 5.496 22.297 16.562 1 91.94 52 HIS B C 1
ATOM 2694 O O . HIS B 1 52 ? 4.34 22.109 16.969 1 91.94 52 HIS B O 1
ATOM 2700 N N . TRP B 1 53 ? 5.988 23.406 16.094 1 81.25 53 TRP B N 1
ATOM 2701 C CA . TRP B 1 53 ? 5.086 24.531 15.867 1 81.25 53 TRP B CA 1
ATOM 2702 C C . TRP B 1 53 ? 4.559 24.531 14.438 1 81.25 53 TRP B C 1
ATOM 2704 O O . TRP B 1 53 ? 5.336 24.5 13.484 1 81.25 53 TRP B O 1
ATOM 2714 N N . ILE B 1 54 ? 3.264 24.531 14.344 1 82.56 54 ILE B N 1
ATOM 2715 C CA . ILE B 1 54 ? 2.623 24.594 13.031 1 82.56 54 ILE B CA 1
ATOM 2716 C C . ILE B 1 54 ? 1.589 25.719 13.016 1 82.56 54 ILE B C 1
ATOM 2718 O O . ILE B 1 54 ? 0.62 25.688 13.781 1 82.56 54 ILE B O 1
ATOM 2722 N N . GLU B 1 55 ? 1.867 26.578 12.188 1 68.94 55 GLU B N 1
ATOM 2723 C CA . GLU B 1 55 ? 1.022 27.766 12.148 1 68.94 55 GLU B CA 1
ATOM 2724 C C . GLU B 1 55 ? 0.92 28.422 13.523 1 68.94 55 GLU B C 1
ATOM 2726 O O . GLU B 1 55 ? 1.929 28.844 14.094 1 68.94 55 GLU B O 1
ATOM 2731 N N . THR B 1 56 ? -0.194 28.203 14.211 1 61.62 56 THR B N 1
ATOM 2732 C CA . THR B 1 56 ? -0.36 28.859 15.5 1 61.62 56 THR B CA 1
ATOM 2733 C C . THR B 1 56 ? -0.341 27.859 16.641 1 61.62 56 THR B C 1
ATOM 2735 O O . THR B 1 56 ? -0.448 28.219 17.812 1 61.62 56 THR B O 1
ATOM 2738 N N . GLU B 1 57 ? -0.188 26.672 16.281 1 71.25 57 GLU B N 1
ATOM 2739 C CA . GLU B 1 57 ? -0.284 25.641 17.297 1 71.25 57 GLU B CA 1
ATOM 2740 C C . GLU B 1 57 ? 1.096 25.109 17.672 1 71.25 57 GLU B C 1
ATOM 2742 O O . GLU B 1 57 ? 1.97 24.969 16.812 1 71.25 57 GLU B O 1
ATOM 2747 N N . ASN B 1 58 ? 1.252 24.969 18.953 1 78.12 58 ASN B N 1
ATOM 2748 C CA . ASN B 1 58 ? 2.449 24.344 19.516 1 78.12 58 ASN B CA 1
ATOM 2749 C C . ASN B 1 58 ? 2.166 22.938 20.031 1 78.12 58 ASN B C 1
ATOM 2751 O O . ASN B 1 58 ? 1.495 22.766 21.047 1 78.12 58 ASN B O 1
ATOM 2755 N N . TYR B 1 59 ? 2.727 21.969 19.375 1 84.06 59 TYR B N 1
ATOM 2756 C CA . TYR B 1 59 ? 2.467 20.578 19.734 1 84.06 59 TYR B CA 1
ATOM 2757 C C . TYR B 1 59 ? 3.652 19.969 20.469 1 84.06 59 TYR B C 1
ATOM 2759 O O . TYR B 1 59 ? 4.785 20.016 19.984 1 84.06 59 TYR B O 1
ATOM 2767 N N . GLN B 1 60 ? 3.352 19.484 21.625 1 86.12 60 GLN B N 1
ATOM 2768 C CA . GLN B 1 60 ? 4.352 18.609 22.25 1 86.12 60 GLN B CA 1
ATOM 2769 C C . GLN B 1 60 ? 4.449 17.281 21.5 1 86.12 60 GLN B C 1
ATOM 2771 O O . GLN B 1 60 ? 3.441 16.594 21.312 1 86.12 60 GLN B O 1
ATOM 2776 N N . ILE B 1 61 ? 5.617 16.906 21.125 1 89.62 61 ILE B N 1
ATOM 2777 C CA . ILE B 1 61 ? 5.812 15.688 20.344 1 89.62 61 ILE B CA 1
ATOM 2778 C C . ILE B 1 61 ? 5.48 14.477 21.203 1 89.62 61 ILE B C 1
ATOM 2780 O O . ILE B 1 61 ? 5.992 14.336 22.312 1 89.62 61 ILE B O 1
ATOM 2784 N N . GLN B 1 62 ? 4.613 13.625 20.766 1 87.94 62 GLN B N 1
ATOM 2785 C CA . GLN B 1 62 ? 4.246 12.352 21.375 1 87.94 62 GLN B CA 1
ATOM 2786 C C . GLN B 1 62 ? 4.504 11.188 20.422 1 87.94 62 GLN B C 1
ATOM 2788 O O . GLN B 1 62 ? 3.641 10.836 19.609 1 87.94 62 GLN B O 1
ATOM 2793 N N . THR B 1 63 ? 5.562 10.492 20.594 1 90.56 63 THR B N 1
ATOM 2794 C CA . THR B 1 63 ? 6.012 9.516 19.594 1 90.56 63 THR B CA 1
ATOM 2795 C C . THR B 1 63 ? 5.273 8.195 19.766 1 90.56 63 THR B C 1
ATOM 2797 O O . THR B 1 63 ? 4.969 7.785 20.891 1 90.56 63 THR B O 1
ATOM 2800 N N . PRO B 1 64 ? 4.984 7.539 18.688 1 92.5 64 PRO B N 1
ATOM 2801 C CA . PRO B 1 64 ? 5.18 8.008 17.312 1 92.5 64 PRO B CA 1
ATOM 2802 C C . PRO B 1 64 ? 4.227 9.141 16.938 1 92.5 64 PRO B C 1
ATOM 2804 O O . PRO B 1 64 ? 3.043 9.102 17.297 1 92.5 64 PRO B O 1
ATOM 2807 N N . ASP B 1 65 ? 4.75 10.18 16.375 1 94.25 65 ASP B N 1
ATOM 2808 C CA . ASP B 1 65 ? 3.984 11.375 16.062 1 94.25 65 ASP B CA 1
ATOM 2809 C C . ASP B 1 65 ? 3.959 11.625 14.547 1 94.25 65 ASP B C 1
ATOM 2811 O O . ASP B 1 65 ? 5.008 11.664 13.906 1 94.25 65 ASP B O 1
ATOM 2815 N N . PHE B 1 66 ? 2.729 11.703 14.016 1 95.56 66 PHE B N 1
ATOM 2816 C CA . PHE B 1 66 ? 2.584 11.875 12.578 1 95.56 66 PHE B CA 1
ATOM 2817 C C . PHE B 1 66 ? 2.07 13.266 12.242 1 95.56 66 PHE B C 1
ATOM 2819 O O . PHE B 1 66 ? 1.205 13.797 12.938 1 95.56 66 PHE B O 1
ATOM 2826 N N . TYR B 1 67 ? 2.641 13.875 11.164 1 94.5 67 TYR B N 1
ATOM 2827 C CA . TYR B 1 67 ? 2.186 15.18 10.695 1 94.5 67 TYR B CA 1
ATOM 2828 C C . TYR B 1 67 ? 1.934 15.164 9.195 1 94.5 67 TYR B C 1
ATOM 2830 O O . TYR B 1 67 ? 2.699 14.562 8.438 1 94.5 67 TYR B O 1
ATOM 2838 N N . PHE B 1 68 ? 0.886 15.789 8.797 1 93.5 68 PHE B N 1
ATOM 2839 C CA . PHE B 1 68 ? 0.597 16.094 7.398 1 93.5 68 PHE B CA 1
ATOM 2840 C C . PHE B 1 68 ? 0.558 17.594 7.164 1 93.5 68 PHE B C 1
ATOM 2842 O O . PHE B 1 68 ? -0.391 18.266 7.57 1 93.5 68 PHE B O 1
ATOM 2849 N N . LEU B 1 69 ? 1.552 18.125 6.426 1 92.06 69 LEU B N 1
ATOM 2850 C CA . LEU B 1 69 ? 1.635 19.562 6.168 1 92.06 69 LEU B CA 1
ATOM 2851 C C . LEU B 1 69 ? 1.28 19.875 4.719 1 92.06 69 LEU B C 1
ATOM 2853 O O . LEU B 1 69 ? 1.787 19.234 3.797 1 92.06 69 LEU B O 1
ATOM 2857 N N . LYS B 1 70 ? 0.407 20.812 4.551 1 85.69 70 LYS B N 1
ATOM 2858 C CA . LYS B 1 70 ? 0.023 21.297 3.227 1 85.69 70 LYS B CA 1
ATOM 2859 C C . LYS B 1 70 ? 0.959 22.406 2.756 1 85.69 70 LYS B C 1
ATOM 2861 O O . LYS B 1 70 ? 1.66 23.016 3.564 1 85.69 70 LYS B O 1
ATOM 2866 N N . PRO B 1 71 ? 0.969 22.562 1.396 1 81.88 71 PRO B N 1
ATOM 2867 C CA . PRO B 1 71 ? 1.8 23.656 0.89 1 81.88 71 PRO B CA 1
ATOM 2868 C C . PRO B 1 71 ? 1.472 25 1.542 1 81.88 71 PRO B C 1
ATOM 2870 O O . PRO B 1 71 ? 0.297 25.328 1.724 1 81.88 71 PRO B O 1
ATOM 2873 N N . GLY B 1 72 ? 2.541 25.625 2.01 1 75.5 72 GLY B N 1
ATOM 2874 C CA . GLY B 1 72 ? 2.359 26.984 2.52 1 75.5 72 GLY B CA 1
ATOM 2875 C C . GLY B 1 72 ? 2.227 27.031 4.027 1 75.5 72 GLY B C 1
ATOM 2876 O O . GLY B 1 72 ? 2.232 28.125 4.617 1 75.5 72 GLY B O 1
ATOM 2877 N N . GLN B 1 73 ? 2.109 25.906 4.715 1 79.5 73 GLN B N 1
ATOM 2878 C CA . GLN B 1 73 ? 1.98 25.906 6.168 1 79.5 73 GLN B CA 1
ATOM 2879 C C . GLN B 1 73 ? 3.324 26.172 6.84 1 79.5 73 GLN B C 1
ATOM 2881 O O . GLN B 1 73 ? 4.316 25.5 6.535 1 79.5 73 GLN B O 1
ATOM 2886 N N . LEU B 1 74 ? 3.338 27.172 7.672 1 76.44 74 LEU B N 1
ATOM 2887 C CA . LEU B 1 74 ? 4.523 27.562 8.43 1 76.44 74 LEU B CA 1
ATOM 2888 C C . LEU B 1 74 ? 4.758 26.609 9.594 1 76.44 74 LEU B C 1
ATOM 2890 O O . LEU B 1 74 ? 3.818 26.234 10.297 1 76.44 74 LEU B O 1
ATOM 2894 N N . HIS B 1 75 ? 6.012 26.203 9.727 1 85.06 75 HIS B N 1
ATOM 2895 C CA . HIS B 1 75 ? 6.293 25.328 10.859 1 85.06 75 HIS B CA 1
ATOM 2896 C C . HIS B 1 75 ? 7.77 25.375 11.234 1 85.06 75 HIS B C 1
ATOM 2898 O O . HIS B 1 75 ? 8.594 25.891 10.477 1 85.06 75 HIS B O 1
ATOM 2904 N N . PHE B 1 76 ? 8.094 24.984 12.406 1 83.44 76 PHE B N 1
ATOM 2905 C CA . PHE B 1 76 ? 9.477 24.797 12.828 1 83.44 76 PHE B CA 1
ATOM 2906 C C . PHE B 1 76 ? 9.547 23.812 13.992 1 83.44 76 PHE B C 1
ATOM 2908 O O . PHE B 1 76 ? 8.539 23.547 14.648 1 83.44 76 PHE B O 1
ATOM 2915 N N . TRP B 1 77 ? 10.719 23.281 14.133 1 89.19 77 TRP B N 1
ATOM 2916 C CA . TRP B 1 77 ? 10.969 22.266 15.148 1 89.19 77 TRP B CA 1
ATOM 2917 C C . TRP B 1 77 ? 11.781 22.828 16.312 1 89.19 77 TRP B C 1
ATOM 2919 O O . TRP B 1 77 ? 12.664 23.672 16.094 1 89.19 77 TRP B O 1
ATOM 2929 N N . GLN B 1 78 ? 11.492 22.469 17.484 1 84.44 78 GLN B N 1
ATOM 2930 C CA . GLN B 1 78 ? 12.344 22.609 18.656 1 84.44 78 GLN B CA 1
ATOM 2931 C C . GLN B 1 78 ? 12.57 21.266 19.344 1 84.44 78 GLN B C 1
ATOM 2933 O O . GLN B 1 78 ? 11.922 20.953 20.344 1 84.44 78 GLN B O 1
ATOM 2938 N N . PHE B 1 79 ? 13.547 20.516 18.844 1 86.19 79 PHE B N 1
ATOM 2939 C CA . PHE B 1 79 ? 13.836 19.203 19.391 1 86.19 79 PHE B CA 1
ATOM 2940 C C . PHE B 1 79 ? 14.609 19.312 20.703 1 86.19 79 PHE B C 1
ATOM 2942 O O . PHE B 1 79 ? 15.508 20.156 20.828 1 86.19 79 PHE B O 1
ATOM 2949 N N . THR B 1 80 ? 14.312 18.531 21.719 1 83.06 80 THR B N 1
ATOM 2950 C CA . THR B 1 80 ? 15.031 18.469 22.984 1 83.06 80 THR B CA 1
ATOM 2951 C C . THR B 1 80 ? 15.727 17.109 23.156 1 83.06 80 THR B C 1
ATOM 2953 O O . THR B 1 80 ? 16.438 16.891 24.125 1 83.06 80 THR B O 1
ATOM 2956 N N . ALA B 1 81 ? 15.484 16.172 22.328 1 83 81 ALA B N 1
ATOM 2957 C CA . ALA B 1 81 ? 16.172 14.898 22.188 1 83 81 ALA B CA 1
ATOM 2958 C C . ALA B 1 81 ? 16.438 14.555 20.734 1 83 81 ALA B C 1
ATOM 2960 O O . ALA B 1 81 ? 15.812 15.133 19.828 1 83 81 ALA B O 1
ATOM 2961 N N . ILE B 1 82 ? 17.25 13.633 20.453 1 86.56 82 ILE B N 1
ATOM 2962 C CA . ILE B 1 82 ? 17.594 13.25 19.094 1 86.56 82 ILE B CA 1
ATOM 2963 C C . ILE B 1 82 ? 16.375 12.695 18.375 1 86.56 82 ILE B C 1
ATOM 2965 O O . ILE B 1 82 ? 15.766 11.727 18.828 1 86.56 82 ILE B O 1
ATOM 2969 N N . PRO B 1 83 ? 16 13.312 17.297 1 93.75 83 PRO B N 1
ATOM 2970 C CA . PRO B 1 83 ? 14.852 12.797 16.562 1 93.75 83 PRO B CA 1
ATOM 2971 C C . PRO B 1 83 ? 15.211 11.656 15.609 1 93.75 83 PRO B C 1
ATOM 2973 O O . PRO B 1 83 ? 16.297 11.656 15.031 1 93.75 83 PRO B O 1
ATOM 2976 N N . LYS B 1 84 ? 14.406 10.648 15.555 1 95.06 84 LYS B N 1
ATOM 2977 C CA . LYS B 1 84 ? 14.43 9.609 14.531 1 95.06 84 LYS B CA 1
ATOM 2978 C C . LYS B 1 84 ? 13.086 9.531 13.805 1 95.06 84 LYS B C 1
ATOM 2980 O O . LYS B 1 84 ? 12.031 9.602 14.438 1 95.06 84 LYS B O 1
ATOM 2985 N N . GLY B 1 85 ? 13.156 9.523 12.508 1 97.19 85 GLY B N 1
ATOM 2986 C CA . GLY B 1 85 ? 11.938 9.461 11.719 1 97.19 85 GLY B CA 1
ATOM 2987 C C . GLY B 1 85 ? 12.164 9.789 10.258 1 97.19 85 GLY B C 1
ATOM 2988 O O . GLY B 1 85 ? 13.258 9.594 9.727 1 97.19 85 GLY B O 1
ATOM 2989 N N . TYR B 1 86 ? 11.094 10.117 9.602 1 97.62 86 TYR B N 1
ATOM 2990 C CA . TYR B 1 86 ? 11.117 10.297 8.156 1 97.62 86 TYR B CA 1
ATOM 2991 C C . TYR B 1 86 ? 10.383 11.578 7.758 1 97.62 86 TYR B C 1
ATOM 2993 O O . TYR B 1 86 ? 9.383 11.945 8.383 1 97.62 86 TYR B O 1
ATOM 3001 N N . VAL B 1 87 ? 10.898 12.258 6.797 1 97.12 87 VAL B N 1
ATOM 3002 C CA . VAL B 1 87 ? 10.188 13.344 6.125 1 97.12 87 VAL B CA 1
ATOM 3003 C C . VAL B 1 87 ? 10 13.008 4.648 1 97.12 87 VAL B C 1
ATOM 3005 O O . VAL B 1 87 ? 10.977 12.766 3.934 1 97.12 87 VAL B O 1
ATOM 3008 N N . MET B 1 88 ? 8.805 12.938 4.238 1 97.31 88 MET B N 1
ATOM 3009 C CA . MET B 1 88 ? 8.445 12.664 2.852 1 97.31 88 MET B CA 1
ATOM 3010 C C . MET B 1 88 ? 7.738 13.867 2.225 1 97.31 88 MET B C 1
ATOM 3012 O O . MET B 1 88 ? 6.852 14.461 2.838 1 97.31 88 MET B O 1
ATOM 3016 N N . MET B 1 89 ? 8.156 14.25 1.04 1 95.94 89 MET B N 1
ATOM 3017 C CA . MET B 1 89 ? 7.605 15.406 0.337 1 95.94 89 MET B CA 1
ATOM 3018 C C . MET B 1 89 ? 7.18 15.039 -1.079 1 95.94 89 MET B C 1
ATOM 3020 O O . MET B 1 89 ? 7.855 14.25 -1.746 1 95.94 89 MET B O 1
ATOM 3024 N N . PHE B 1 90 ? 6.094 15.57 -1.511 1 93.31 90 PHE B N 1
ATOM 3025 C CA . PHE B 1 90 ? 5.703 15.352 -2.898 1 93.31 90 PHE B CA 1
ATOM 3026 C C . PHE B 1 90 ? 4.879 16.531 -3.418 1 93.31 90 PHE B C 1
ATOM 3028 O O . PHE B 1 90 ? 4.113 17.141 -2.666 1 93.31 90 PHE B O 1
ATOM 3035 N N . LYS B 1 91 ? 5.043 16.844 -4.633 1 87.5 91 LYS B N 1
ATOM 3036 C CA . LYS B 1 91 ? 4.238 17.859 -5.316 1 87.5 91 LYS B CA 1
ATOM 3037 C C . LYS B 1 91 ? 2.92 17.266 -5.812 1 87.5 91 LYS B C 1
ATOM 3039 O O . LYS B 1 91 ? 2.811 16.062 -6.012 1 87.5 91 LYS B O 1
ATOM 3044 N N . GLU B 1 92 ? 1.975 18.125 -6.016 1 82.94 92 GLU B N 1
ATOM 3045 C CA . GLU B 1 92 ? 0.688 17.672 -6.535 1 82.94 92 GLU B CA 1
ATOM 3046 C C . GLU B 1 92 ? 0.854 16.969 -7.883 1 82.94 92 GLU B C 1
ATOM 3048 O O . GLU B 1 92 ? 0.122 16.031 -8.195 1 82.94 92 GLU B O 1
ATOM 3053 N N . GLU B 1 93 ? 1.813 17.328 -8.609 1 83.75 93 GLU B N 1
ATOM 3054 C CA . GLU B 1 93 ? 2.074 16.797 -9.945 1 83.75 93 GLU B CA 1
ATOM 3055 C C . GLU B 1 93 ? 2.549 15.344 -9.867 1 83.75 93 GLU B C 1
ATOM 3057 O O . GLU B 1 93 ? 2.541 14.633 -10.875 1 83.75 93 GLU B O 1
ATOM 3062 N N . PHE B 1 94 ? 3.016 14.984 -8.758 1 90.12 94 PHE B N 1
ATOM 3063 C CA . PHE B 1 94 ? 3.43 13.602 -8.562 1 90.12 94 PHE B CA 1
ATOM 3064 C C . PHE B 1 94 ? 2.234 12.664 -8.641 1 90.12 94 PHE B C 1
ATOM 3066 O O . PHE B 1 94 ? 2.385 11.484 -8.961 1 90.12 94 PHE B O 1
ATOM 3073 N N . ILE B 1 95 ? 1.069 13.219 -8.312 1 84.06 95 ILE B N 1
ATOM 3074 C CA . ILE B 1 95 ? -0.172 12.453 -8.312 1 84.06 95 ILE B CA 1
ATOM 3075 C C . ILE B 1 95 ? -0.917 12.672 -9.625 1 84.06 95 ILE B C 1
ATOM 3077 O O . ILE B 1 95 ? -1.487 13.742 -9.852 1 84.06 95 ILE B O 1
ATOM 3081 N N . ASP B 1 96 ? -0.939 11.641 -10.43 1 73.5 96 ASP B N 1
ATOM 3082 C CA . ASP B 1 96 ? -1.671 11.734 -11.688 1 73.5 96 ASP B CA 1
ATOM 3083 C C . ASP B 1 96 ? -3.174 11.844 -11.445 1 73.5 96 ASP B C 1
ATOM 3085 O O . ASP B 1 96 ? -3.768 10.977 -10.797 1 73.5 96 ASP B O 1
ATOM 3089 N N . ALA B 1 97 ? -3.76 12.797 -11.992 1 66.81 97 ALA B N 1
ATOM 3090 C CA . ALA B 1 97 ? -5.148 13.133 -11.688 1 66.81 97 ALA B CA 1
ATOM 3091 C C . ALA B 1 97 ? -6.098 12.039 -12.164 1 66.81 97 ALA B C 1
ATOM 3093 O O . ALA B 1 97 ? -7.188 11.875 -11.617 1 66.81 97 ALA B O 1
ATOM 3094 N N . VAL B 1 98 ? -5.715 11.297 -13.094 1 63.19 98 VAL B N 1
ATOM 3095 C CA . VAL B 1 98 ? -6.59 10.266 -13.641 1 63.19 98 VAL B CA 1
ATOM 3096 C C . VAL B 1 98 ? -6.273 8.922 -13 1 63.19 98 VAL B C 1
ATOM 3098 O O . VAL B 1 98 ? -7.16 8.266 -12.438 1 63.19 98 VAL B O 1
ATOM 3101 N N . LYS B 1 99 ? -5.043 8.562 -12.938 1 69.31 99 LYS B N 1
ATOM 3102 C CA . LYS B 1 99 ? -4.629 7.234 -12.492 1 69.31 99 LYS B CA 1
ATOM 3103 C C . LYS B 1 99 ? -4.625 7.145 -10.969 1 69.31 99 LYS B C 1
ATOM 3105 O O . LYS B 1 99 ? -4.73 6.055 -10.406 1 69.31 99 LYS B O 1
ATOM 3110 N N . GLU B 1 100 ? -4.52 8.359 -10.383 1 76.69 100 GLU B N 1
ATOM 3111 C CA . GLU B 1 100 ? -4.406 8.398 -8.922 1 76.69 100 GLU B CA 1
ATOM 3112 C C . GLU B 1 100 ? -5.539 9.211 -8.305 1 76.69 100 GLU B C 1
ATOM 3114 O O . GLU B 1 100 ? -5.32 9.953 -7.344 1 76.69 100 GLU B O 1
ATOM 3119 N N . VAL B 1 101 ? -6.711 9.117 -8.812 1 70.31 101 VAL B N 1
ATOM 3120 C CA . VAL B 1 101 ? -7.844 9.945 -8.406 1 70.31 101 VAL B CA 1
ATOM 3121 C C . VAL B 1 101 ? -8.188 9.672 -6.945 1 70.31 101 VAL B C 1
ATOM 3123 O O . VAL B 1 101 ? -8.602 10.578 -6.219 1 70.31 101 VAL B O 1
ATOM 3126 N N . LYS B 1 102 ? -7.969 8.5 -6.559 1 75.75 102 LYS B N 1
ATOM 3127 C CA . LYS B 1 102 ? -8.336 8.141 -5.191 1 75.75 102 LYS B CA 1
ATOM 3128 C C . LYS B 1 102 ? -7.434 8.836 -4.176 1 75.75 102 LYS B C 1
ATOM 3130 O O . LYS B 1 102 ? -7.895 9.273 -3.121 1 75.75 102 LYS B O 1
ATOM 3135 N N . ILE B 1 103 ? -6.148 8.953 -4.504 1 82.75 103 ILE B N 1
ATOM 3136 C CA . ILE B 1 103 ? -5.215 9.648 -3.629 1 82.75 103 ILE B CA 1
ATOM 3137 C C . ILE B 1 103 ? -5.605 11.125 -3.527 1 82.75 103 ILE B C 1
ATOM 3139 O O . ILE B 1 103 ? -5.625 11.695 -2.434 1 82.75 103 ILE B O 1
ATOM 3143 N N . LEU B 1 104 ? -5.941 11.68 -4.656 1 74.06 104 LEU B N 1
ATOM 3144 C CA . LEU B 1 104 ? -6.336 13.086 -4.684 1 74.06 104 LEU B CA 1
ATOM 3145 C C . LEU B 1 104 ? -7.578 13.32 -3.832 1 74.06 104 LEU B C 1
ATOM 3147 O O . LEU B 1 104 ? -7.645 14.289 -3.072 1 74.06 104 LEU B O 1
ATOM 3151 N N . HIS B 1 105 ? -8.461 12.406 -3.955 1 74.62 105 HIS B N 1
ATOM 3152 C CA . HIS B 1 105 ? -9.688 12.492 -3.174 1 74.62 105 HIS B CA 1
ATOM 3153 C C . HIS B 1 105 ? -9.398 12.398 -1.681 1 74.62 105 HIS B C 1
ATOM 3155 O O . HIS B 1 105 ? -9.992 13.125 -0.88 1 74.62 105 HIS B O 1
ATOM 3161 N N . GLN B 1 106 ? -8.562 11.555 -1.331 1 80.19 106 GLN B N 1
ATOM 3162 C CA . GLN B 1 106 ? -8.195 11.375 0.069 1 80.19 106 GLN B CA 1
ATOM 3163 C C . GLN B 1 106 ? -7.527 12.625 0.631 1 80.19 106 GLN B C 1
ATOM 3165 O O . GLN B 1 106 ? -7.855 13.062 1.735 1 80.19 106 GLN B O 1
ATOM 3170 N N . ILE B 1 107 ? -6.617 13.188 -0.167 1 81.12 107 ILE B N 1
ATOM 3171 C CA . ILE B 1 107 ? -5.934 14.406 0.242 1 81.12 107 ILE B CA 1
ATOM 3172 C C . ILE B 1 107 ? -6.953 15.516 0.481 1 81.12 107 ILE B C 1
ATOM 3174 O O . ILE B 1 107 ? -6.883 16.234 1.486 1 81.12 107 ILE B O 1
ATOM 3178 N N . GLN B 1 108 ? -7.887 15.562 -0.362 1 69.88 108 GLN B N 1
ATOM 3179 C CA . GLN B 1 108 ? -8.914 16.594 -0.271 1 69.88 108 GLN B CA 1
ATOM 3180 C C . GLN B 1 108 ? -9.789 16.391 0.962 1 69.88 108 GLN B C 1
ATOM 3182 O O . GLN B 1 108 ? -10.273 17.359 1.555 1 69.88 108 GLN B O 1
ATOM 3187 N N . GLN B 1 109 ? -9.883 15.164 1.42 1 67.44 109 GLN B N 1
ATOM 3188 C CA . GLN B 1 109 ? -10.781 14.82 2.52 1 67.44 109 GLN B CA 1
ATOM 3189 C C . GLN B 1 109 ? -10.086 14.992 3.867 1 67.44 109 GLN B C 1
ATOM 3191 O O . GLN B 1 109 ? -10.734 14.953 4.914 1 67.44 109 GLN B O 1
ATOM 3196 N N . MET B 1 110 ? -8.805 15.195 3.824 1 75.12 110 MET B N 1
ATOM 3197 C CA . MET B 1 110 ? -8.055 15.312 5.07 1 75.12 110 MET B CA 1
ATOM 3198 C C . MET B 1 110 ? -8.469 16.562 5.844 1 75.12 110 MET B C 1
ATOM 3200 O O . MET B 1 110 ? -8.227 16.656 7.047 1 75.12 110 MET B O 1
ATOM 3204 N N . GLY B 1 111 ? -9.133 17.375 5.23 1 65.31 111 GLY B N 1
ATOM 3205 C CA . GLY B 1 111 ? -9.578 18.594 5.891 1 65.31 111 GLY B CA 1
ATOM 3206 C C . GLY B 1 111 ? -8.453 19.344 6.582 1 65.31 111 GLY B C 1
ATOM 3207 O O . GLY B 1 111 ? -7.43 19.641 5.965 1 65.31 111 GLY B O 1
ATOM 3208 N N . GLU B 1 112 ? -8.664 19.5 7.945 1 64.56 112 GLU B N 1
ATOM 3209 C CA . GLU B 1 112 ? -7.711 20.281 8.727 1 64.56 112 GLU B CA 1
ATOM 3210 C C . GLU B 1 112 ? -6.77 19.391 9.516 1 64.56 112 GLU B C 1
ATOM 3212 O O . GLU B 1 112 ? -6.027 19.859 10.375 1 64.56 112 GLU B O 1
ATOM 3217 N N . LEU B 1 113 ? -6.918 18.125 9.148 1 74.31 113 LEU B N 1
ATOM 3218 C CA . LEU B 1 113 ? -6.055 17.203 9.898 1 74.31 113 LEU B CA 1
ATOM 3219 C C . LEU B 1 113 ? -4.586 17.516 9.648 1 74.31 113 LEU B C 1
ATOM 3221 O O . LEU B 1 113 ? -4.148 17.594 8.492 1 74.31 113 LEU B O 1
ATOM 3225 N N . THR B 1 114 ? -3.828 17.766 10.719 1 82.62 114 THR B N 1
ATOM 3226 C CA . THR B 1 114 ? -2.418 18.109 10.609 1 82.62 114 THR B CA 1
ATOM 3227 C C . THR B 1 114 ? -1.551 17.125 11.383 1 82.62 114 THR B C 1
ATOM 3229 O O . THR B 1 114 ? -0.368 16.953 11.086 1 82.62 114 THR B O 1
ATOM 3232 N N . ARG B 1 115 ? -2.299 16.438 12.258 1 89.44 115 ARG B N 1
ATOM 3233 C CA . ARG B 1 115 ? -1.479 15.656 13.188 1 89.44 115 ARG B CA 1
ATOM 3234 C C . ARG B 1 115 ? -2.246 14.453 13.711 1 89.44 115 ARG B C 1
ATOM 3236 O O . ARG B 1 115 ? -3.461 14.516 13.914 1 89.44 115 ARG B O 1
ATOM 3243 N N . ILE B 1 116 ? -1.578 13.375 13.836 1 87.62 116 ILE B N 1
ATOM 3244 C CA . ILE B 1 116 ? -2.02 12.211 14.594 1 87.62 116 ILE B CA 1
ATOM 3245 C C . ILE B 1 116 ? -0.989 11.875 15.664 1 87.62 116 ILE B C 1
ATOM 3247 O O . ILE B 1 116 ? 0.013 11.211 15.383 1 87.62 116 ILE B O 1
ATOM 3251 N N . PRO B 1 117 ? -1.305 12.273 16.891 1 86.75 117 PRO B N 1
ATOM 3252 C CA . PRO B 1 117 ? -0.354 12.008 17.984 1 86.75 117 PRO B CA 1
ATOM 3253 C C . PRO B 1 117 ? -0.394 10.555 18.453 1 86.75 117 PRO B C 1
ATOM 3255 O O . PRO B 1 117 ? -1.444 9.914 18.406 1 86.75 117 PRO B O 1
ATOM 3258 N N . ALA B 1 118 ? 0.775 9.977 18.922 1 84.5 118 ALA B N 1
ATOM 3259 C CA . ALA B 1 118 ? 0.879 8.648 19.531 1 84.5 118 ALA B CA 1
ATOM 3260 C C . ALA B 1 118 ? 0.191 7.602 18.672 1 84.5 118 ALA B C 1
ATOM 3262 O O . ALA B 1 118 ? -0.622 6.816 19.156 1 84.5 118 ALA B O 1
ATOM 3263 N N . TRP B 1 119 ? 0.427 7.73 17.344 1 88.69 119 TRP B N 1
ATOM 3264 C CA . TRP B 1 119 ? -0.201 6.812 16.391 1 88.69 119 TRP B CA 1
ATOM 3265 C C . TRP B 1 119 ? 0.274 5.383 16.625 1 88.69 119 TRP B C 1
ATOM 3267 O O . TRP B 1 119 ? 1.434 5.059 16.359 1 88.69 119 TRP B O 1
ATOM 3277 N N . LYS B 1 120 ? -0.514 4.504 16.984 1 85.38 120 LYS B N 1
ATOM 3278 C CA . LYS B 1 120 ? -0.159 3.168 17.469 1 85.38 120 LYS B CA 1
ATOM 3279 C C . LYS B 1 120 ? -0.073 2.176 16.312 1 85.38 120 LYS B C 1
ATOM 3281 O O . LYS B 1 120 ? 0.265 1.008 16.516 1 85.38 120 LYS B O 1
ATOM 3286 N N . ASP B 1 121 ? -0.342 2.611 15.195 1 91.38 121 ASP B N 1
ATOM 3287 C CA . ASP B 1 121 ? -0.276 1.714 14.047 1 91.38 121 ASP B CA 1
ATOM 3288 C C . ASP B 1 121 ? 1.17 1.355 13.711 1 91.38 121 ASP B C 1
ATOM 3290 O O . ASP B 1 121 ? 1.877 2.139 13.078 1 91.38 121 ASP B O 1
ATOM 3294 N N . THR B 1 122 ? 1.61 0.179 13.945 1 87.69 122 THR B N 1
ATOM 3295 C CA . THR B 1 122 ? 3.008 -0.238 13.93 1 87.69 122 THR B CA 1
ATOM 3296 C C . THR B 1 122 ? 3.51 -0.383 12.492 1 87.69 122 THR B C 1
ATOM 3298 O O . THR B 1 122 ? 4.711 -0.302 12.242 1 87.69 122 THR B O 1
ATOM 3301 N N . ILE B 1 123 ? 2.6 -0.557 11.578 1 95.12 123 ILE B N 1
ATOM 3302 C CA . ILE B 1 123 ? 3.049 -0.816 10.211 1 95.12 123 ILE B CA 1
ATOM 3303 C C . ILE B 1 123 ? 3.48 0.492 9.555 1 95.12 123 ILE B C 1
ATOM 3305 O O . ILE B 1 123 ? 4.211 0.482 8.562 1 95.12 123 ILE B O 1
ATOM 3309 N N . VAL B 1 124 ? 3.061 1.62 10.078 1 96.44 124 VAL B N 1
ATOM 3310 C CA . VAL B 1 124 ? 3.299 2.916 9.445 1 96.44 124 VAL B CA 1
ATOM 3311 C C . VAL B 1 124 ? 4.801 3.17 9.344 1 96.44 124 VAL B C 1
ATOM 3313 O O . VAL B 1 124 ? 5.297 3.562 8.281 1 96.44 124 VAL B O 1
ATOM 3316 N N . GLY B 1 125 ? 5.539 2.881 10.43 1 96.19 125 GLY B N 1
ATOM 3317 C CA . GLY B 1 125 ? 6.984 3.039 10.383 1 96.19 125 GLY B CA 1
ATOM 3318 C C . GLY B 1 125 ? 7.648 2.184 9.32 1 96.19 125 GLY B C 1
ATOM 3319 O O . GLY B 1 125 ? 8.578 2.631 8.656 1 96.19 125 GLY B O 1
ATOM 3320 N N . GLN B 1 126 ? 7.18 1.046 9.133 1 96.38 126 GLN B N 1
ATOM 3321 C CA . GLN B 1 126 ? 7.738 0.133 8.141 1 96.38 126 GLN B CA 1
ATOM 3322 C C . GLN B 1 126 ? 7.422 0.597 6.727 1 96.38 126 GLN B C 1
ATOM 3324 O O . GLN B 1 126 ? 8.227 0.41 5.809 1 96.38 126 GLN B O 1
ATOM 3329 N N . ILE B 1 127 ? 6.25 1.144 6.559 1 98 127 ILE B N 1
ATOM 3330 C CA . ILE B 1 127 ? 5.859 1.696 5.266 1 98 127 ILE B CA 1
ATOM 3331 C C . ILE B 1 127 ? 6.824 2.812 4.871 1 98 127 ILE B C 1
ATOM 3333 O O . ILE B 1 127 ? 7.348 2.82 3.752 1 98 127 ILE B O 1
ATOM 3337 N N . PHE B 1 128 ? 7.152 3.684 5.801 1 97.81 128 PHE B N 1
ATOM 3338 C CA . PHE B 1 128 ? 8.086 4.766 5.52 1 97.81 128 PHE B CA 1
ATOM 3339 C C . PHE B 1 128 ? 9.461 4.207 5.156 1 97.81 128 PHE B C 1
ATOM 3341 O O . PHE B 1 128 ? 10.117 4.711 4.242 1 97.81 128 PHE B O 1
ATOM 3348 N N . GLU B 1 129 ? 9.844 3.219 5.863 1 96.81 129 GLU B N 1
ATOM 3349 C CA . GLU B 1 129 ? 11.141 2.602 5.582 1 96.81 129 GLU B CA 1
ATOM 3350 C C . GLU B 1 129 ? 11.164 1.976 4.191 1 96.81 129 GLU B C 1
ATOM 3352 O O 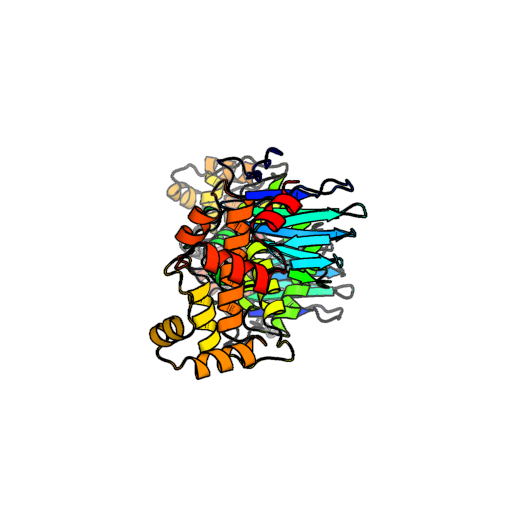. GLU B 1 129 ? 12.141 2.119 3.455 1 96.81 129 GLU B O 1
ATOM 3357 N N . ASP B 1 130 ? 10.125 1.272 3.883 1 97.25 130 ASP B N 1
ATOM 3358 C CA . ASP B 1 130 ? 10.047 0.632 2.574 1 97.25 130 ASP B CA 1
ATOM 3359 C C . ASP B 1 130 ? 10.039 1.671 1.455 1 97.25 130 ASP B C 1
ATOM 3361 O O . ASP B 1 130 ? 10.656 1.467 0.407 1 97.25 130 ASP B O 1
ATOM 3365 N N . ILE B 1 131 ? 9.328 2.771 1.633 1 98 131 ILE B N 1
ATOM 3366 C CA . ILE B 1 131 ? 9.305 3.859 0.662 1 98 131 ILE B CA 1
ATOM 3367 C C . ILE B 1 131 ? 10.703 4.449 0.515 1 98 131 ILE B C 1
ATOM 3369 O O . ILE B 1 131 ? 11.156 4.715 -0.601 1 98 131 ILE B O 1
ATOM 3373 N N . LEU B 1 132 ? 11.391 4.645 1.648 1 97.31 132 LEU B N 1
ATOM 3374 C CA . LEU B 1 132 ? 12.742 5.18 1.622 1 97.31 132 LEU B CA 1
ATOM 3375 C C . LEU B 1 132 ? 13.664 4.285 0.793 1 97.31 132 LEU B C 1
ATOM 3377 O O . LEU B 1 132 ? 14.43 4.777 -0.034 1 97.31 132 LEU B O 1
ATOM 3381 N N . LEU B 1 133 ? 13.555 3.037 0.969 1 95.44 133 LEU B N 1
ATOM 3382 C CA . LEU B 1 133 ? 14.391 2.094 0.24 1 95.44 133 LEU B CA 1
ATOM 3383 C C . LEU B 1 133 ? 14.094 2.137 -1.254 1 95.44 133 LEU B C 1
ATOM 3385 O O . LEU B 1 133 ? 15.008 2.119 -2.078 1 95.44 133 LEU B O 1
ATOM 3389 N N . ALA B 1 134 ? 12.828 2.201 -1.577 1 94.81 134 ALA B N 1
ATOM 3390 C CA . ALA B 1 134 ? 12.43 2.285 -2.98 1 94.81 134 ALA B CA 1
ATOM 3391 C C . ALA B 1 134 ? 12.93 3.578 -3.617 1 94.81 134 ALA B C 1
ATOM 3393 O O . ALA B 1 134 ? 13.289 3.598 -4.797 1 94.81 134 ALA B O 1
ATOM 3394 N N . TYR B 1 135 ? 12.883 4.641 -2.84 1 95.44 135 TYR B N 1
ATOM 3395 C CA . TYR B 1 135 ? 13.352 5.938 -3.312 1 95.44 135 TYR B CA 1
ATOM 3396 C C . TYR B 1 135 ? 14.859 5.93 -3.533 1 95.44 135 TYR B C 1
ATOM 3398 O O . TYR B 1 135 ? 15.352 6.48 -4.52 1 95.44 135 TYR B O 1
ATOM 3406 N N . GLN B 1 136 ? 15.594 5.297 -2.65 1 93.12 136 GLN B N 1
ATOM 3407 C CA . GLN B 1 136 ? 17.047 5.289 -2.691 1 93.12 136 GLN B CA 1
ATOM 3408 C C . GLN B 1 136 ? 17.562 4.34 -3.768 1 93.12 136 GLN B C 1
ATOM 3410 O O . GLN B 1 136 ? 18.656 4.543 -4.316 1 93.12 136 GLN B O 1
ATOM 3415 N N . ASN B 1 137 ? 16.797 3.248 -4.035 1 91.88 137 ASN B N 1
ATOM 3416 C CA . ASN B 1 137 ? 17.141 2.262 -5.059 1 91.88 137 ASN B CA 1
ATOM 3417 C C . ASN B 1 137 ? 16 2.08 -6.059 1 91.88 137 ASN B C 1
ATOM 3419 O O . ASN B 1 137 ? 15.383 1.016 -6.121 1 91.88 137 ASN B O 1
ATOM 3423 N N . PRO B 1 138 ? 15.883 3.117 -6.883 1 89.81 138 PRO B N 1
ATOM 3424 C CA . PRO B 1 138 ? 14.711 3.113 -7.762 1 89.81 138 PRO B CA 1
ATOM 3425 C C . PRO B 1 138 ? 14.805 2.062 -8.867 1 89.81 138 PRO B C 1
ATOM 3427 O O . PRO B 1 138 ? 15.891 1.813 -9.391 1 89.81 138 PRO B O 1
ATOM 3430 N N . ASP B 1 139 ? 13.695 1.394 -9.164 1 85.25 139 ASP B N 1
ATOM 3431 C CA . ASP B 1 139 ? 13.516 0.521 -10.32 1 85.25 139 ASP B CA 1
ATOM 3432 C C . ASP B 1 139 ? 12.219 0.844 -11.055 1 85.25 139 ASP B C 1
ATOM 3434 O O . ASP B 1 139 ? 11.609 1.889 -10.82 1 85.25 139 ASP B O 1
ATOM 3438 N N . GLN B 1 140 ? 11.828 0.026 -12.016 1 85.31 140 GLN B N 1
ATOM 3439 C CA . GLN B 1 140 ? 10.68 0.332 -12.867 1 85.31 140 GLN B CA 1
ATOM 3440 C C . GLN B 1 140 ? 9.375 0.23 -12.078 1 85.31 140 GLN B C 1
ATOM 3442 O O . GLN B 1 140 ? 8.336 0.725 -12.523 1 85.31 140 GLN B O 1
ATOM 3447 N N . TYR B 1 141 ? 9.375 -0.292 -10.836 1 89.38 141 TYR B N 1
ATOM 3448 C CA . TYR B 1 141 ? 8.156 -0.521 -10.07 1 89.38 141 TYR B CA 1
ATOM 3449 C C . TYR B 1 141 ? 8.094 0.396 -8.859 1 89.38 141 TYR B C 1
ATOM 3451 O O . TYR B 1 141 ? 7.078 0.45 -8.164 1 89.38 141 TYR B O 1
ATOM 3459 N N . SER B 1 142 ? 9.148 1.172 -8.617 1 92.94 142 SER B N 1
ATOM 3460 C CA . SER B 1 142 ? 9.273 1.976 -7.406 1 92.94 142 SER B CA 1
ATOM 3461 C C . SER B 1 142 ? 8.172 3.023 -7.32 1 92.94 142 SER B C 1
ATOM 3463 O O . SER B 1 142 ? 7.59 3.238 -6.254 1 92.94 142 SER B O 1
ATOM 3465 N N . GLU B 1 143 ? 7.895 3.648 -8.422 1 92.56 143 GLU B N 1
ATOM 3466 C CA . GLU B 1 143 ? 6.879 4.695 -8.406 1 92.56 143 GLU B CA 1
ATOM 3467 C C . GLU B 1 143 ? 5.508 4.125 -8.047 1 92.56 143 GLU B C 1
ATOM 3469 O O . GLU B 1 143 ? 4.777 4.715 -7.246 1 92.56 143 GLU B O 1
ATOM 3474 N N . ASP B 1 144 ? 5.176 3.004 -8.609 1 91.94 144 ASP B N 1
ATOM 3475 C CA . ASP B 1 144 ? 3.904 2.352 -8.312 1 91.94 144 ASP B CA 1
ATOM 3476 C C . ASP B 1 144 ? 3.838 1.919 -6.848 1 91.94 144 ASP B C 1
ATOM 3478 O O . ASP B 1 144 ? 2.791 2.035 -6.207 1 91.94 144 ASP B O 1
ATOM 3482 N N . LEU B 1 145 ? 4.941 1.39 -6.406 1 95.69 145 LEU B N 1
ATOM 3483 C CA . LEU B 1 145 ? 5.031 0.995 -5.004 1 95.69 145 LEU B CA 1
ATOM 3484 C C . LEU B 1 145 ? 4.773 2.186 -4.086 1 95.69 145 LEU B C 1
ATOM 3486 O O . LEU B 1 145 ? 3.947 2.104 -3.174 1 95.69 145 LEU B O 1
ATOM 3490 N N . ILE B 1 146 ? 5.398 3.271 -4.363 1 97 146 ILE B N 1
ATOM 3491 C CA . ILE B 1 146 ? 5.293 4.473 -3.545 1 97 146 ILE B CA 1
ATOM 3492 C C . ILE B 1 146 ? 3.859 5.004 -3.586 1 97 146 ILE B C 1
ATOM 3494 O O . ILE B 1 146 ? 3.285 5.336 -2.549 1 97 146 ILE B O 1
ATOM 3498 N N . LYS B 1 147 ? 3.287 5.062 -4.727 1 94.5 147 LYS B N 1
ATOM 3499 C CA . LYS B 1 147 ? 1.922 5.559 -4.855 1 94.5 147 LYS B CA 1
ATOM 3500 C C . LYS B 1 147 ? 0.927 4.621 -4.18 1 94.5 147 LYS B C 1
ATOM 3502 O O . LYS B 1 147 ? -0.071 5.074 -3.613 1 94.5 147 LYS B O 1
ATOM 3507 N N . GLY B 1 148 ? 1.164 3.285 -4.258 1 96.44 148 GLY B N 1
ATOM 3508 C CA . GLY B 1 148 ? 0.368 2.354 -3.475 1 96.44 148 GLY B CA 1
ATOM 3509 C C . GLY B 1 148 ? 0.438 2.617 -1.982 1 96.44 148 GLY B C 1
ATOM 3510 O O . GLY B 1 148 ? -0.59 2.633 -1.301 1 96.44 148 GLY B O 1
ATOM 3511 N N . TYR B 1 149 ? 1.626 2.855 -1.488 1 97.56 149 TYR B N 1
ATOM 3512 C CA . TYR B 1 149 ? 1.819 3.148 -0.072 1 97.56 149 TYR B CA 1
ATOM 3513 C C . TYR B 1 149 ? 1.159 4.469 0.307 1 97.56 149 TYR B C 1
ATOM 3515 O O . TYR B 1 149 ? 0.623 4.609 1.409 1 97.56 149 TYR B O 1
ATOM 3523 N N . LEU B 1 150 ? 1.229 5.48 -0.579 1 96.44 150 LEU B N 1
ATOM 3524 C CA . LEU B 1 150 ? 0.561 6.746 -0.297 1 96.44 150 LEU B CA 1
ATOM 3525 C C . LEU B 1 150 ? -0.943 6.543 -0.141 1 96.44 150 LEU B C 1
ATOM 3527 O O . LEU B 1 150 ? -1.561 7.121 0.758 1 96.44 150 LEU B O 1
ATOM 3531 N N . ARG B 1 151 ? -1.502 5.75 -0.999 1 94.44 151 ARG B N 1
ATOM 3532 C CA . ARG B 1 151 ? -2.926 5.449 -0.898 1 94.44 151 ARG B CA 1
ATOM 3533 C C . ARG B 1 151 ? -3.252 4.777 0.432 1 94.44 151 ARG B C 1
ATOM 3535 O O . ARG B 1 151 ? -4.254 5.105 1.068 1 94.44 151 ARG B O 1
ATOM 3542 N N . VAL B 1 152 ? -2.418 3.836 0.848 1 96.94 152 VAL B N 1
ATOM 3543 C CA . VAL B 1 152 ? -2.584 3.15 2.125 1 96.94 152 VAL B CA 1
ATOM 3544 C C . VAL B 1 152 ? -2.486 4.156 3.27 1 96.94 152 VAL B C 1
ATOM 3546 O O . VAL B 1 152 ? -3.359 4.203 4.141 1 96.94 152 VAL B O 1
ATOM 3549 N N . LEU B 1 153 ? -1.463 4.949 3.264 1 96.31 153 LEU B N 1
ATOM 3550 C CA . LEU B 1 153 ? -1.233 5.922 4.328 1 96.31 153 LEU B CA 1
ATOM 3551 C C . LEU B 1 153 ? -2.406 6.887 4.441 1 96.31 153 LEU B C 1
ATOM 3553 O O . LEU B 1 153 ? -2.912 7.129 5.543 1 96.31 153 LEU B O 1
ATOM 3557 N N . PHE B 1 154 ? -2.889 7.422 3.342 1 93.62 154 PHE B N 1
ATOM 3558 C CA . PHE B 1 154 ? -3.986 8.383 3.383 1 93.62 154 PHE B CA 1
ATOM 3559 C C . PHE B 1 154 ? -5.273 7.715 3.85 1 93.62 154 PHE B C 1
ATOM 3561 O O . PHE B 1 154 ? -6.098 8.344 4.52 1 93.62 154 PHE B O 1
ATOM 3568 N N . SER B 1 155 ? -5.461 6.441 3.486 1 93.06 155 SER B N 1
ATOM 3569 C CA . SER B 1 155 ? -6.613 5.703 3.99 1 93.06 155 SER B CA 1
ATOM 3570 C C . SER B 1 155 ? -6.555 5.555 5.508 1 93.06 155 SER B C 1
ATOM 3572 O O . SER B 1 155 ? -7.562 5.738 6.191 1 93.06 155 SER B O 1
ATOM 3574 N N . LYS B 1 156 ? -5.383 5.23 6.012 1 93.19 156 LYS B N 1
ATOM 3575 C CA . LYS B 1 156 ? -5.199 5.07 7.449 1 93.19 156 LYS B CA 1
ATOM 3576 C C . LYS B 1 156 ? -5.41 6.391 8.18 1 93.19 156 LYS B C 1
ATOM 3578 O O . LYS B 1 156 ? -6.047 6.426 9.242 1 93.19 156 LYS B O 1
ATOM 3583 N N . ILE B 1 157 ? -4.895 7.449 7.605 1 90.44 157 ILE B N 1
ATOM 3584 C CA . ILE B 1 157 ? -5.031 8.773 8.195 1 90.44 157 ILE B CA 1
ATOM 3585 C C . ILE B 1 157 ? -6.5 9.18 8.219 1 90.44 157 ILE B C 1
ATOM 3587 O O . ILE B 1 157 ? -7.008 9.648 9.242 1 90.44 157 ILE B O 1
ATOM 3591 N N . ALA B 1 158 ? -7.133 9 7.125 1 84 158 ALA B N 1
ATOM 3592 C CA . ALA B 1 158 ? -8.547 9.359 7.02 1 84 158 ALA B CA 1
ATOM 3593 C C . ALA B 1 158 ? -9.383 8.562 8.023 1 84 158 ALA B C 1
ATOM 3595 O O . ALA B 1 158 ? -10.305 9.102 8.633 1 84 158 ALA B O 1
ATOM 3596 N N . ASN B 1 159 ? -9.086 7.289 8.117 1 83.44 159 ASN B N 1
ATOM 3597 C CA . ASN B 1 159 ? -9.797 6.441 9.07 1 83.44 159 ASN B CA 1
ATOM 3598 C C . ASN B 1 159 ? -9.594 6.918 10.508 1 83.44 159 ASN B C 1
ATOM 3600 O O . ASN B 1 159 ? -10.539 6.922 11.305 1 83.44 159 ASN B O 1
ATOM 3604 N N . HIS B 1 160 ? -8.414 7.219 10.82 1 78.38 160 HIS B N 1
ATOM 3605 C CA . HIS B 1 160 ? -8.109 7.738 12.148 1 78.38 160 HIS B CA 1
ATOM 3606 C C . HIS B 1 160 ? -8.891 9.016 12.43 1 78.38 160 HIS B C 1
ATOM 3608 O O . HIS B 1 160 ? -9.391 9.211 13.539 1 78.38 160 HIS B O 1
ATOM 3614 N N . ALA B 1 161 ? -8.961 9.828 11.406 1 71.44 161 ALA B N 1
ATOM 3615 C CA . ALA B 1 161 ? -9.648 11.117 11.523 1 71.44 161 ALA B CA 1
ATOM 3616 C C . ALA B 1 161 ? -11.148 10.922 11.68 1 71.44 161 ALA B C 1
ATOM 3618 O O . ALA B 1 161 ? -11.836 11.758 12.273 1 71.44 161 ALA B O 1
ATOM 3619 N N . SER B 1 162 ? -11.664 9.867 10.961 1 65.31 162 SER B N 1
ATOM 3620 C CA . SER B 1 162 ? -13.102 9.617 10.969 1 65.31 162 SER B CA 1
ATOM 3621 C C . SER B 1 162 ? -13.539 8.961 12.273 1 65.31 162 SER B C 1
ATOM 3623 O O . SER B 1 162 ? -14.734 8.906 12.578 1 65.31 162 SER B O 1
ATOM 3625 N N . GLU B 1 163 ? -12.789 8.086 12.789 1 58.25 163 GLU B N 1
ATOM 3626 C CA . GLU B 1 163 ? -13.188 7.496 14.062 1 58.25 163 GLU B CA 1
ATOM 3627 C C . GLU B 1 163 ? -13.859 8.523 14.961 1 58.25 163 GLU B C 1
ATOM 3629 O O . GLU B 1 163 ? -13.391 9.656 15.086 1 58.25 163 GLU B O 1
ATOM 3634 N N . PRO B 1 164 ? -15.32 8.234 14.977 1 43.81 164 PRO B N 1
ATOM 3635 C CA . PRO B 1 164 ? -16.047 9.195 15.812 1 43.81 164 PRO B CA 1
ATOM 3636 C C . PRO B 1 164 ? -15.203 9.742 16.953 1 43.81 164 PRO B C 1
ATOM 3638 O O . PRO B 1 164 ? -14.586 8.977 17.703 1 43.81 164 PRO B O 1
ATOM 3641 N N . SER B 1 165 ? -14.508 10.547 16.703 1 40.66 165 SER B N 1
ATOM 3642 C CA . SER B 1 165 ? -14.383 11.211 18 1 40.66 165 SER B CA 1
ATOM 3643 C C . SER B 1 165 ? -15.695 11.18 18.766 1 40.66 165 SER B C 1
ATOM 3645 O O . SER B 1 165 ? -16.766 11.109 18.172 1 40.66 165 SER B O 1
ATOM 3647 N N . THR B 1 166 ? -15.844 10.375 19.859 1 36.28 166 THR B N 1
ATOM 3648 C CA . THR B 1 166 ? -17.062 10.539 20.625 1 36.28 166 THR B CA 1
ATOM 3649 C C . THR B 1 166 ? -17.828 11.789 20.188 1 36.28 166 THR B C 1
ATOM 3651 O O . THR B 1 166 ? -18.938 12.039 20.625 1 36.28 166 THR B O 1
ATOM 3654 N N . SER B 1 167 ? -17.219 12.766 19.734 1 37.59 167 SER B N 1
ATOM 3655 C CA . SER B 1 167 ? -18.016 13.984 19.688 1 37.59 167 SER B CA 1
ATOM 3656 C C . SER B 1 167 ? -18.938 13.992 18.469 1 37.59 167 SER B C 1
ATOM 3658 O O . SER B 1 167 ? -20.156 14.148 18.594 1 37.59 167 SER B O 1
ATOM 3660 N N . GLY B 1 168 ? -18.75 14.938 17.266 1 36.81 168 GLY B N 1
ATOM 3661 C CA . GLY B 1 168 ? -19.828 15.641 16.578 1 36.81 168 GLY B CA 1
ATOM 3662 C C . GLY B 1 168 ? -20.406 14.852 15.43 1 36.81 168 GLY B C 1
ATOM 3663 O O . GLY B 1 168 ? -19.734 13.992 14.852 1 36.81 168 GLY B O 1
ATOM 3664 N N . LYS B 1 169 ? -21.703 14.656 15.227 1 42.28 169 LYS B N 1
ATOM 3665 C CA . LYS B 1 169 ? -22.688 14.328 14.211 1 42.28 169 LYS B CA 1
ATOM 3666 C C . LYS B 1 169 ? -22.266 14.844 12.836 1 42.28 169 LYS B C 1
ATOM 3668 O O . LYS B 1 169 ? -21.75 15.961 12.727 1 42.28 169 LYS B O 1
ATOM 3673 N N . GLU B 1 170 ? -22 13.93 11.883 1 47.09 170 GLU B N 1
ATOM 3674 C CA . GLU B 1 170 ? -21.859 14.281 10.469 1 47.09 170 GLU B CA 1
ATOM 3675 C C . GLU B 1 170 ? -22.672 15.523 10.125 1 47.09 170 GLU B C 1
ATOM 3677 O O . GLU B 1 170 ? -23.875 15.586 10.391 1 47.09 170 GLU B O 1
ATOM 3682 N N . ASN B 1 171 ? -22.359 16.734 10.25 1 53.16 171 ASN B N 1
ATOM 3683 C CA . ASN B 1 171 ? -23.109 17.906 9.773 1 53.16 171 ASN B CA 1
ATOM 3684 C C . ASN B 1 171 ? -22.609 18.359 8.406 1 53.16 171 ASN B C 1
ATOM 3686 O O . ASN B 1 171 ? -21.594 19.062 8.312 1 53.16 171 ASN B O 1
ATOM 3690 N N . PRO B 1 172 ? -23.266 17.75 7.301 1 65.38 172 PRO B N 1
ATOM 3691 C CA . PRO B 1 172 ? -22.875 18.109 5.938 1 65.38 172 PRO B CA 1
ATOM 3692 C C . PRO B 1 172 ? -22.656 19.625 5.766 1 65.38 172 PRO B C 1
ATOM 3694 O O . PRO B 1 172 ? -21.797 20.047 4.992 1 65.38 172 PRO B O 1
ATOM 3697 N N . LEU B 1 173 ? -23.484 20.375 6.398 1 78.25 173 LEU B N 1
ATOM 3698 C CA . LEU B 1 173 ? -23.375 21.828 6.309 1 78.25 173 LEU B CA 1
ATOM 3699 C C . LEU B 1 173 ? -22 22.312 6.754 1 78.25 173 LEU B C 1
ATOM 3701 O O . LEU B 1 173 ? -21.359 23.109 6.062 1 78.25 173 LEU B O 1
ATOM 3705 N N . CYS B 1 174 ? -21.531 21.734 7.727 1 80.25 174 CYS B N 1
ATOM 3706 C CA . CYS B 1 174 ? -20.219 22.125 8.234 1 80.25 174 CYS B CA 1
ATOM 3707 C C . CYS B 1 174 ? -19.109 21.688 7.281 1 80.25 174 CYS B C 1
ATOM 3709 O O . CYS B 1 174 ? -18.156 22.438 7.059 1 80.25 174 CYS B O 1
ATOM 3711 N N . ASP B 1 175 ? -19.344 20.625 6.66 1 72.31 175 ASP B N 1
ATOM 3712 C CA . ASP B 1 175 ? -18.344 20.141 5.715 1 72.31 175 ASP B CA 1
ATOM 3713 C C . ASP B 1 175 ? -18.234 21.078 4.516 1 72.31 175 ASP B C 1
ATOM 3715 O O . ASP B 1 175 ? -17.125 21.422 4.09 1 72.31 175 ASP B O 1
ATOM 3719 N N . LYS B 1 176 ? -19.312 21.406 3.982 1 74.62 176 LYS B N 1
ATOM 3720 C CA . LYS B 1 176 ? -19.328 22.328 2.85 1 74.62 176 LYS B CA 1
ATOM 3721 C C . LYS B 1 176 ? -18.688 23.656 3.217 1 74.62 176 LYS B C 1
ATOM 3723 O O . LYS B 1 176 ? -17.953 24.25 2.42 1 74.62 176 LYS B O 1
ATOM 3728 N N . PHE B 1 177 ? -18.953 24.062 4.391 1 84.25 177 PHE B N 1
ATOM 3729 C CA . PHE B 1 177 ? -18.391 25.312 4.883 1 84.25 177 PHE B CA 1
ATOM 3730 C C . PHE B 1 177 ? -16.875 25.219 4.973 1 84.25 177 PHE B C 1
ATOM 3732 O O . PHE B 1 177 ? -16.172 26.094 4.469 1 84.25 177 PHE B O 1
ATOM 3739 N N . LEU B 1 178 ? -16.484 24.172 5.473 1 72.88 178 LEU B N 1
ATOM 3740 C CA . LEU B 1 178 ? -15.039 24 5.664 1 72.88 178 LEU B CA 1
ATOM 3741 C C . LEU B 1 178 ? -14.32 23.891 4.324 1 72.88 178 LEU B C 1
ATOM 3743 O O . LEU B 1 178 ? -13.211 24.406 4.168 1 72.88 178 LEU B O 1
ATOM 3747 N N . SER B 1 179 ? -15.008 23.359 3.398 1 70.06 179 SER B N 1
ATOM 3748 C CA . SER B 1 179 ? -14.453 23.281 2.049 1 70.06 179 SER B CA 1
ATOM 3749 C C . SER B 1 179 ? -14.336 24.672 1.427 1 70.06 179 SER B C 1
ATOM 3751 O O . SER B 1 179 ? -13.32 24.984 0.797 1 70.06 179 SER B O 1
ATOM 3753 N N . LEU B 1 180 ? -15.32 25.5 1.621 1 75.12 180 LEU B N 1
ATOM 3754 C CA . LEU B 1 180 ? -15.305 26.875 1.114 1 75.12 180 LEU B CA 1
ATOM 3755 C C . LEU B 1 180 ? -14.195 27.688 1.779 1 75.12 180 LEU B C 1
ATOM 3757 O O . LEU B 1 180 ? -13.516 28.469 1.116 1 75.12 180 LEU B O 1
ATOM 3761 N N . LEU B 1 181 ? -14.07 27.469 3.029 1 78.75 181 LEU B N 1
ATOM 3762 C CA . LEU B 1 181 ? -13.086 28.203 3.818 1 78.75 181 LEU B CA 1
ATOM 3763 C C . LEU B 1 181 ? -11.664 27.875 3.359 1 78.75 181 LEU B C 1
ATOM 3765 O O . LEU B 1 181 ? -10.789 28.75 3.389 1 78.75 181 LEU B O 1
ATOM 3769 N N . SER B 1 182 ? -11.531 26.641 2.961 1 63.75 182 SER B N 1
ATOM 3770 C CA . SER B 1 182 ? -10.203 26.203 2.557 1 63.75 182 SER B CA 1
ATOM 3771 C C . SER B 1 182 ? -9.828 26.75 1.187 1 63.75 182 SER B C 1
ATOM 3773 O O . SER B 1 182 ? -8.648 26.797 0.836 1 63.75 182 SER B O 1
ATOM 3775 N N . GLN B 1 183 ? -10.812 27.172 0.584 1 61.16 183 GLN B N 1
ATOM 3776 C CA . GLN B 1 183 ? -10.57 27.734 -0.739 1 61.16 183 GLN B CA 1
ATOM 3777 C C . GLN B 1 183 ? -10.062 29.172 -0.639 1 61.16 183 GLN B C 1
ATOM 3779 O O . GLN B 1 183 ? -10.375 29.875 0.32 1 61.16 183 GLN B O 1
ATOM 3784 N N . LYS B 1 184 ? -8.867 29.438 -1.338 1 53.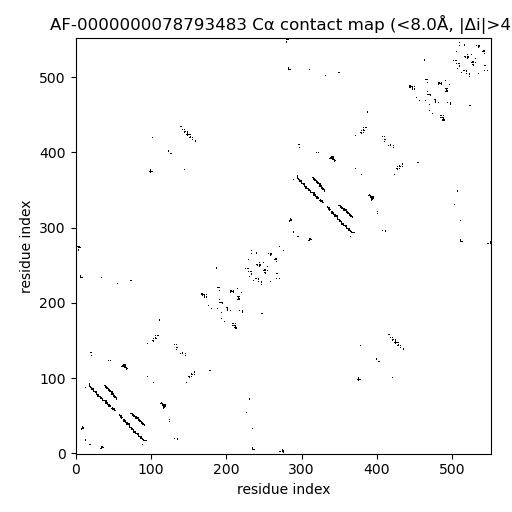28 184 LYS B N 1
ATOM 3785 C CA . LYS B 1 184 ? -8.203 30.734 -1.271 1 53.28 184 LYS B CA 1
ATOM 3786 C C . LYS B 1 184 ? -9.156 31.875 -1.643 1 53.28 184 LYS B C 1
ATOM 3788 O O . LYS B 1 184 ? -8.984 33 -1.196 1 53.28 184 LYS B O 1
ATOM 3793 N N . TYR B 1 185 ? -10.141 31.75 -2.633 1 54.12 185 TYR B N 1
ATOM 3794 C CA . TYR B 1 185 ? -11.07 32.781 -3.096 1 54.12 185 TYR B CA 1
ATOM 3795 C C . TYR B 1 185 ? -12.5 32.25 -3.105 1 54.12 185 TYR B C 1
ATOM 3797 O O . TYR B 1 185 ? -12.75 31.109 -3.484 1 54.12 185 TYR B O 1
ATOM 3805 N N . PRO B 1 186 ? -13.438 33.25 -2.479 1 54.84 186 PRO B N 1
ATOM 3806 C CA . PRO B 1 186 ? -13.211 34.562 -1.88 1 54.84 186 PRO B CA 1
ATOM 3807 C C . PRO B 1 186 ? -12.805 34.469 -0.41 1 54.84 186 PRO B C 1
ATOM 3809 O O . PRO B 1 186 ? -13.211 33.562 0.296 1 54.84 186 PRO B O 1
ATOM 3812 N N . LEU B 1 187 ? -11.906 35.469 -0.075 1 70.38 187 LEU B N 1
ATOM 3813 C CA . LEU B 1 187 ? -11.625 35.625 1.349 1 70.38 187 LEU B CA 1
ATOM 3814 C C . LEU B 1 187 ? -12.727 36.406 2.045 1 70.38 187 LEU B C 1
ATOM 3816 O O . LEU B 1 187 ? -12.867 37.625 1.835 1 70.38 187 LEU B O 1
ATOM 3820 N N . LEU B 1 188 ? -13.656 35.688 2.75 1 79.19 188 LEU B N 1
ATOM 3821 C CA . LEU B 1 188 ? -14.773 36.312 3.457 1 79.19 188 LEU B CA 1
ATOM 3822 C C . LEU B 1 188 ? -14.523 36.312 4.961 1 79.19 188 LEU B C 1
ATOM 3824 O O . LEU B 1 188 ? -13.883 35.406 5.496 1 79.19 188 LEU B O 1
ATOM 3828 N N . HIS B 1 189 ? -15.008 37.438 5.609 1 85.56 189 HIS B N 1
ATOM 3829 C CA . HIS B 1 189 ? -14.703 37.625 7.02 1 85.56 189 HIS B CA 1
ATOM 3830 C C . HIS B 1 189 ? -15.914 37.281 7.895 1 85.56 189 HIS B C 1
ATOM 3832 O O . HIS B 1 189 ? -15.773 37.094 9.102 1 85.56 189 HIS B O 1
ATOM 3838 N N . ARG B 1 190 ? -17.094 37.25 7.27 1 89.5 190 ARG B N 1
ATOM 3839 C CA . ARG B 1 190 ? -18.312 37.156 8.078 1 89.5 190 ARG B CA 1
ATOM 3840 C C . ARG B 1 190 ? -19 35.781 7.859 1 89.5 190 ARG B C 1
ATOM 3842 O O . ARG B 1 190 ? -19.094 35.312 6.727 1 89.5 190 ARG B O 1
ATOM 3849 N N . VAL B 1 191 ? -19.484 35.281 8.922 1 93 191 VAL B N 1
ATOM 3850 C CA . VAL B 1 191 ? -20.25 34.062 8.867 1 93 191 VAL B CA 1
ATOM 3851 C C . VAL B 1 191 ? -21.453 34.25 7.934 1 93 191 VAL B C 1
ATOM 3853 O O . VAL B 1 191 ? -21.812 33.312 7.203 1 93 191 VAL B O 1
ATOM 3856 N N . ALA B 1 192 ? -22 35.438 7.887 1 93.25 192 ALA B N 1
ATOM 3857 C CA . ALA B 1 192 ? -23.188 35.75 7.09 1 93.25 192 ALA B CA 1
ATOM 3858 C C . ALA B 1 192 ? -22.906 35.531 5.602 1 93.25 192 ALA B C 1
ATOM 3860 O O . ALA B 1 192 ? -23.766 35.062 4.863 1 93.25 192 ALA B O 1
ATOM 3861 N N . ASP B 1 193 ? -21.75 35.875 5.184 1 91.19 193 ASP B N 1
ATOM 3862 C CA . ASP B 1 193 ? -21.391 35.75 3.779 1 91.19 193 ASP B CA 1
ATOM 3863 C C . ASP B 1 193 ? -21.281 34.281 3.377 1 91.19 193 ASP B C 1
ATOM 3865 O O . ASP B 1 193 ? -21.766 33.875 2.309 1 91.19 193 ASP B O 1
ATOM 3869 N N . TYR B 1 194 ? -20.75 33.469 4.227 1 90 194 TYR B N 1
ATOM 3870 C CA . TYR B 1 194 ? -20.656 32.031 3.957 1 90 194 TYR B CA 1
ATOM 3871 C C . TYR B 1 194 ? -22.031 31.391 4.027 1 90 194 TYR B C 1
ATOM 3873 O O . TYR B 1 194 ? -22.344 30.5 3.227 1 90 194 TYR B O 1
ATOM 3881 N N . ALA B 1 195 ? -22.75 31.797 4.965 1 91.94 195 ALA B N 1
ATOM 3882 C CA . ALA B 1 195 ? -24.094 31.266 5.113 1 91.94 195 ALA B CA 1
ATOM 3883 C C . ALA B 1 195 ? -24.938 31.547 3.869 1 91.94 195 ALA B C 1
ATOM 3885 O O . ALA B 1 195 ? -25.688 30.688 3.412 1 91.94 195 ALA B O 1
ATOM 3886 N N . GLU B 1 196 ? -24.766 32.75 3.34 1 90.44 196 GLU B N 1
ATOM 3887 C CA . GLU B 1 196 ? -25.484 33.094 2.117 1 90.44 196 GLU B CA 1
ATOM 3888 C C . GLU B 1 196 ? -25.078 32.188 0.958 1 90.44 196 GLU B C 1
ATOM 3890 O O . GLU B 1 196 ? -25.938 31.719 0.211 1 90.44 196 GLU B O 1
ATOM 3895 N N . LEU B 1 197 ? -23.812 31.922 0.868 1 86.56 197 LEU B N 1
ATOM 3896 C CA . LEU B 1 197 ? -23.297 31.062 -0.186 1 86.56 197 LEU B CA 1
ATOM 3897 C C . LEU B 1 197 ? -23.844 29.641 -0.037 1 86.56 197 LEU B C 1
ATOM 3899 O O . LEU B 1 197 ? -24.062 28.953 -1.033 1 86.56 197 LEU B O 1
ATOM 3903 N N . LEU B 1 198 ? -24.094 29.266 1.212 1 87.56 198 LEU B N 1
ATOM 3904 C CA . LEU B 1 198 ? -24.5 27.906 1.509 1 87.56 198 LEU B CA 1
ATOM 3905 C C . LEU B 1 198 ? -26.016 27.828 1.723 1 87.56 198 LEU B C 1
ATOM 3907 O O . LEU B 1 198 ? -26.531 26.766 2.115 1 87.56 198 LEU B O 1
ATOM 3911 N N . GLN B 1 199 ? -26.641 29 1.508 1 89.81 199 GLN B N 1
ATOM 3912 C CA . GLN B 1 199 ? -28.094 29.094 1.588 1 89.81 199 GLN B CA 1
ATOM 3913 C C . GLN B 1 199 ? -28.609 28.625 2.947 1 89.81 199 GLN B C 1
ATOM 3915 O O . GLN B 1 199 ? -29.531 27.812 3.023 1 89.81 199 GLN B O 1
ATOM 3920 N N . THR B 1 200 ? -28.047 29.125 3.986 1 91 200 THR B N 1
ATOM 3921 C CA . THR B 1 200 ? -28.422 28.859 5.371 1 91 200 THR B CA 1
ATOM 3922 C C . THR B 1 200 ? -28.312 30.125 6.219 1 91 200 THR B C 1
ATOM 3924 O O . THR B 1 200 ? -28.047 31.203 5.691 1 91 200 THR B O 1
ATOM 3927 N N . SER B 1 201 ? -28.75 30.062 7.477 1 92.75 201 SER B N 1
ATOM 3928 C CA . SER B 1 201 ? -28.578 31.203 8.383 1 92.75 201 SER B CA 1
ATOM 3929 C C . SER B 1 201 ? -27.25 31.125 9.133 1 92.75 201 SER B C 1
ATOM 3931 O O . SER B 1 201 ? -26.703 30.031 9.328 1 92.75 201 SER B O 1
ATOM 3933 N N . PRO B 1 202 ? -26.719 32.344 9.438 1 94.06 202 PRO B N 1
ATOM 3934 C CA . PRO B 1 202 ? -25.484 32.312 10.227 1 94.06 202 PRO B CA 1
ATOM 3935 C C . PRO B 1 202 ? -25.594 31.5 11.508 1 94.06 202 PRO B C 1
ATOM 3937 O O . PRO B 1 202 ? -24.656 30.797 11.883 1 94.06 202 PRO B O 1
ATOM 3940 N N . GLN B 1 203 ? -26.734 31.547 12.055 1 93 203 GLN B N 1
ATOM 3941 C CA . GLN B 1 203 ? -26.953 30.797 13.289 1 93 203 GLN B CA 1
ATOM 3942 C C . GLN B 1 203 ? -26.875 29.297 13.039 1 93 203 GLN B C 1
ATOM 3944 O O . GLN B 1 203 ? -26.234 28.562 13.797 1 93 203 GLN B O 1
ATOM 3949 N N . ASN B 1 204 ? -27.516 28.891 12.016 1 91.31 204 ASN B N 1
ATOM 3950 C CA . ASN B 1 204 ? -27.5 27.469 11.664 1 91.31 204 ASN B CA 1
ATOM 3951 C C . ASN B 1 204 ? -26.094 27 11.305 1 91.31 204 ASN B C 1
ATOM 3953 O O . ASN B 1 204 ? -25.703 25.891 11.68 1 91.31 204 ASN B O 1
ATOM 3957 N N . LEU B 1 205 ? -25.422 27.781 10.617 1 92.75 205 LEU B N 1
ATOM 3958 C CA . LEU B 1 205 ? -24.062 27.422 10.234 1 92.75 205 LEU B CA 1
ATOM 3959 C C . LEU B 1 205 ? -23.172 27.312 11.461 1 92.75 205 LEU B C 1
ATOM 3961 O O . LEU B 1 205 ? -22.406 26.344 11.578 1 92.75 205 LEU B O 1
ATOM 3965 N N . ASN B 1 206 ? -23.281 28.234 12.344 1 92.56 206 ASN B N 1
ATOM 3966 C CA . ASN B 1 206 ? -22.516 28.172 13.586 1 92.56 206 ASN B CA 1
ATOM 3967 C C . ASN B 1 206 ? -22.828 26.922 14.391 1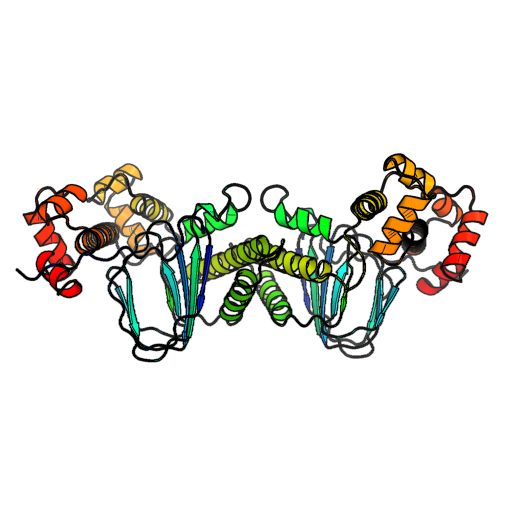 92.56 206 ASN B C 1
ATOM 3969 O O . ASN B 1 206 ? -21.922 26.266 14.898 1 92.56 206 ASN B O 1
ATOM 3973 N N . GLN B 1 207 ? -24.078 26.625 14.484 1 88.81 207 GLN B N 1
ATOM 3974 C CA . GLN B 1 207 ? -24.5 25.453 15.242 1 88.81 207 GLN B CA 1
ATOM 3975 C C . GLN B 1 207 ? -24 24.156 14.594 1 88.81 207 GLN B C 1
ATOM 3977 O O . GLN B 1 207 ? -23.547 23.234 15.289 1 88.81 207 GLN B O 1
ATOM 3982 N N . ALA B 1 208 ? -24.109 24.141 13.328 1 84.62 208 ALA B N 1
ATOM 3983 C CA . ALA B 1 208 ? -23.656 22.969 12.586 1 84.62 208 ALA B CA 1
ATOM 3984 C C . ALA B 1 208 ? -22.172 22.719 12.805 1 84.62 208 ALA B C 1
ATOM 3986 O O . ALA B 1 208 ? -21.75 21.578 13.023 1 84.62 208 ALA B O 1
ATOM 3987 N N . CYS B 1 209 ? -21.422 23.75 12.781 1 84.31 209 CYS B N 1
ATOM 3988 C CA . CYS B 1 209 ? -19.984 23.641 12.961 1 84.31 209 CYS B CA 1
ATOM 3989 C C . CYS B 1 209 ? -19.641 23.25 14.398 1 84.31 209 CYS B C 1
ATOM 3991 O O . CYS B 1 209 ? -18.797 22.391 14.625 1 84.31 209 CYS B O 1
ATOM 3993 N N . LYS B 1 210 ? -20.312 23.891 15.289 1 84.31 210 LYS B N 1
ATOM 3994 C CA . LYS B 1 210 ? -20.078 23.594 16.703 1 84.31 210 LYS B CA 1
ATOM 3995 C C . LYS B 1 210 ? -20.375 22.141 17.016 1 84.31 210 LYS B C 1
ATOM 3997 O O . LYS B 1 210 ? -19.625 21.484 17.734 1 84.31 210 LYS B O 1
ATOM 4002 N N . LYS B 1 211 ? -21.422 21.672 16.531 1 73.94 211 LYS B N 1
ATOM 4003 C CA . LYS B 1 211 ? -21.828 20.281 16.75 1 73.94 211 LYS B CA 1
ATOM 4004 C C . LYS B 1 211 ? -20.797 19.312 16.188 1 73.94 211 LYS B C 1
ATOM 4006 O O . LYS B 1 211 ? -20.5 18.281 16.812 1 73.94 211 LYS B O 1
ATOM 4011 N N . LYS B 1 212 ? -20.312 19.781 15.125 1 67.12 212 LYS B N 1
ATOM 4012 C CA . LYS B 1 212 ? -19.453 18.859 14.406 1 67.12 212 LYS B CA 1
ATOM 4013 C C . LYS B 1 212 ? -18.016 18.938 14.898 1 67.12 212 LYS B C 1
ATOM 4015 O O . LYS B 1 212 ? -17.344 17.922 15.078 1 67.12 212 LYS B O 1
ATOM 4020 N N . THR B 1 213 ? -17.578 20.141 15.078 1 67.94 213 THR B N 1
ATOM 4021 C CA . THR B 1 213 ? -16.141 20.328 15.289 1 67.94 213 THR B CA 1
ATOM 4022 C C . THR B 1 213 ? -15.867 20.844 16.703 1 67.94 213 THR B C 1
ATOM 4024 O O . THR B 1 213 ? -14.719 20.906 17.125 1 67.94 213 THR B O 1
ATOM 4027 N N . GLY B 1 214 ? -16.875 21.234 17.391 1 71.12 214 GLY B N 1
ATOM 4028 C CA . GLY B 1 214 ? -16.719 21.844 18.703 1 71.12 214 GLY B CA 1
ATOM 4029 C C . GLY B 1 214 ? -16.484 23.344 18.625 1 71.12 214 GLY B C 1
ATOM 4030 O O . GLY B 1 214 ? -16.422 24.016 19.656 1 71.12 214 GLY B O 1
ATOM 4031 N N . ARG B 1 215 ? -16.422 23.891 17.406 1 77.5 215 ARG B N 1
ATOM 4032 C CA . ARG B 1 215 ? -16.188 25.312 17.188 1 77.5 215 ARG B CA 1
ATOM 4033 C C . ARG B 1 215 ? -17.234 25.906 16.25 1 77.5 215 ARG B C 1
ATOM 4035 O O . ARG B 1 215 ? -17.75 25.203 15.375 1 77.5 215 ARG B O 1
ATOM 4042 N N . THR B 1 216 ? -17.531 27.172 16.406 1 89.12 216 THR B N 1
ATOM 4043 C CA . THR B 1 216 ? -18.484 27.844 15.523 1 89.12 216 THR B CA 1
ATOM 4044 C C . THR B 1 216 ? -17.828 28.188 14.188 1 89.12 216 THR B C 1
ATOM 4046 O O . THR B 1 216 ? -16.609 28.141 14.055 1 89.12 216 THR B O 1
ATOM 4049 N N . ALA B 1 217 ? -18.672 28.547 13.242 1 89.25 217 ALA B N 1
ATOM 4050 C CA . ALA B 1 217 ? -18.172 29 11.938 1 89.25 217 ALA B CA 1
ATOM 4051 C C . ALA B 1 217 ? -17.312 30.25 12.078 1 89.25 217 ALA B C 1
ATOM 4053 O O . ALA B 1 217 ? -16.281 30.375 11.422 1 89.25 217 ALA B O 1
ATOM 4054 N N . SER B 1 218 ? -17.734 31.078 12.938 1 91.81 218 SER B N 1
ATOM 4055 C CA . SER B 1 218 ? -16.984 32.312 13.188 1 91.81 218 SER B CA 1
ATOM 4056 C C . SER B 1 218 ? -15.57 32 13.68 1 91.81 218 SER B C 1
ATOM 4058 O O . SER B 1 218 ? -14.609 32.625 13.242 1 91.81 218 SER B O 1
ATOM 4060 N N . GLU B 1 219 ? -15.539 31.062 14.547 1 86.38 219 GLU B N 1
ATOM 4061 C CA . GLU B 1 219 ? -14.234 30.688 15.094 1 86.38 219 GLU B CA 1
ATOM 4062 C C . GLU B 1 219 ? -13.336 30.094 14.008 1 86.38 219 GLU B C 1
ATOM 4064 O O . GLU B 1 219 ? -12.133 30.359 13.984 1 86.38 219 GLU B O 1
ATOM 4069 N N . HIS B 1 220 ? -13.961 29.375 13.133 1 83.94 220 HIS B N 1
ATOM 4070 C CA . HIS B 1 220 ? -13.203 28.812 12.023 1 83.94 220 HIS B CA 1
ATOM 4071 C C . HIS B 1 220 ? -12.695 29.891 11.086 1 83.94 220 HIS B C 1
ATOM 4073 O O . HIS B 1 220 ? -11.547 29.844 10.641 1 83.94 220 HIS B O 1
ATOM 4079 N N . ILE B 1 221 ? -13.531 30.875 10.805 1 86.94 221 ILE B N 1
ATOM 4080 C CA . ILE B 1 221 ? -13.164 31.984 9.922 1 86.94 221 ILE B CA 1
ATOM 4081 C C . ILE B 1 221 ? -12.016 32.781 10.539 1 86.94 221 ILE B C 1
ATOM 4083 O O . ILE B 1 221 ? -11.008 33.031 9.875 1 86.94 221 ILE B O 1
ATOM 4087 N N . ASN B 1 222 ? -12.203 33.062 11.789 1 86.69 222 ASN B N 1
ATOM 4088 C CA . ASN B 1 222 ? -11.18 33.812 12.484 1 86.69 222 ASN B CA 1
ATOM 4089 C C . ASN B 1 222 ? -9.852 33.062 12.523 1 86.69 222 ASN B C 1
ATOM 4091 O O . ASN B 1 222 ? -8.789 33.656 12.297 1 86.69 222 ASN B O 1
ATOM 4095 N N . SER B 1 223 ? -10 31.812 12.766 1 81.25 223 SER B N 1
ATOM 4096 C CA . SER B 1 223 ? -8.797 30.984 12.812 1 81.25 223 SER B CA 1
ATOM 4097 C C . SER B 1 223 ? -8.07 31 11.469 1 81.25 223 SER B C 1
ATOM 4099 O O . SER B 1 223 ? -6.844 31.078 11.422 1 81.25 223 SER B O 1
ATOM 4101 N N . GLN B 1 224 ? -8.836 30.922 10.461 1 78 224 GLN B N 1
ATOM 4102 C CA . GLN B 1 224 ? -8.258 30.953 9.125 1 78 224 GLN B CA 1
ATOM 4103 C C . GLN B 1 224 ? -7.594 32.281 8.836 1 78 224 GLN B C 1
ATOM 4105 O O . GLN B 1 224 ? -6.496 32.344 8.273 1 78 224 GLN B O 1
ATOM 4110 N N . LEU B 1 225 ? -8.266 33.344 9.172 1 83.56 225 LEU B N 1
ATOM 4111 C CA . LEU B 1 225 ? -7.734 34.688 8.945 1 83.56 225 LEU B CA 1
ATOM 4112 C C . LEU B 1 225 ? -6.434 34.875 9.719 1 83.56 225 LEU B C 1
ATOM 4114 O O . LEU B 1 225 ? -5.469 35.438 9.18 1 83.56 225 LEU B O 1
ATOM 4118 N N . ILE B 1 226 ? -6.434 34.344 10.93 1 82.06 226 ILE B N 1
ATOM 4119 C CA . ILE B 1 226 ? -5.242 34.5 11.766 1 82.06 226 ILE B CA 1
ATOM 4120 C C . ILE B 1 226 ? -4.098 33.688 11.164 1 82.06 226 ILE B C 1
ATOM 4122 O O . ILE B 1 226 ? -2.957 34.125 11.117 1 82.06 226 ILE B O 1
ATOM 4126 N N . LEU B 1 227 ? -4.465 32.562 10.734 1 73 227 LEU B N 1
ATOM 4127 C CA . LEU B 1 227 ? -3.459 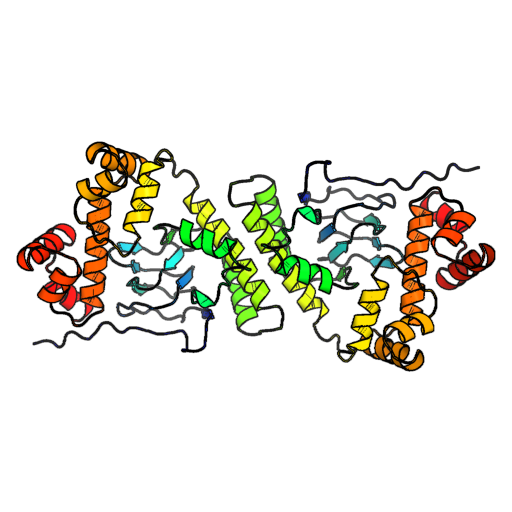31.719 10.109 1 73 227 LEU B CA 1
ATOM 4128 C C . LEU B 1 227 ? -2.846 32.406 8.891 1 73 227 LEU B C 1
ATOM 4130 O O . LEU B 1 227 ? -1.621 32.438 8.75 1 73 227 LEU B O 1
ATOM 4134 N N . GLU B 1 228 ? -3.648 32.969 8.086 1 73.62 228 GLU B N 1
ATOM 4135 C CA . GLU B 1 228 ? -3.178 33.688 6.902 1 73.62 228 GLU B CA 1
ATOM 4136 C C . GLU B 1 228 ? -2.369 34.938 7.289 1 73.62 228 GLU B C 1
ATOM 4138 O O . GLU B 1 228 ? -1.369 35.25 6.645 1 73.62 228 GLU B O 1
ATOM 4143 N N . ALA B 1 229 ? -2.857 35.531 8.273 1 82 229 ALA B N 1
ATOM 4144 C CA . ALA B 1 229 ? -2.131 36.688 8.773 1 82 229 ALA B CA 1
ATOM 4145 C C . ALA B 1 229 ? -0.728 36.312 9.234 1 82 229 ALA B C 1
ATOM 4147 O O . ALA B 1 229 ? 0.258 36.938 8.828 1 82 229 ALA B O 1
ATOM 4148 N N . LYS B 1 230 ? -0.718 35.25 10.008 1 73.94 230 LYS B N 1
ATOM 4149 C CA . LYS B 1 230 ? 0.563 34.781 10.523 1 73.94 230 LYS B CA 1
ATOM 4150 C C . LYS B 1 230 ? 1.503 34.406 9.391 1 73.94 230 LYS B C 1
ATOM 4152 O O . LYS B 1 230 ? 2.689 34.75 9.414 1 73.94 230 LYS B O 1
ATOM 4157 N N . ARG B 1 231 ? 0.95 33.844 8.43 1 67.38 231 ARG B N 1
ATOM 4158 C CA . ARG B 1 231 ? 1.716 33.406 7.266 1 67.38 231 ARG B CA 1
ATOM 4159 C C . ARG B 1 231 ? 2.326 34.625 6.543 1 67.38 231 ARG B C 1
ATOM 4161 O O . ARG B 1 231 ? 3.514 34.594 6.215 1 67.38 231 ARG B O 1
ATOM 4168 N N . ASN B 1 232 ? 1.528 35.562 6.359 1 73.94 232 ASN B N 1
ATOM 4169 C CA . ASN B 1 232 ? 1.987 36.75 5.645 1 73.94 232 ASN B CA 1
ATOM 4170 C C . ASN B 1 232 ? 2.977 37.531 6.477 1 73.94 232 ASN B C 1
ATOM 4172 O O . ASN B 1 232 ? 3.949 38.094 5.941 1 73.94 232 ASN B O 1
ATOM 4176 N N . ILE B 1 233 ? 2.748 37.562 7.773 1 74.94 233 ILE B N 1
ATOM 4177 C CA . ILE B 1 233 ? 3.621 38.312 8.664 1 74.94 233 ILE B CA 1
ATOM 4178 C C . ILE B 1 233 ? 5 37.656 8.711 1 74.94 233 ILE B C 1
ATOM 4180 O O . ILE B 1 233 ? 6.023 38.344 8.688 1 74.94 233 ILE B O 1
ATOM 4184 N N . LEU B 1 234 ? 4.867 36.406 8.617 1 64.88 234 LEU B N 1
ATOM 4185 C CA . LEU B 1 234 ? 6.109 35.656 8.828 1 64.88 234 LEU B CA 1
ATOM 4186 C C . LEU B 1 234 ? 6.836 35.438 7.508 1 64.88 234 LEU B C 1
ATOM 4188 O O . LEU B 1 234 ? 8.07 35.375 7.477 1 64.88 234 LEU B O 1
ATOM 4192 N N . HIS B 1 235 ? 6.051 35.406 6.402 1 60.62 235 HIS B N 1
ATOM 4193 C CA . HIS B 1 235 ? 6.645 34.875 5.188 1 60.62 235 HIS B CA 1
ATOM 4194 C C . HIS B 1 235 ? 6.812 35.938 4.121 1 60.62 235 HIS B C 1
ATOM 4196 O O . HIS B 1 235 ? 7.289 35.656 3.02 1 60.62 235 HIS B O 1
ATOM 4202 N N . THR B 1 236 ? 6.352 37.031 4.438 1 64.38 236 THR B N 1
ATOM 4203 C CA . THR B 1 236 ? 6.477 38.125 3.473 1 64.38 236 THR B CA 1
ATOM 4204 C C . THR B 1 236 ? 7.078 39.344 4.129 1 64.38 236 THR B C 1
ATOM 4206 O O . THR B 1 236 ? 7.172 39.438 5.359 1 64.38 236 THR B O 1
ATOM 4209 N N . ASP B 1 237 ? 7.691 40.156 3.264 1 70 237 ASP B N 1
ATOM 4210 C CA . ASP B 1 237 ? 8.203 41.438 3.752 1 70 237 ASP B CA 1
ATOM 4211 C C . ASP B 1 237 ? 7.129 42.531 3.701 1 70 237 ASP B C 1
ATOM 4213 O O . ASP B 1 237 ? 7.438 43.719 3.775 1 70 237 ASP B O 1
ATOM 4217 N N . GLN B 1 238 ? 5.953 42.094 3.561 1 80.44 238 GLN B N 1
ATOM 4218 C CA . GLN B 1 238 ? 4.863 43.062 3.5 1 80.44 238 GLN B CA 1
ATOM 4219 C C . GLN B 1 238 ? 4.695 43.781 4.832 1 80.44 238 GLN B C 1
ATOM 4221 O O . GLN B 1 238 ? 4.879 43.188 5.898 1 80.44 238 GLN B O 1
ATOM 4226 N N . ASN B 1 239 ? 4.496 45.031 4.691 1 87.81 239 ASN B N 1
ATOM 4227 C CA . ASN B 1 239 ? 4.203 45.75 5.926 1 87.81 239 ASN B CA 1
ATOM 4228 C C . ASN B 1 239 ? 2.781 45.5 6.406 1 87.81 239 ASN B C 1
ATOM 4230 O O . ASN B 1 239 ? 1.997 44.844 5.711 1 87.81 239 ASN B O 1
ATOM 4234 N N . ILE B 1 240 ? 2.439 45.906 7.539 1 90.44 240 ILE B N 1
ATOM 4235 C CA . ILE B 1 240 ? 1.189 45.594 8.211 1 90.44 240 ILE B CA 1
ATOM 4236 C C . ILE B 1 240 ? 0.007 46.094 7.391 1 90.44 240 ILE B C 1
ATOM 4238 O O . ILE B 1 240 ? -1.031 45.438 7.312 1 90.44 240 ILE B O 1
ATOM 4242 N N . ASN B 1 241 ? 0.234 47.219 6.75 1 92.5 241 ASN B N 1
ATOM 4243 C CA . ASN B 1 241 ? -0.828 47.781 5.91 1 92.5 241 ASN B CA 1
ATOM 4244 C C . ASN B 1 241 ? -1.095 46.875 4.695 1 92.5 241 ASN B C 1
ATOM 4246 O O . ASN B 1 241 ? -2.25 46.656 4.336 1 92.5 241 ASN B O 1
ATOM 4250 N N . GLN B 1 242 ? -0.095 46.375 4.113 1 91.38 242 GLN B N 1
ATOM 4251 C CA . GLN B 1 242 ? -0.202 45.531 2.947 1 91.38 242 GLN B CA 1
ATOM 4252 C C . GLN B 1 242 ? -0.87 44.188 3.309 1 91.38 242 GLN B C 1
ATOM 4254 O O . GLN B 1 242 ? -1.693 43.688 2.547 1 91.38 242 GLN B O 1
ATOM 4259 N N . ILE B 1 243 ? -0.538 43.75 4.43 1 89.44 243 ILE B N 1
ATOM 4260 C CA . ILE B 1 243 ? -1.114 42.5 4.891 1 89.44 243 ILE B CA 1
ATOM 4261 C C . ILE B 1 243 ? -2.598 42.688 5.199 1 89.44 243 ILE B C 1
ATOM 4263 O O . ILE B 1 243 ? -3.426 41.844 4.852 1 89.44 243 ILE B O 1
ATOM 4267 N N . ALA B 1 244 ? -2.879 43.781 5.797 1 92.38 244 ALA B N 1
ATOM 4268 C CA . ALA B 1 244 ? -4.277 44.094 6.078 1 92.38 244 ALA B CA 1
ATOM 4269 C C . ALA B 1 244 ? -5.098 44.156 4.793 1 92.38 244 ALA B C 1
ATOM 4271 O O . ALA B 1 244 ? -6.203 43.625 4.73 1 92.38 244 ALA B O 1
ATOM 4272 N N . ASP B 1 245 ? -4.484 44.75 3.77 1 89.06 245 ASP B N 1
ATOM 4273 C CA . ASP B 1 245 ? -5.148 44.844 2.473 1 89.06 245 ASP B CA 1
ATOM 4274 C C . ASP B 1 245 ? -5.301 43.469 1.817 1 89.06 245 ASP B C 1
ATOM 4276 O O . ASP B 1 245 ? -6.359 43.156 1.268 1 89.06 245 ASP B O 1
ATOM 4280 N N . LEU B 1 246 ? -4.285 42.75 1.91 1 86.25 246 LEU B N 1
ATOM 4281 C CA . LEU B 1 246 ? -4.27 41.406 1.311 1 86.25 246 LEU B CA 1
ATOM 4282 C C . LEU B 1 246 ? -5.363 40.531 1.907 1 86.25 246 LEU B C 1
ATOM 4284 O O . LEU B 1 246 ? -6 39.75 1.193 1 86.25 246 LEU B O 1
ATOM 4288 N N . LEU B 1 247 ? -5.539 40.719 3.146 1 88.12 247 LEU B N 1
ATOM 4289 C CA . LEU B 1 247 ? -6.512 39.906 3.857 1 88.12 247 LEU B CA 1
ATOM 4290 C C . LEU B 1 247 ? -7.875 40.594 3.893 1 88.12 247 LEU B C 1
ATOM 4292 O O . LEU B 1 247 ? -8.789 40.125 4.582 1 88.12 247 LEU B O 1
ATOM 4296 N N . GLN B 1 248 ? -8.016 41.719 3.24 1 88.81 248 GLN B N 1
ATOM 4297 C CA . GLN B 1 248 ? -9.258 42.438 2.986 1 88.81 248 GLN B CA 1
ATOM 4298 C C . GLN B 1 248 ? -9.852 43 4.281 1 88.81 248 GLN B C 1
ATOM 4300 O O . GLN B 1 248 ? -11.062 42.875 4.508 1 88.81 248 GLN B O 1
ATOM 4305 N N . PHE B 1 249 ? -9.031 43.406 5.094 1 90.94 249 PHE B N 1
ATOM 4306 C CA . PHE B 1 249 ? -9.492 44.188 6.227 1 90.94 249 PHE B CA 1
ATOM 4307 C C . PHE B 1 249 ? -9.766 45.625 5.801 1 90.94 249 PHE B C 1
ATOM 4309 O O . PHE B 1 249 ? -9.156 46.125 4.852 1 90.94 249 PHE B O 1
ATOM 4316 N N . ASN B 1 250 ? -10.758 46.281 6.516 1 85.56 250 ASN B N 1
ATOM 4317 C CA . ASN B 1 250 ? -11.148 47.625 6.195 1 85.56 250 ASN B CA 1
ATOM 4318 C C . ASN B 1 250 ? -10 48.625 6.43 1 85.56 250 ASN B C 1
ATOM 4320 O O . ASN B 1 250 ? -9.867 49.625 5.719 1 85.56 250 ASN B O 1
ATOM 4324 N N . ASP B 1 251 ? -9.188 48.375 7.473 1 87.31 251 ASP B N 1
ATOM 4325 C CA . ASP B 1 251 ? -7.996 49.188 7.707 1 87.31 251 ASP B CA 1
ATOM 4326 C C . ASP B 1 251 ? -7 48.469 8.594 1 87.31 251 ASP B C 1
ATOM 4328 O O . ASP B 1 251 ? -7.344 47.469 9.234 1 87.31 251 ASP B O 1
ATOM 4332 N N . ALA B 1 252 ? -5.805 48.969 8.648 1 93.12 252 ALA B N 1
ATOM 4333 C CA . ALA B 1 252 ? -4.688 48.344 9.344 1 93.12 252 ALA B CA 1
ATOM 4334 C C . ALA B 1 252 ? -4.93 48.312 10.852 1 93.12 252 ALA B C 1
ATOM 4336 O O . ALA B 1 252 ? -4.539 47.344 11.539 1 93.12 252 ALA B O 1
ATOM 4337 N N . SER B 1 253 ? -5.578 49.375 11.297 1 93.31 253 SER B N 1
ATOM 4338 C CA . SER B 1 253 ? -5.859 49.438 12.727 1 93.31 253 SER B CA 1
ATOM 4339 C C . SER B 1 253 ? -6.773 48.312 13.164 1 93.31 253 SER B C 1
ATOM 4341 O O . SER B 1 253 ? -6.551 47.688 14.219 1 93.31 253 SER B O 1
ATOM 4343 N N . TYR B 1 254 ? -7.797 48.094 12.359 1 93.38 254 TYR B N 1
ATOM 4344 C CA . TYR B 1 254 ? -8.711 47 12.664 1 93.38 254 TYR B CA 1
ATOM 4345 C C . TYR B 1 254 ? -8 45.656 12.602 1 93.38 254 TYR B C 1
ATOM 4347 O O . TYR B 1 254 ? -8.25 44.75 13.414 1 93.38 254 TYR B O 1
ATOM 4355 N N . PHE B 1 255 ? -7.125 45.531 11.648 1 95 255 PHE B N 1
ATOM 4356 C CA . PHE B 1 255 ? -6.34 44.281 11.516 1 95 255 PHE B CA 1
ATOM 4357 C C . PHE B 1 255 ? -5.48 44.062 12.75 1 95 255 PHE B C 1
ATOM 4359 O O . PHE B 1 255 ? -5.445 42.969 13.297 1 95 255 PHE B O 1
ATOM 4366 N N . VAL B 1 256 ? -4.816 45.031 13.227 1 93.81 256 VAL B N 1
ATOM 4367 C CA . VAL B 1 256 ? -3.93 44.938 14.383 1 93.81 256 VAL B CA 1
ATOM 4368 C C . VAL B 1 256 ? -4.73 44.531 15.617 1 93.81 256 VAL B C 1
ATOM 4370 O O . VAL B 1 256 ? -4.309 43.656 16.391 1 93.81 256 VAL B O 1
ATOM 4373 N N . LYS B 1 257 ? -5.934 45.156 15.766 1 94.25 257 LYS B N 1
ATOM 4374 C CA . LYS B 1 257 ? -6.805 44.844 16.891 1 94.25 257 LYS B CA 1
ATOM 4375 C C . LYS B 1 257 ? -7.289 43.375 16.828 1 94.25 257 LYS B C 1
ATOM 4377 O O . LYS B 1 257 ? -7.309 42.688 17.844 1 94.25 257 LYS B O 1
ATOM 4382 N N . PHE B 1 258 ? -7.695 43.031 15.672 1 93.75 258 PHE B N 1
ATOM 4383 C CA . PHE B 1 258 ? -8.156 41.656 15.438 1 93.75 258 PHE B CA 1
ATOM 4384 C C . PHE B 1 258 ? -7.07 40.656 15.781 1 93.75 258 PHE B C 1
ATOM 4386 O O . PHE B 1 258 ? -7.32 39.688 16.5 1 93.75 258 PHE B O 1
ATOM 4393 N N . PHE B 1 259 ? -5.879 40.844 15.219 1 92.88 259 PHE B N 1
ATOM 4394 C CA . PHE B 1 259 ? -4.754 39.938 15.43 1 92.88 259 PHE B CA 1
ATOM 4395 C C . PHE B 1 259 ? -4.395 39.875 16.906 1 92.88 259 PHE B C 1
ATOM 4397 O O . PHE B 1 259 ? -4.215 38.781 17.453 1 92.88 259 PHE B O 1
ATOM 4404 N N . LYS B 1 260 ? -4.371 40.969 17.562 1 92.12 260 LYS B N 1
ATOM 4405 C CA . LYS B 1 260 ? -4.039 41.031 18.984 1 92.12 260 LYS B CA 1
ATOM 4406 C C . LYS B 1 260 ? -5.098 40.312 19.812 1 92.12 260 LYS B C 1
ATOM 4408 O O . LYS B 1 260 ? -4.766 39.562 20.766 1 92.12 260 LYS B O 1
ATOM 4413 N N . LYS B 1 261 ? -6.305 40.5 19.484 1 91.56 261 LYS B N 1
ATOM 4414 C CA . LYS B 1 261 ? -7.414 39.875 20.203 1 91.56 261 LYS B CA 1
ATOM 4415 C C . LYS B 1 261 ? -7.309 38.375 20.172 1 91.56 261 LYS B C 1
ATOM 4417 O O . LYS B 1 261 ? -7.586 37.688 21.172 1 91.56 261 LYS B O 1
ATOM 4422 N N . HIS B 1 262 ? -6.824 37.875 19.062 1 86.38 262 HIS B N 1
ATOM 4423 C CA . HIS B 1 262 ? -6.895 36.438 18.859 1 86.38 262 HIS B CA 1
ATOM 4424 C C . HIS B 1 262 ? -5.555 35.781 19.172 1 86.38 262 HIS B C 1
ATOM 4426 O O . HIS B 1 262 ? -5.492 34.562 19.375 1 86.38 262 HIS B O 1
ATOM 4432 N N . THR B 1 263 ? -4.445 36.594 19.203 1 81.31 263 THR B N 1
ATOM 4433 C CA . THR B 1 263 ? -3.141 35.969 19.406 1 81.31 263 THR B CA 1
ATOM 4434 C C . THR B 1 263 ? -2.49 36.469 20.688 1 81.31 263 THR B C 1
ATOM 4436 O O . THR B 1 263 ? -1.524 35.875 21.172 1 81.31 263 THR B O 1
ATOM 4439 N N . GLY B 1 264 ? -2.953 37.594 21.172 1 85.62 264 GLY B N 1
ATOM 4440 C CA . GLY B 1 264 ? -2.432 38.188 22.406 1 85.62 264 GLY B CA 1
ATOM 4441 C C . GLY B 1 264 ? -1.279 39.125 22.172 1 85.62 264 GLY B C 1
ATOM 4442 O O . GLY B 1 264 ? -0.791 39.781 23.109 1 85.62 264 GLY B O 1
ATOM 4443 N N . GLU B 1 265 ? -0.866 39.25 20.922 1 84.25 265 GLU B N 1
ATOM 4444 C CA . GLU B 1 265 ? 0.215 40.156 20.562 1 84.25 265 GLU B CA 1
ATOM 4445 C C . GLU B 1 265 ? -0.069 40.844 19.234 1 84.25 265 GLU B C 1
ATOM 4447 O O . GLU B 1 265 ? -0.914 40.406 18.453 1 84.25 265 GLU B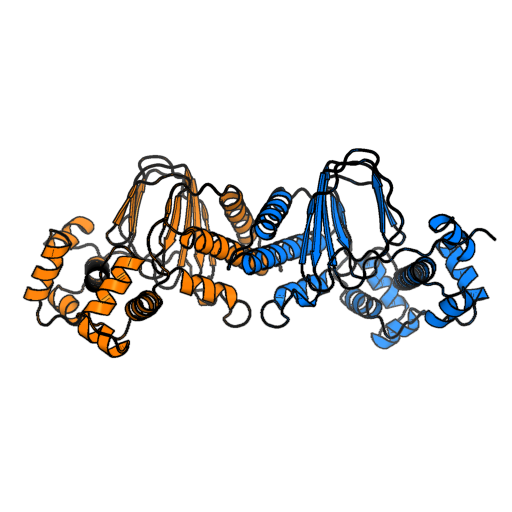 O 1
ATOM 4452 N N . THR B 1 266 ? 0.559 42.062 19.047 1 91.5 266 THR B N 1
ATOM 4453 C CA . THR B 1 266 ? 0.393 42.75 17.797 1 91.5 266 THR B CA 1
ATOM 4454 C C . THR B 1 266 ? 1.165 42.062 16.672 1 91.5 266 THR B C 1
ATOM 4456 O O . THR B 1 266 ? 2.084 41.281 16.938 1 91.5 266 THR B O 1
ATOM 4459 N N . PRO B 1 267 ? 0.734 42.344 15.461 1 88.44 267 PRO B N 1
ATOM 4460 C CA . PRO B 1 267 ? 1.503 41.812 14.336 1 88.44 267 PRO B CA 1
ATOM 4461 C C . PRO B 1 267 ? 2.988 42.156 14.414 1 88.44 267 PRO B C 1
ATOM 4463 O O . PRO B 1 267 ? 3.84 41.312 14.125 1 88.44 267 PRO B O 1
ATOM 4466 N N . HIS B 1 268 ? 3.295 43.281 14.867 1 86.75 268 HIS B N 1
ATOM 4467 C CA . HIS B 1 268 ? 4.68 43.719 14.992 1 86.75 268 HIS B CA 1
ATOM 4468 C C . HIS B 1 268 ? 5.422 42.938 16.047 1 86.75 268 HIS B C 1
ATOM 4470 O O . HIS B 1 268 ? 6.566 42.531 15.836 1 86.75 268 HIS B O 1
ATOM 4476 N N . GLN B 1 269 ? 4.809 42.688 17.156 1 82.44 269 GLN B N 1
ATOM 4477 C CA . GLN B 1 269 ? 5.395 41.875 18.219 1 82.44 269 GLN B CA 1
ATOM 4478 C C . GLN B 1 269 ? 5.621 40.469 17.75 1 82.44 269 GLN B C 1
ATOM 4480 O O . GLN B 1 269 ? 6.656 39.844 18.047 1 82.44 269 GLN B O 1
ATOM 4485 N N . PHE B 1 270 ? 4.602 40 17.062 1 80.12 270 PHE B N 1
ATOM 4486 C CA . PHE B 1 270 ? 4.664 38.625 16.547 1 80.12 270 PHE B CA 1
ATOM 4487 C C . PHE B 1 270 ? 5.836 38.469 15.594 1 80.12 270 PHE B C 1
ATOM 4489 O O . PHE B 1 270 ? 6.59 37.5 15.68 1 80.12 270 PHE B O 1
ATOM 4496 N N . ARG B 1 271 ? 5.957 39.344 14.656 1 75.31 271 ARG B N 1
ATOM 4497 C CA . ARG B 1 271 ? 7.062 39.312 13.703 1 75.31 271 ARG B CA 1
ATOM 4498 C C . ARG B 1 271 ? 8.406 39.375 14.422 1 75.31 271 ARG B C 1
ATOM 4500 O O . ARG B 1 271 ? 9.344 38.656 14.055 1 75.31 271 ARG B O 1
ATOM 4507 N N . GLY B 1 272 ? 8.523 40.156 15.406 1 72.56 272 GLY B N 1
ATOM 4508 C CA . GLY B 1 272 ? 9.75 40.312 16.172 1 72.56 272 GLY B CA 1
ATOM 4509 C C . GLY B 1 272 ? 10.133 39.062 16.938 1 72.56 272 GLY B C 1
ATOM 4510 O O . GLY B 1 272 ? 11.32 38.781 17.125 1 72.56 272 GLY B O 1
ATOM 4511 N N . ARG B 1 273 ? 9.086 38.375 17.422 1 60.47 273 ARG B N 1
ATOM 4512 C CA . ARG B 1 273 ? 9.336 37.156 18.188 1 60.47 273 ARG B CA 1
ATOM 4513 C C . ARG B 1 273 ? 9.961 36.062 17.312 1 60.47 273 ARG B C 1
ATOM 4515 O O . ARG B 1 273 ? 10.781 35.281 17.781 1 60.47 273 ARG B O 1
ATOM 4522 N N . TYR B 1 274 ? 9.492 36.031 16.172 1 52.97 274 TYR B N 1
ATOM 4523 C CA . TYR B 1 274 ? 9.961 34.938 15.328 1 52.97 274 TYR B CA 1
ATOM 4524 C C . TYR B 1 274 ? 11.164 35.375 14.5 1 52.97 274 TYR B C 1
ATOM 4526 O O . TYR B 1 274 ? 11.961 34.531 14.07 1 52.97 274 TYR B O 1
ATOM 4534 N N . PHE B 1 275 ? 11.281 36.656 14.148 1 46.53 275 PHE B N 1
ATOM 4535 C CA . PHE B 1 275 ? 12.422 37.156 13.398 1 46.53 275 PHE B CA 1
ATOM 4536 C C . PHE B 1 275 ? 13.367 37.938 14.305 1 46.53 275 PHE B C 1
ATOM 4538 O O . PHE B 1 275 ? 14.414 38.406 13.852 1 46.53 275 PHE B O 1
ATOM 4545 N N . GLY B 1 276 ? 13.148 38.062 15.672 1 43.41 276 GLY B N 1
ATOM 4546 C CA . GLY B 1 276 ? 14.125 38.688 16.547 1 43.41 276 GLY B CA 1
ATOM 4547 C C . GLY B 1 276 ? 15.109 37.688 17.141 1 43.41 276 GLY B C 1
ATOM 4548 O O . GLY B 1 276 ? 14.844 36.5 17.203 1 43.41 276 GLY B O 1
#

pLDDT: mean 81.25, std 15.02, range [23.44, 98.0]

Radius of gyration: 30.5 Å; Cα contacts (8 Å, |Δi|>4): 924; chains: 2; bounding box: 50×98×61 Å

Foldseek 3Di:
DPPLAAADADAPAPPPRFKDKDKDDQDQDKDAKHFYAFKKKKKFWADFWFWKDKLQDIDTAAPRKIFIGDHLIIMITRTPHGTTIMIMMGGPVLADCPVLVLLVVLVLLCQPGTIDHPPVPVCLRVLSVVLNVCVVVPDPCSSVSNSVSSSVVSVVSNVVVPPPPVFADPLVLQVVLSSVLPDVPPLDQDLQVSCVVSVHHSVVQQVSNCRHPVGGSNVVSLVSLLSQLLSCLRNHPDDLQVSCVSSPHPGSVVVQVSNCVVNVHGSVVSSVVSSD/DPPLDAADADAPAPPPGFKDKDKDDQDQDKDAKHFYAQKKKKKFWADFWFWKDKLQDIDTAAPRKIFIDDHLIIMITRTPHGTTIMIMMGGPVLADCPVLVLLVVLVLLLQPGTIDHPPPPVCLRVLSVVLNVCVVVPDPCSSVSNSVSSSVVSVVSNVVVPPPPVFADPLVLQVVLSSVLPDVPPLDQDLQVSCVVSVHHSVVQQVSNCRHPVGGSNVVSLVSLLSQLSSCLRNHPDDLQVSCVVSPHPGSVVVQVSNCVVNVHGSVVSSVVSSD

Sequence (552 aa):
MIPSSPISTKNKLESQELFKISRFKPLIKKTKPHKHEGYFELILIAEGEGFHWIETENYQIQTPDFYFLKPGQLHFWQFTAIPKGYVMMFKEEFIDAVKEVKILHQIQQMGELTRIPAWKDTIVGQIFEDILLAYQNPDQYSEDLIKGYLRVLFSKIANHASEPSTSGKENPLCDKFLSLLSQKYPLLHRVADYAELLQTSPQNLNQACKKKTGRTASEHINSQLILEAKRNILHTDQNINQIADLLQFNDASYFVKFFKKHTGETPHQFRGRYFGMIPSSPISTKNKLESQELFKISRFKPLIKKTKPHKHEGYFELILIAEGEGFHWIETENYQIQTPDFYFLKPGQLHFWQFTAIPKGYVMMFKEEFIDAVKEVKILHQIQQMGELTRIPAWKDTIVGQIFEDILLAYQNPDQYSEDLIKGYLRVLFSKIANHASEPSTSGKENPLCDKFLSLLSQKYPLLHRVADYAELLQTSPQNLNQACKKKTGRTASEHINSQLILEAKRNILHTDQNINQIADLLQFNDASYFVKFFKKHTGETPHQFRGRYFG

Solvent-accessible surface area (backbone atoms only — not comparable to full-atom values): 29462 Å² total; per-residue (Å²): 131,80,73,64,50,74,44,50,75,54,75,87,56,54,95,85,46,42,62,51,64,46,65,51,68,78,52,64,44,68,51,69,60,27,30,34,75,70,31,36,34,47,33,39,35,59,39,48,36,38,36,42,34,43,70,89,44,77,38,71,56,38,57,33,25,34,36,44,45,55,54,57,51,38,32,31,40,40,37,75,33,56,35,38,37,39,44,32,37,34,25,70,81,60,52,45,72,65,64,34,40,65,47,53,50,42,60,66,66,42,69,82,62,40,66,43,70,51,50,78,62,72,62,55,64,53,50,52,51,51,44,41,50,31,66,75,59,65,58,99,38,31,65,53,26,43,54,12,47,48,29,28,51,44,25,53,50,47,48,62,68,58,45,70,54,91,68,40,61,90,35,67,67,30,52,56,48,53,54,52,66,69,36,82,75,75,84,70,88,48,47,55,61,52,16,55,76,66,72,50,46,45,66,55,44,24,50,33,17,26,51,38,72,74,40,36,42,55,54,52,43,51,49,49,50,49,47,52,46,51,44,43,53,44,65,38,90,58,51,66,58,54,48,18,52,74,69,66,40,97,40,44,67,58,38,38,52,52,43,21,72,75,68,73,41,40,63,67,56,51,39,40,65,73,25,96,133,80,76,67,57,74,40,50,75,54,75,87,56,54,95,85,48,42,64,51,63,44,65,50,67,78,52,64,45,67,51,68,62,30,30,34,76,70,30,35,37,45,33,40,36,59,38,48,37,38,35,42,34,44,70,90,44,77,38,72,56,38,57,33,25,36,36,46,43,55,54,58,51,37,33,31,39,41,38,76,32,56,34,37,38,39,44,31,37,35,26,69,80,61,51,45,70,67,62,33,41,66,49,56,51,42,61,65,65,42,71,82,62,41,66,42,70,51,50,77,61,72,62,56,63,53,51,53,50,53,44,41,50,32,68,76,59,65,58,97,39,29,64,53,27,44,52,12,48,50,31,28,51,47,26,52,50,47,48,63,69,55,48,71,54,92,68,42,62,92,34,69,68,30,51,56,48,53,54,51,65,70,35,80,75,74,83,70,89,47,48,55,62,54,16,55,78,67,72,51,48,44,64,56,45,24,50,32,18,26,51,36,72,70,40,36,42,55,54,51,43,50,50,49,52,50,47,51,46,51,44,44,52,47,59,39,90,58,50,68,57,53,48,18,51,72,70,66,42,95,39,43,67,58,38,38,51,53,43,21,72,74,69,73,41,40,63,67,55,51,38,41,65,73,38,96

InterPro domains:
  IPR003313 AraC-type arabinose-binding/dimerisation domain [PF02311] (31-78)
  IPR009057 Homedomain-like superfamily [SSF46689] (227-274)
  IPR014710 RmlC-like jelly roll fold [G3DSA:2.60.120.10] (13-95)
  IPR018060 AraC-like, DNA binding HTH domain [PF12833] (194-272)
  IPR018060 AraC-like, DNA binding HTH domain [PS01124] (175-273)
  IPR018060 AraC-like, DNA binding HTH domain [SM00342] (188-271)
  IPR037923 Transcription regulator HTH-like [SSF51215] (30-158)